Protein AF-0000000079411005 (afdb_homodimer)

InterPro domains:
  IPR002934 Polymerase, nucleotidyl transferase domain [PF01909] (57-112)
  IPR006116 2-5OAS/ClassI-CCAase, nucleotidyltransferase domain [cd05400] (27-203)
  IPR006117 2-5-oligoadenylate synthetase, C-terminal conserved site [PS00833] (281-291)
  IPR018952 2'-5'-oligoadenylate synthetase 1, domain 2/C-terminal [PF10421] (159-330)
  IPR043519 Nucleotidyltransferase superfamily [G3DSA:3.30.460.10] (6-158)
  IPR043519 Nucleotidyltransferase superfamily [SSF81301] (9-190)

Secondary structure (DSSP, 8-state):
--HHHHH--GGGHHHHIIIIISPPHHHHHHHHHHHHHHHHIIIIITTTTSSSSPP-EEEEEEEHHHHHT--BTTB--EEEEEEETT--SHHHHHHHHHHHHHHHHHHHHHHHHHSSEEEEEEPP--SS-S-EEEEEEETTEEEEEEEEEEEE--TT-SS--HHHHHHHHHH-SSTTTTGGGGHHHHHHHHHTS-HHHHHHHHHHHHH--S-SS-HHHHHHHHHHHHHHHT--SS--HHHHHHHHHHHHHTGGG-EE---SS--S-SHHHHHHHHHHHTSSSPEEB-SS-TT-BTTTT--HHHHHHHHHHHTTSGGGB-TTSPBPPPP----------/--HHHHH--GGGHHHHIIIIISPPHHHHHHHHHHHHHHHHHHHHTTTTTSSSSPP-EEEEEEEHHHHHT--BTTB--EEEEEEETT--SHHHHHHHHHHHHHHHHHHHHHHHHHTS-EEEEEPP--SS-S-EEEEEEETTEEEEEEEEEEEE--TT-SS--HHHHHHHHHH-SSTTTTGGGGHHHHHHHHHTS-HHHHHHHHHHHHH--S-SS-HHHHHHHHHHHHHHHT--SS--HHHHHHHHHHHHHTGGG-EE---SS--S-SHHHHHHHHHHHTSSSPEEB-SS-TT-BTTTT--HHHHHHHHHHHTTSGGGB-TTSPBPPPP----------

pLDDT: mean 88.26, std 9.68, range [32.66, 98.0]

Organism: Sphenodon punctatus (NCBI:txid8508)

Foldseek 3Di:
DPPVVVCDDDVCNVVSCVVFWAADPVVLVLQVVVLVVVLCCQQQPQFPPPDPVTKHWPDKAWDFCSRVVNHTHPDTETEIETEIPQDPDQVSCQVCVQVVLVSNVVRVVVCVVPPFKDKAWDDDPDPRDQWTWIWIGGPVRDDTDIYTYGYDHPPVDPADDLVVQLVVVVPDPAFCNPVVVQVVVLVVVQVSAAPVLVVLLVVQCVLDVDPFFPSSLLSLLLVQQCVQFPVDSDDDSLQSNLSSLVVLLVFQLADDEDPSHHDLPDPSSVVVLVVLSLDGTDFDARHRRRRHRGNVPTPSVVSNVSSVVVQQDPSQADPVNHGNHHGDGDRDGPPDD/DPPVVVCDDDVCNVVSCVVFWAADPVVLVLQVVVLVVVLCCQQQPQFPPPDPVTKHWPDKAWDFCSRVVNHTHPDTETEIETEIPQDADQVSCQVCVQVVLVSNVVRVVVCCPPPWKDKAWDDDPDPRDQWTWIWIGTPVRDDTDIYTYGYDHPPVDPADDLVVQLVVVVPDPAFCNPVVVQVVVLVVVQVSAAPVLVVLLVVQCVLDVDPFFPSSLLSLLLVQQCVQFPSDSDDDSLQSNLSSLVVLLVFQLADDEDPSHHDLPDPSSVVVLVVLSLDGTDFDARHRRRRHRGNVPTPSVVSNVSSVVVQQDPSQADPVNHGNHHGDGDRDGPPDD

Nearest PDB structures (foldseek):
  4rwo-assembly1_A  TM=5.311E-01  e=1.474E-35  Sus scrofa
  4ig8-assembly1_A  TM=5.315E-01  e=2.575E-33  Homo sapiens
  1px5-assembly2_B  TM=5.227E-01  e=6.120E-30  Sus scrofa
  1px5-assembly1_A  TM=5.264E-01  e=4.399E-29  Sus scrofa
  4xq7-assembly1_A  TM=5.128E-01  e=3.763E-28  Homo sapiens

Structure (mmCIF, N/CA/C/O backbone):
data_AF-0000000079411005-model_v1
#
loop_
_entity.id
_entity.type
_entity.pdbx_description
1 polymer '2-5 oligoadenylate synthase'
#
loop_
_atom_site.group_PDB
_atom_site.id
_atom_site.type_symbol
_atom_site.label_atom_id
_atom_site.label_alt_id
_atom_site.label_comp_id
_atom_site.label_asym_id
_atom_site.label_entity_id
_atom_site.label_seq_id
_atom_site.pdbx_PDB_ins_code
_atom_site.Cartn_x
_atom_site.Cartn_y
_atom_site.Cartn_z
_atom_site.occupancy
_atom_site.B_iso_or_equiv
_atom_site.auth_seq_id
_atom_site.auth_comp_id
_atom_site.auth_asym_id
_atom_site.auth_atom_id
_atom_site.pdbx_PDB_model_num
ATOM 1 N N . MET A 1 1 ? 12.484 -37.594 3.373 1 51.03 1 MET A N 1
ATOM 2 C CA . MET A 1 1 ? 11.055 -37.812 3.207 1 51.03 1 MET A CA 1
ATOM 3 C C . MET A 1 1 ? 10.445 -36.719 2.326 1 51.03 1 MET A C 1
ATOM 5 O O . MET A 1 1 ? 10.789 -35.562 2.449 1 51.03 1 MET A O 1
ATOM 9 N N . ARG A 1 2 ? 9.672 -37.219 1.229 1 74.88 2 ARG A N 1
ATOM 10 C CA . ARG A 1 2 ? 9.023 -36.281 0.313 1 74.88 2 ARG A CA 1
ATOM 11 C C . ARG A 1 2 ? 7.926 -35.5 1.02 1 74.88 2 ARG A C 1
ATOM 13 O O . ARG A 1 2 ? 7.27 -36 1.925 1 74.88 2 ARG A O 1
ATOM 20 N N . SER A 1 3 ? 7.891 -34.25 0.813 1 77.44 3 SER A N 1
ATOM 21 C CA . SER A 1 3 ? 7.027 -33.281 1.5 1 77.44 3 SER A CA 1
ATOM 22 C C . SER A 1 3 ? 5.59 -33.812 1.577 1 77.44 3 SER A C 1
ATOM 24 O O . SER A 1 3 ? 4.906 -33.594 2.582 1 77.44 3 SER A O 1
ATOM 26 N N . ALA A 1 4 ? 5.18 -34.625 0.658 1 82.19 4 ALA A N 1
ATOM 27 C CA . ALA A 1 4 ? 3.793 -35.094 0.598 1 82.19 4 ALA A CA 1
ATOM 28 C C . ALA A 1 4 ? 3.473 -36.031 1.766 1 82.19 4 ALA A C 1
ATOM 30 O O . ALA A 1 4 ? 2.344 -36.031 2.262 1 82.19 4 ALA A O 1
ATOM 31 N N . GLU A 1 5 ? 4.457 -36.719 2.232 1 81.75 5 GLU A N 1
ATOM 32 C CA . GLU A 1 5 ? 4.258 -37.719 3.289 1 81.75 5 GLU A CA 1
ATOM 33 C C . GLU A 1 5 ? 3.967 -37.031 4.625 1 81.75 5 GLU A C 1
ATOM 35 O O . GLU A 1 5 ? 3.289 -37.594 5.484 1 81.75 5 GLU A O 1
ATOM 40 N N . SER A 1 6 ? 4.371 -35.906 4.754 1 82.19 6 SER A N 1
ATOM 41 C CA . SER A 1 6 ? 4.207 -35.188 6.023 1 82.19 6 SER A CA 1
ATOM 42 C C . SER A 1 6 ? 2.92 -34.375 6.051 1 82.19 6 SER A C 1
ATOM 44 O O . SER A 1 6 ? 2.49 -33.938 7.109 1 82.19 6 SER A O 1
ATOM 46 N N . MET A 1 7 ? 2.244 -34.281 4.914 1 89.25 7 MET A N 1
ATOM 47 C CA . MET A 1 7 ? 1.098 -33.375 4.801 1 89.25 7 MET A CA 1
ATOM 48 C C . MET A 1 7 ? -0.174 -34.062 5.301 1 89.25 7 MET A C 1
ATOM 50 O O . MET A 1 7 ? -1.132 -33.375 5.684 1 89.25 7 MET A O 1
ATOM 54 N N . GLY A 1 8 ? -0.197 -35.438 5.355 1 83.88 8 GLY A N 1
ATOM 55 C CA . GLY A 1 8 ? -1.364 -36.156 5.832 1 83.88 8 GLY A CA 1
ATOM 56 C C . GLY A 1 8 ? -2.432 -36.312 4.766 1 83.88 8 GLY A C 1
ATOM 57 O O . GLY A 1 8 ? -2.221 -35.969 3.605 1 83.88 8 GLY A O 1
ATOM 58 N N . PRO A 1 9 ? -3.596 -36.812 5.234 1 88.38 9 PRO A N 1
ATOM 59 C CA . PRO A 1 9 ? -4.68 -37.094 4.285 1 88.38 9 PRO A CA 1
ATOM 60 C C . PRO A 1 9 ? -5.43 -35.812 3.879 1 88.38 9 PRO A C 1
ATOM 62 O O . PRO A 1 9 ? -5.309 -34.781 4.539 1 88.38 9 PRO A O 1
ATOM 65 N N . ALA A 1 10 ? -6.234 -35.906 2.885 1 86.5 10 ALA A N 1
ATOM 66 C CA . ALA A 1 10 ? -6.914 -34.812 2.211 1 86.5 10 ALA A CA 1
ATOM 67 C C . ALA A 1 10 ? -7.762 -34 3.193 1 86.5 10 ALA A C 1
ATOM 69 O O . ALA A 1 10 ? -7.723 -32.781 3.195 1 86.5 10 ALA A O 1
ATOM 70 N N . PRO A 1 11 ? -8.375 -34.594 4.156 1 84.12 11 PRO A N 1
ATOM 71 C CA . PRO A 1 11 ? -9.312 -33.844 4.992 1 84.12 11 PRO A CA 1
ATOM 72 C C . PRO A 1 11 ? -8.602 -32.969 6.012 1 84.12 11 PRO A C 1
ATOM 74 O O . PRO A 1 11 ? -9.211 -32.031 6.566 1 84.12 11 PRO A O 1
ATOM 77 N N . ILE A 1 12 ? -7.324 -33.219 6.184 1 88.38 12 ILE A N 1
ATOM 78 C CA . ILE A 1 12 ? -6.684 -32.469 7.27 1 88.38 12 ILE A CA 1
ATOM 79 C C . ILE A 1 12 ? -5.754 -31.406 6.695 1 88.38 12 ILE A C 1
ATOM 81 O O . ILE A 1 12 ? -5 -30.781 7.43 1 88.38 12 ILE A O 1
ATOM 85 N N . LEU A 1 13 ? -5.781 -31.203 5.438 1 91.06 13 LEU A N 1
ATOM 86 C CA . LEU A 1 13 ? -4.84 -30.281 4.793 1 91.06 13 LEU A CA 1
ATOM 87 C C . LEU A 1 13 ? -5.023 -28.859 5.316 1 91.06 13 LEU A C 1
ATOM 89 O O . LEU A 1 13 ? -4.039 -28.156 5.535 1 91.06 13 LEU A O 1
ATOM 93 N N . ASP A 1 14 ? -6.234 -28.453 5.516 1 89.56 14 ASP A N 1
ATOM 94 C CA . ASP A 1 14 ? -6.473 -27.125 6.07 1 89.56 14 ASP A CA 1
ATOM 95 C C . ASP A 1 14 ? -5.797 -26.969 7.434 1 89.56 14 ASP A C 1
ATOM 97 O O . ASP A 1 14 ? -5.137 -25.969 7.691 1 89.56 14 ASP A O 1
ATOM 101 N N . LYS A 1 15 ? -6.035 -27.938 8.195 1 88.69 15 LYS A N 1
ATOM 102 C CA . LYS A 1 15 ? -5.441 -27.922 9.531 1 88.69 15 LYS A CA 1
ATOM 103 C C . LYS A 1 15 ? -3.916 -27.969 9.453 1 88.69 15 LYS A C 1
ATOM 105 O O . LYS A 1 15 ? -3.229 -27.297 10.219 1 88.69 15 LYS A O 1
ATOM 110 N N . PHE A 1 16 ? -3.414 -28.844 8.586 1 92.38 16 PHE A N 1
ATOM 111 C CA . PHE A 1 16 ? -1.973 -28.953 8.398 1 92.38 16 PHE A CA 1
ATOM 112 C C . PHE A 1 16 ? -1.374 -27.594 8.055 1 92.38 16 PHE A C 1
ATOM 114 O O . PHE A 1 16 ? -0.344 -27.203 8.617 1 92.38 16 PHE A O 1
ATOM 121 N N . ILE A 1 17 ? -1.977 -26.891 7.148 1 92.5 17 ILE A N 1
ATOM 122 C CA . ILE A 1 17 ? -1.495 -25.578 6.711 1 92.5 17 ILE A CA 1
ATOM 123 C C . ILE A 1 17 ? -1.509 -24.609 7.887 1 92.5 17 ILE A C 1
ATOM 125 O O . ILE A 1 17 ? -0.515 -23.922 8.148 1 92.5 17 ILE A O 1
ATOM 129 N N . MET A 1 18 ? -2.609 -24.516 8.539 1 87.62 18 MET A N 1
ATOM 130 C CA . MET A 1 18 ? -2.779 -23.594 9.656 1 87.62 18 MET A CA 1
ATOM 131 C C . MET A 1 18 ? -1.736 -23.859 10.742 1 87.62 18 MET A C 1
ATOM 133 O O . MET A 1 18 ? -1.132 -22.922 11.266 1 87.62 18 MET A O 1
ATOM 137 N N . ASP A 1 19 ? -1.443 -25.125 10.977 1 88.25 19 ASP A N 1
ATOM 138 C CA . ASP A 1 19 ? -0.61 -25.5 12.117 1 88.25 19 ASP A CA 1
ATOM 139 C C . ASP A 1 19 ? 0.872 -25.469 11.75 1 88.25 19 ASP A C 1
ATOM 141 O O . ASP A 1 19 ? 1.714 -25.125 12.586 1 88.25 19 ASP A O 1
ATOM 145 N N . ASN A 1 20 ? 1.124 -25.75 10.477 1 89.25 20 ASN A N 1
ATOM 146 C CA . ASN A 1 20 ? 2.523 -26.031 10.18 1 89.25 20 ASN A CA 1
ATOM 147 C C . ASN A 1 20 ? 3.098 -25.031 9.18 1 89.25 20 ASN A C 1
ATOM 149 O O . ASN A 1 20 ? 4.312 -24.828 9.117 1 89.25 20 ASN A O 1
ATOM 153 N N . LEU A 1 21 ? 2.242 -24.469 8.391 1 90.06 21 LEU A N 1
ATOM 154 C CA . LEU A 1 21 ? 2.793 -23.703 7.281 1 90.06 21 LEU A CA 1
ATOM 155 C C . LEU A 1 21 ? 2.592 -22.203 7.5 1 90.06 21 LEU A C 1
ATOM 157 O O . LEU A 1 21 ? 3.449 -21.391 7.129 1 90.06 21 LEU A O 1
ATOM 161 N N . GLN A 1 22 ? 1.498 -21.766 8.039 1 89.06 22 GLN A N 1
ATOM 162 C CA . GLN A 1 22 ? 1.215 -20.359 8.266 1 89.06 22 GLN A CA 1
ATOM 163 C C . GLN A 1 22 ? 2.168 -19.766 9.297 1 89.06 22 GLN A C 1
ATOM 165 O O . GLN A 1 22 ? 2.463 -20.391 10.312 1 89.06 22 GLN A O 1
ATOM 170 N N . PRO A 1 23 ? 2.691 -18.609 8.984 1 86.88 23 PRO A N 1
ATOM 171 C CA . PRO A 1 23 ? 3.564 -17.969 9.977 1 86.88 23 PRO A CA 1
ATOM 172 C C . PRO A 1 23 ? 2.822 -17.578 11.25 1 86.88 23 PRO A C 1
ATOM 174 O O . PRO A 1 23 ? 1.613 -17.328 11.211 1 86.88 23 PRO A O 1
ATOM 177 N N . ASP A 1 24 ? 3.562 -17.547 12.281 1 84.56 24 ASP A N 1
ATOM 178 C CA . ASP A 1 24 ? 2.93 -17.141 13.523 1 84.56 24 ASP A CA 1
ATOM 179 C C . ASP A 1 24 ? 2.951 -15.617 13.672 1 84.56 24 ASP A C 1
ATOM 181 O O . ASP A 1 24 ? 3.699 -14.93 12.977 1 84.56 24 ASP A O 1
ATOM 185 N N . GLU A 1 25 ? 2.172 -15.227 14.539 1 79.94 25 GLU A N 1
ATOM 186 C CA . GLU A 1 25 ? 1.961 -13.797 14.727 1 79.94 25 GLU A CA 1
ATOM 187 C C . GLU A 1 25 ? 3.24 -13.102 15.195 1 79.94 25 GLU A C 1
ATOM 189 O O . GLU A 1 25 ? 3.512 -11.961 14.812 1 79.94 25 GLU A O 1
ATOM 194 N N . ASN A 1 26 ? 3.959 -13.727 16.047 1 81.25 26 ASN A N 1
ATOM 195 C CA . ASN A 1 26 ? 5.203 -13.148 16.547 1 81.25 26 ASN A CA 1
ATOM 196 C C . ASN A 1 26 ? 6.215 -12.938 15.414 1 81.25 26 ASN A C 1
ATOM 198 O O . ASN A 1 26 ? 6.859 -11.891 15.336 1 81.25 26 ASN A O 1
ATOM 202 N N . PHE A 1 27 ? 6.289 -13.906 14.594 1 83.06 27 PHE A N 1
ATOM 203 C CA . PHE A 1 27 ? 7.18 -13.812 13.438 1 83.06 27 PHE A CA 1
ATOM 204 C C . PHE A 1 27 ? 6.789 -12.641 12.547 1 83.06 27 PHE A C 1
ATOM 206 O O . PHE A 1 27 ? 7.648 -11.859 12.133 1 83.06 27 PHE A O 1
ATOM 213 N N . LEU A 1 28 ? 5.57 -12.531 12.312 1 83.5 28 LEU A N 1
ATOM 214 C CA . LEU A 1 28 ? 5.086 -11.469 11.438 1 83.5 28 LEU A CA 1
ATOM 215 C C . LEU A 1 28 ? 5.34 -10.102 12.062 1 83.5 28 LEU A C 1
ATOM 217 O O . LEU A 1 28 ? 5.695 -9.148 11.359 1 83.5 28 LEU A O 1
ATOM 221 N N . LYS A 1 29 ? 5.203 -10.047 13.281 1 81.31 29 LYS A N 1
ATOM 222 C CA . LYS A 1 29 ? 5.457 -8.805 14 1 81.31 29 LYS A CA 1
ATOM 223 C C . LYS A 1 29 ? 6.926 -8.398 13.906 1 81.31 29 LYS A C 1
ATOM 225 O O . LYS A 1 29 ? 7.242 -7.238 13.656 1 81.31 29 LYS A O 1
ATOM 230 N N . GLN A 1 30 ? 7.754 -9.312 14.086 1 83.5 30 GLN A N 1
ATOM 231 C CA . GLN A 1 30 ? 9.188 -9.055 14.008 1 83.5 30 GLN A CA 1
ATOM 232 C C . GLN A 1 30 ? 9.594 -8.641 12.594 1 83.5 30 GLN A C 1
ATOM 234 O O . GLN A 1 30 ? 10.398 -7.727 12.414 1 83.5 30 GLN A O 1
ATOM 239 N N . ALA A 1 31 ? 9.031 -9.375 11.703 1 85.25 31 ALA A N 1
ATOM 240 C CA . ALA A 1 31 ? 9.344 -9.07 10.305 1 85.25 31 ALA A CA 1
ATOM 241 C C . ALA A 1 31 ? 8.891 -7.652 9.953 1 85.25 31 ALA A C 1
ATOM 243 O O . ALA A 1 31 ? 9.617 -6.918 9.273 1 85.25 31 ALA A O 1
ATOM 244 N N . ARG A 1 32 ? 7.727 -7.289 10.375 1 83.06 32 ARG A N 1
ATOM 245 C CA . ARG A 1 32 ? 7.199 -5.949 10.117 1 83.06 32 ARG A CA 1
ATOM 246 C C . ARG A 1 32 ? 8.094 -4.883 10.734 1 83.06 32 ARG A C 1
ATOM 248 O O . ARG A 1 32 ? 8.375 -3.859 10.109 1 83.06 32 ARG A O 1
ATOM 255 N N . ARG A 1 33 ? 8.508 -5.078 11.914 1 83.94 33 ARG A N 1
ATOM 256 C CA . ARG A 1 33 ? 9.398 -4.141 12.586 1 83.94 33 ARG A CA 1
ATOM 257 C C . ARG A 1 33 ? 10.711 -3.994 11.836 1 83.94 33 ARG A C 1
ATOM 259 O O . ARG A 1 33 ? 11.242 -2.887 11.695 1 83.94 33 ARG A O 1
ATOM 266 N N . ALA A 1 34 ? 11.227 -5.141 11.484 1 87.44 34 ALA A N 1
ATOM 267 C CA . ALA A 1 34 ? 12.477 -5.121 10.734 1 87.44 34 ALA A CA 1
ATOM 268 C C . ALA A 1 34 ? 12.32 -4.355 9.43 1 87.44 34 ALA A C 1
ATOM 270 O O . ALA A 1 34 ? 13.188 -3.551 9.062 1 87.44 34 ALA A O 1
ATOM 271 N N . ILE A 1 35 ? 11.281 -4.574 8.734 1 88.12 35 ILE A N 1
ATOM 272 C CA . ILE A 1 35 ? 11 -3.908 7.473 1 88.12 35 ILE A CA 1
ATOM 273 C C . ILE A 1 35 ? 10.859 -2.406 7.699 1 88.12 35 ILE A C 1
ATOM 275 O O . ILE A 1 35 ? 11.414 -1.601 6.949 1 88.12 35 ILE A O 1
ATOM 279 N N . ASP A 1 36 ? 10.172 -2.061 8.719 1 83.31 36 ASP A N 1
ATOM 280 C CA . ASP A 1 36 ? 10.008 -0.653 9.062 1 83.31 36 ASP A CA 1
ATOM 281 C C . ASP A 1 36 ? 11.352 -0.006 9.383 1 83.31 36 ASP A C 1
ATOM 283 O O . ASP A 1 36 ? 11.609 1.134 8.984 1 83.31 36 ASP A O 1
ATOM 287 N N . THR A 1 37 ? 12.102 -0.684 10.07 1 85.38 37 THR A N 1
ATOM 288 C CA . THR A 1 37 ? 13.422 -0.189 10.445 1 85.38 37 THR A CA 1
ATOM 289 C C . THR A 1 37 ? 14.266 0.09 9.203 1 85.38 37 THR A C 1
ATOM 291 O O . THR A 1 37 ? 14.875 1.155 9.086 1 85.38 37 THR A O 1
ATOM 294 N N . ILE A 1 38 ? 14.297 -0.833 8.344 1 88.94 38 ILE A N 1
ATOM 295 C CA . ILE A 1 38 ? 15.094 -0.684 7.125 1 88.94 38 ILE A CA 1
ATOM 296 C C . ILE A 1 38 ? 14.492 0.416 6.254 1 88.94 38 ILE A C 1
ATOM 298 O O . ILE A 1 38 ? 15.219 1.182 5.621 1 88.94 38 ILE A O 1
ATOM 302 N N . GLY A 1 39 ? 13.211 0.415 6.168 1 88.69 39 GLY A N 1
ATOM 303 C CA . GLY A 1 39 ? 12.562 1.486 5.438 1 88.69 39 GLY A CA 1
ATOM 304 C C . GLY A 1 39 ? 12.93 2.869 5.941 1 88.69 39 GLY A C 1
ATOM 305 O O . GLY A 1 39 ? 13.25 3.76 5.152 1 88.69 39 GLY A O 1
ATOM 306 N N . ASP A 1 40 ? 12.906 3.049 7.227 1 83.75 40 ASP A N 1
ATOM 307 C CA . ASP A 1 40 ? 13.281 4.316 7.848 1 83.75 40 ASP A CA 1
ATOM 308 C C . ASP A 1 40 ? 14.742 4.656 7.57 1 83.75 40 ASP A C 1
ATOM 310 O O . ASP A 1 40 ? 15.078 5.809 7.293 1 83.75 40 ASP A O 1
ATOM 314 N N . PHE A 1 41 ? 15.523 3.695 7.699 1 88.62 41 PHE A N 1
ATOM 315 C CA . PHE A 1 41 ? 16.953 3.873 7.41 1 88.62 41 PHE A CA 1
ATOM 316 C C . PHE A 1 41 ? 17.141 4.383 5.988 1 88.62 41 PHE A C 1
ATOM 318 O O . PHE A 1 41 ? 17.891 5.34 5.766 1 88.62 41 PHE A O 1
ATOM 325 N N . LEU A 1 42 ? 16.469 3.754 5.051 1 90.25 42 LEU A N 1
ATOM 326 C CA . LEU A 1 42 ? 16.625 4.109 3.645 1 90.25 42 LEU A CA 1
ATOM 327 C C . LEU A 1 42 ? 16.094 5.512 3.377 1 90.25 42 LEU A C 1
ATOM 329 O O . LEU A 1 42 ? 16.734 6.301 2.674 1 90.25 42 LEU A O 1
ATOM 333 N N . ARG A 1 43 ? 15.016 5.855 3.996 1 85.12 43 ARG A N 1
ATOM 334 C CA . ARG A 1 43 ? 14.336 7.109 3.707 1 85.12 43 ARG A CA 1
ATOM 335 C C . ARG A 1 43 ? 15.055 8.289 4.359 1 85.12 43 ARG A C 1
ATOM 337 O O . ARG A 1 43 ? 15.109 9.375 3.787 1 85.12 43 ARG A O 1
ATOM 344 N N . HIS A 1 44 ? 15.672 8.062 5.52 1 81.62 44 HIS A N 1
ATOM 345 C CA . HIS A 1 44 ? 16.047 9.219 6.32 1 81.62 44 HIS A CA 1
ATOM 346 C C . HIS A 1 44 ? 17.531 9.219 6.633 1 81.62 44 HIS A C 1
ATOM 348 O O . HIS A 1 44 ? 18.094 10.25 7.035 1 81.62 44 HIS A O 1
ATOM 354 N N . ASN A 1 45 ? 18.188 8.156 6.41 1 78.75 45 ASN A N 1
ATOM 355 C CA . ASN A 1 45 ? 19.562 8.102 6.891 1 78.75 45 ASN A CA 1
ATOM 356 C C . ASN A 1 45 ? 20.531 7.738 5.77 1 78.75 45 ASN A C 1
ATOM 358 O O . ASN A 1 45 ? 21.625 8.297 5.684 1 78.75 45 ASN A O 1
ATOM 362 N N . CYS A 1 46 ? 20.141 6.941 4.926 1 85.62 46 CYS A N 1
ATOM 363 C CA . CYS A 1 46 ? 21.062 6.246 4.023 1 85.62 46 CYS A CA 1
ATOM 364 C C . CYS A 1 46 ? 21.734 7.223 3.076 1 85.62 46 CYS A C 1
ATOM 366 O O . CYS A 1 46 ? 22.953 7.148 2.867 1 85.62 46 CYS A O 1
ATOM 368 N N . PHE A 1 47 ? 21.047 8.133 2.549 1 85.56 47 PHE A N 1
ATOM 369 C CA . PHE A 1 47 ? 21.625 8.93 1.478 1 85.56 47 PHE A CA 1
ATOM 370 C C . PHE A 1 47 ? 21.812 10.375 1.925 1 85.56 47 PHE A C 1
ATOM 372 O O . PHE A 1 47 ? 22 11.266 1.096 1 85.56 47 PHE A O 1
ATOM 379 N N . ARG A 1 48 ? 21.781 10.68 3.096 1 77.81 48 ARG A N 1
ATOM 380 C CA . ARG A 1 48 ? 21.891 12.023 3.654 1 77.81 48 ARG A CA 1
ATOM 381 C C . ARG A 1 48 ? 23.234 12.648 3.344 1 77.81 48 ARG A C 1
ATOM 383 O O . ARG A 1 48 ? 23.328 13.828 2.996 1 77.81 48 ARG A O 1
ATOM 390 N N . ASP A 1 49 ? 24.312 11.906 3.371 1 75.06 49 ASP A N 1
ATOM 391 C CA . ASP A 1 49 ? 25.656 12.438 3.242 1 75.06 49 ASP A CA 1
ATOM 392 C C . ASP A 1 49 ? 26.266 12.07 1.888 1 75.06 49 ASP A C 1
ATOM 394 O O . ASP A 1 49 ? 27.484 12.094 1.722 1 75.06 49 ASP A O 1
ATOM 398 N N . SER A 1 50 ? 25.375 11.781 1.012 1 76.06 50 SER A N 1
ATOM 399 C CA . SER A 1 50 ? 25.875 11.383 -0.3 1 76.06 50 SER A CA 1
ATOM 400 C C . SER A 1 50 ? 26.281 12.602 -1.128 1 76.06 50 SER A C 1
ATOM 402 O O . SER A 1 50 ? 25.859 13.719 -0.838 1 76.06 50 SER A O 1
ATOM 404 N N . THR A 1 51 ? 27.172 12.375 -2.076 1 74.38 51 THR A N 1
ATOM 405 C CA . THR A 1 51 ? 27.609 13.43 -2.98 1 74.38 51 THR A CA 1
ATOM 406 C C . THR A 1 51 ? 26.438 13.977 -3.793 1 74.38 51 THR A C 1
ATOM 408 O O . THR A 1 51 ? 25.641 13.211 -4.32 1 74.38 51 THR A O 1
ATOM 411 N N . PRO A 1 52 ? 26.281 15.258 -3.719 1 72.06 52 PRO A N 1
ATOM 412 C CA . PRO A 1 52 ? 25.188 15.844 -4.5 1 72.06 52 PRO A CA 1
ATOM 413 C C . PRO A 1 52 ? 25.344 15.609 -6 1 72.06 52 PRO A C 1
ATOM 415 O O . PRO A 1 52 ? 26.453 15.625 -6.52 1 72.06 52 PRO A O 1
ATOM 418 N N . PRO A 1 53 ? 24.281 15.359 -6.758 1 77.31 53 PRO A N 1
ATOM 419 C CA . PRO A 1 53 ? 22.953 15.266 -6.168 1 77.31 53 PRO A CA 1
ATOM 420 C C . PRO A 1 53 ? 22.688 13.914 -5.504 1 77.31 53 PRO A C 1
ATOM 422 O O . PRO A 1 53 ? 22.812 12.875 -6.156 1 77.31 53 PRO A O 1
ATOM 425 N N . PRO A 1 54 ? 22.359 13.961 -4.312 1 81.06 54 PRO A N 1
ATOM 426 C CA . PRO A 1 54 ? 22.188 12.695 -3.604 1 81.06 54 PRO A CA 1
ATOM 427 C C . PRO A 1 54 ? 20.938 11.93 -4.043 1 81.06 54 PRO A C 1
ATOM 429 O O . PRO A 1 54 ? 19.922 12.547 -4.387 1 81.06 54 PRO A O 1
ATOM 432 N N . PRO A 1 55 ? 21.094 10.633 -4.148 1 85 55 PRO A N 1
ATOM 433 C CA . PRO A 1 55 ? 19.875 9.859 -4.402 1 85 55 PRO A CA 1
ATOM 434 C C . PRO A 1 55 ? 18.797 10.109 -3.359 1 85 55 PRO A C 1
ATOM 436 O O . PRO A 1 55 ? 19.094 10.289 -2.178 1 85 55 PRO A O 1
ATOM 439 N N . ARG A 1 56 ? 17.672 10.297 -3.879 1 85.25 56 ARG A N 1
ATOM 440 C CA . ARG A 1 56 ? 16.531 10.422 -2.984 1 85.25 56 ARG A CA 1
ATOM 441 C C . ARG A 1 56 ? 15.578 9.242 -3.141 1 85.25 56 ARG A C 1
ATOM 443 O O . ARG A 1 56 ? 15.312 8.789 -4.262 1 85.25 56 ARG A O 1
ATOM 450 N N . VAL A 1 57 ? 15.094 8.758 -1.983 1 88.94 57 VAL A N 1
ATOM 451 C CA . VAL A 1 57 ? 14.156 7.633 -1.984 1 88.94 57 VAL A CA 1
ATOM 452 C C . VAL A 1 57 ? 12.75 8.133 -2.322 1 88.94 57 VAL A C 1
ATOM 454 O O . VAL A 1 57 ? 12.219 9.016 -1.645 1 88.94 57 VAL A O 1
ATOM 457 N N . LEU A 1 58 ? 12.258 7.586 -3.416 1 84 58 LEU A N 1
ATOM 458 C CA . LEU A 1 58 ? 10.898 7.914 -3.822 1 84 58 LEU A CA 1
ATOM 459 C C . LEU A 1 58 ? 9.883 7.086 -3.043 1 84 58 LEU A C 1
ATOM 461 O O . LEU A 1 58 ? 8.875 7.617 -2.568 1 84 58 LEU A O 1
ATOM 465 N N . LYS A 1 59 ? 10.125 5.844 -2.945 1 85.19 59 LYS A N 1
ATOM 466 C CA . LYS A 1 59 ? 9.273 4.938 -2.176 1 85.19 59 LYS A CA 1
ATOM 467 C C . LYS A 1 59 ? 10 3.631 -1.872 1 85.19 59 LYS A C 1
ATOM 469 O O . LYS A 1 59 ? 10.984 3.293 -2.533 1 85.19 59 LYS A O 1
ATOM 474 N N . VAL A 1 60 ? 9.594 2.979 -0.835 1 89.69 60 VAL A N 1
ATOM 475 C CA . VAL A 1 60 ? 10.062 1.66 -0.421 1 89.69 60 VAL A CA 1
ATOM 476 C C . VAL A 1 60 ? 8.898 0.67 -0.445 1 89.69 60 VAL A C 1
ATOM 478 O O . VAL A 1 60 ? 7.848 0.922 0.151 1 89.69 60 VAL A O 1
ATOM 481 N N . VAL A 1 61 ? 9.078 -0.389 -1.166 1 89.62 61 VAL A N 1
ATOM 482 C CA . VAL A 1 61 ? 8 -1.356 -1.35 1 89.62 61 VAL A CA 1
ATOM 483 C C . VAL A 1 61 ? 8.414 -2.709 -0.778 1 89.62 61 VAL A C 1
ATOM 485 O O . VAL A 1 61 ? 9.523 -3.186 -1.038 1 89.62 61 VAL A O 1
ATOM 488 N N . LYS A 1 62 ? 7.508 -3.23 0.018 1 88.81 62 LYS A N 1
ATOM 489 C CA . LYS A 1 62 ? 7.719 -4.586 0.513 1 88.81 62 LYS A CA 1
ATOM 490 C C . LYS A 1 62 ? 7.289 -5.625 -0.523 1 88.81 62 LYS A C 1
ATOM 492 O O . LYS A 1 62 ? 6.16 -5.586 -1.017 1 88.81 62 LYS A O 1
ATOM 497 N N . GLY A 1 63 ? 8.211 -6.473 -0.906 1 91.44 63 GLY A N 1
ATOM 498 C CA . GLY A 1 63 ? 7.906 -7.562 -1.817 1 91.44 63 GLY A CA 1
ATOM 499 C C . GLY A 1 63 ? 8.133 -8.93 -1.204 1 91.44 63 GLY A C 1
ATOM 500 O O . GLY A 1 63 ? 7.969 -9.109 0.004 1 91.44 63 GLY A O 1
ATOM 501 N N . GLY A 1 64 ? 8.289 -9.977 -2.109 1 88.88 64 GLY A N 1
ATOM 502 C CA . GLY A 1 64 ? 8.516 -11.328 -1.608 1 88.88 64 GLY A CA 1
ATOM 503 C C . GLY A 1 64 ? 7.273 -11.945 -1 1 88.88 64 GLY A C 1
ATOM 504 O O . GLY A 1 64 ? 6.176 -11.398 -1.111 1 88.88 64 GLY A O 1
ATOM 505 N N . SER A 1 65 ? 7.5 -13.039 -0.368 1 90.75 65 SER A N 1
ATOM 506 C CA . SER A 1 65 ? 6.379 -13.781 0.205 1 90.75 65 SER A CA 1
ATOM 507 C C . SER A 1 65 ? 5.75 -13.016 1.364 1 90.75 65 SER A C 1
ATOM 509 O O . SER A 1 65 ? 4.539 -13.086 1.577 1 90.75 65 SER A O 1
ATOM 511 N N . LEU A 1 66 ? 6.574 -12.289 2.066 1 88 66 LEU A N 1
ATOM 512 C CA . LEU A 1 66 ? 6.047 -11.484 3.158 1 88 66 LEU A CA 1
ATOM 513 C C . LEU A 1 66 ? 5.145 -10.375 2.625 1 88 66 LEU A C 1
ATOM 515 O O . LEU A 1 66 ? 4.078 -10.109 3.186 1 88 66 LEU A O 1
ATOM 519 N N . GLY A 1 67 ? 5.582 -9.75 1.578 1 87.62 67 GLY A N 1
ATOM 520 C CA . GLY A 1 67 ? 4.773 -8.711 0.967 1 87.62 67 GLY A CA 1
ATOM 521 C C . GLY A 1 67 ? 3.484 -9.227 0.36 1 87.62 67 GLY A C 1
ATOM 522 O O . GLY A 1 67 ? 2.455 -8.555 0.403 1 87.62 67 GLY A O 1
ATOM 523 N N . LYS A 1 68 ? 3.541 -10.414 -0.213 1 88.38 68 LYS A N 1
ATOM 524 C CA . LYS A 1 68 ? 2.4 -11.008 -0.903 1 88.38 68 LYS A CA 1
ATOM 525 C C . LYS A 1 68 ? 1.438 -11.656 0.085 1 88.38 68 LYS A C 1
ATOM 527 O O . LYS A 1 68 ? 0.309 -12 -0.274 1 88.38 68 LYS A O 1
ATOM 532 N N . GLY A 1 69 ? 1.861 -11.891 1.352 1 86.56 69 GLY A N 1
ATOM 533 C CA . GLY A 1 69 ? 1.041 -12.562 2.348 1 86.56 69 GLY A CA 1
ATOM 534 C C . GLY A 1 69 ? 1.035 -14.07 2.199 1 86.56 69 GLY A C 1
ATOM 535 O O . GLY A 1 69 ? 0.023 -14.727 2.469 1 86.56 69 GLY A O 1
ATOM 536 N N . THR A 1 70 ? 2.129 -14.602 1.636 1 90.06 70 THR A N 1
ATOM 537 C CA . THR A 1 70 ? 2.195 -16.047 1.417 1 90.06 70 THR A CA 1
ATOM 538 C C . THR A 1 70 ? 3.434 -16.641 2.084 1 90.06 70 THR A C 1
ATOM 540 O O . THR A 1 70 ? 3.918 -17.688 1.681 1 90.06 70 THR A O 1
ATOM 543 N N . ALA A 1 71 ? 3.971 -15.938 3.086 1 87.94 71 ALA A N 1
ATOM 544 C CA . ALA A 1 71 ? 5.164 -16.406 3.787 1 87.94 71 ALA A CA 1
ATOM 545 C C . ALA A 1 71 ? 4.895 -17.719 4.508 1 87.94 71 ALA A C 1
ATOM 547 O O . ALA A 1 71 ? 3.793 -17.953 5.012 1 87.94 71 ALA A O 1
ATOM 548 N N . LEU A 1 72 ? 5.941 -18.594 4.508 1 87.75 72 LEU A N 1
ATOM 549 C CA . LEU A 1 72 ? 5.906 -19.828 5.281 1 87.75 72 LEU A CA 1
ATOM 550 C C . LEU A 1 72 ? 6.531 -19.625 6.66 1 87.75 72 LEU A C 1
ATOM 552 O O . LEU A 1 72 ? 7.297 -18.672 6.863 1 87.75 72 LEU A O 1
ATOM 556 N N . LYS A 1 73 ? 6.227 -20.438 7.664 1 80.25 73 LYS A N 1
ATOM 557 C CA . LYS A 1 73 ? 6.723 -20.391 9.031 1 80.25 73 LYS A CA 1
ATOM 558 C C . LYS A 1 73 ? 8.25 -20.422 9.07 1 80.25 73 LYS A C 1
ATOM 560 O O . LYS A 1 73 ? 8.867 -19.703 9.852 1 80.25 73 LYS A O 1
ATOM 565 N N . ALA A 1 74 ? 8.922 -21.234 8.445 1 66.69 74 ALA A N 1
ATOM 566 C CA . ALA A 1 74 ? 10.367 -21.406 8.594 1 66.69 74 ALA A CA 1
ATOM 567 C C . ALA A 1 74 ? 11.125 -20.672 7.496 1 66.69 74 ALA A C 1
ATOM 569 O O . ALA A 1 74 ? 12.352 -20.781 7.391 1 66.69 74 ALA A O 1
ATOM 570 N N . GLY A 1 75 ? 10.469 -19.797 6.898 1 65.81 75 GLY A N 1
ATOM 571 C CA . GLY A 1 75 ? 11.258 -19.281 5.793 1 65.81 75 GLY A CA 1
ATOM 572 C C . GLY A 1 75 ? 10.594 -18.125 5.066 1 65.81 75 GLY A C 1
ATOM 573 O O . GLY A 1 75 ? 9.445 -18.25 4.633 1 65.81 75 GLY A O 1
ATOM 574 N N . SER A 1 76 ? 10.938 -16.922 5.48 1 66.19 76 SER A N 1
ATOM 575 C CA . SER A 1 76 ? 10.367 -15.852 4.676 1 66.19 76 SER A CA 1
ATOM 576 C C . SER A 1 76 ? 11.445 -14.898 4.176 1 66.19 76 SER A C 1
ATOM 578 O O . SER A 1 76 ? 12.414 -14.617 4.887 1 66.19 76 SER A O 1
ATOM 580 N N . ASP A 1 77 ? 11.414 -14.828 2.848 1 75.25 77 ASP A N 1
ATOM 581 C CA . ASP A 1 77 ? 12.258 -13.82 2.215 1 75.25 77 ASP A CA 1
ATOM 582 C C . ASP A 1 77 ? 11.555 -12.461 2.168 1 75.25 77 ASP A C 1
ATOM 584 O O . ASP A 1 77 ? 10.375 -12.383 1.824 1 75.25 77 ASP A O 1
ATOM 588 N N . ALA A 1 78 ? 12.18 -11.547 2.865 1 86.31 78 ALA A N 1
ATOM 589 C CA . ALA A 1 78 ? 11.672 -10.188 2.711 1 86.31 78 ALA A CA 1
ATOM 590 C C . ALA A 1 78 ? 12.438 -9.43 1.626 1 86.31 78 ALA A C 1
ATOM 592 O O . ALA A 1 78 ? 13.648 -9.242 1.731 1 86.31 78 ALA A O 1
ATOM 593 N N . ASP A 1 79 ? 11.789 -9.156 0.523 1 91.75 79 ASP A N 1
ATOM 594 C CA . ASP A 1 79 ? 12.328 -8.281 -0.511 1 91.75 79 ASP A CA 1
ATOM 595 C C . ASP A 1 79 ? 11.938 -6.824 -0.26 1 91.75 79 ASP A C 1
ATOM 597 O O . ASP A 1 79 ? 10.766 -6.52 -0.036 1 91.75 79 ASP A O 1
ATOM 601 N N . ILE A 1 80 ? 12.906 -6.043 -0.158 1 94.56 80 ILE A N 1
ATOM 602 C CA . ILE A 1 80 ? 12.664 -4.605 -0.058 1 94.56 80 ILE A CA 1
ATOM 603 C C . ILE A 1 80 ? 13.117 -3.918 -1.345 1 94.56 80 ILE A C 1
ATOM 605 O O . ILE A 1 80 ? 14.297 -3.928 -1.682 1 94.56 80 ILE A O 1
ATOM 609 N N . VAL A 1 81 ? 12.195 -3.381 -2.033 1 94.56 81 VAL A N 1
ATOM 610 C CA . VAL A 1 81 ? 12.508 -2.658 -3.262 1 94.56 81 VAL A CA 1
ATOM 611 C C . VAL A 1 81 ? 12.523 -1.156 -2.992 1 94.56 81 VAL A C 1
ATOM 613 O O . VAL A 1 81 ? 11.539 -0.603 -2.492 1 94.56 81 VAL A O 1
ATOM 616 N N . VAL A 1 82 ? 13.602 -0.528 -3.297 1 94.31 82 VAL A N 1
ATOM 617 C CA . VAL A 1 82 ? 13.734 0.907 -3.066 1 94.31 82 VAL A CA 1
ATOM 618 C C . VAL A 1 82 ? 13.789 1.643 -4.402 1 94.31 82 VAL A C 1
ATOM 620 O O . VAL A 1 82 ? 14.656 1.37 -5.234 1 94.31 82 VAL A O 1
ATOM 623 N N . PHE A 1 83 ? 12.867 2.502 -4.625 1 92.38 83 PHE A N 1
ATOM 624 C CA . PHE A 1 83 ? 12.812 3.316 -5.832 1 92.38 83 PHE A CA 1
ATOM 625 C C . PHE A 1 83 ? 13.492 4.66 -5.613 1 92.38 83 PHE A C 1
ATOM 627 O O . PHE A 1 83 ? 13.227 5.344 -4.621 1 92.38 83 PHE A O 1
ATOM 634 N N . LEU A 1 84 ? 14.328 5 -6.504 1 90.62 84 LEU A N 1
ATOM 635 C CA . LEU A 1 84 ? 15.18 6.16 -6.301 1 90.62 84 LEU A CA 1
ATOM 636 C C . LEU A 1 84 ? 15.031 7.156 -7.445 1 90.62 84 LEU A C 1
ATOM 638 O O . LEU A 1 84 ? 14.797 6.762 -8.594 1 90.62 84 LEU A O 1
ATOM 642 N N . THR A 1 85 ? 15.273 8.414 -7.133 1 84.81 85 THR A N 1
ATOM 643 C CA . THR A 1 85 ? 15.195 9.492 -8.109 1 84.81 85 THR A CA 1
ATOM 644 C C . THR A 1 85 ? 16.344 9.398 -9.117 1 84.81 85 THR A C 1
ATOM 646 O O . THR A 1 85 ? 16.25 9.922 -10.227 1 84.81 85 THR A O 1
ATOM 649 N N . THR A 1 86 ? 17.391 8.734 -8.766 1 88 86 THR A N 1
ATOM 650 C CA . THR A 1 86 ? 18.578 8.664 -9.602 1 88 86 THR A CA 1
ATOM 651 C C . THR A 1 86 ? 18.312 7.816 -10.844 1 88 86 THR A C 1
ATOM 653 O O . THR A 1 86 ? 19 7.973 -11.867 1 88 86 THR A O 1
ATOM 656 N N . PHE A 1 87 ? 17.406 6.906 -10.758 1 90.38 87 PHE A N 1
ATOM 657 C CA . PHE A 1 87 ? 17.016 6.113 -11.922 1 90.38 87 PHE A CA 1
ATOM 658 C C . PHE A 1 87 ? 15.891 6.789 -12.695 1 90.38 87 PHE A C 1
ATOM 660 O O . PHE A 1 87 ? 14.727 6.707 -12.297 1 90.38 87 PHE A O 1
ATOM 667 N N . LYS A 1 88 ? 16.203 7.332 -13.789 1 86.25 88 LYS A N 1
ATOM 668 C CA . LYS A 1 88 ? 15.203 8.086 -14.547 1 86.25 88 LYS A CA 1
ATOM 669 C C . LYS A 1 88 ? 14.609 7.238 -15.672 1 86.25 88 LYS A C 1
ATOM 671 O O . LYS A 1 88 ? 13.539 7.555 -16.188 1 86.25 88 LYS A O 1
ATOM 676 N N . LYS A 1 89 ? 15.32 6.262 -16.062 1 88.19 89 LYS A N 1
ATOM 677 C CA . LYS A 1 89 ? 14.891 5.301 -17.078 1 88.19 89 LYS A CA 1
ATOM 678 C C . LYS A 1 89 ? 15.445 3.91 -16.781 1 88.19 89 LYS A C 1
ATOM 680 O O . LYS A 1 89 ? 16.297 3.748 -15.898 1 88.19 89 LYS A O 1
ATOM 685 N N . TYR A 1 90 ? 14.945 2.906 -17.516 1 91.88 90 TYR A N 1
ATOM 686 C CA . TYR A 1 90 ? 15.375 1.527 -17.312 1 91.88 90 TYR A CA 1
ATOM 687 C C . TYR A 1 90 ? 16.891 1.401 -17.422 1 91.88 90 TYR A C 1
ATOM 689 O O . TYR A 1 90 ? 17.531 0.781 -16.562 1 91.88 90 TYR A O 1
ATOM 697 N N . LYS A 1 91 ? 17.453 1.989 -18.328 1 89.62 91 LYS A N 1
ATOM 698 C CA . LYS A 1 91 ? 18.875 1.896 -18.578 1 89.62 91 LYS A CA 1
ATOM 699 C C . LYS A 1 91 ? 19.688 2.459 -17.406 1 89.62 91 LYS A C 1
ATOM 701 O O . LYS A 1 91 ? 20.766 1.956 -17.094 1 89.62 91 LYS A O 1
ATOM 706 N N . ASP A 1 92 ? 19.156 3.484 -16.797 1 91.25 92 ASP A N 1
ATOM 707 C CA . ASP A 1 92 ? 19.828 4.062 -15.633 1 91.25 92 ASP A CA 1
ATOM 708 C C . ASP A 1 92 ? 19.984 3.027 -14.523 1 91.25 92 ASP A C 1
ATOM 710 O O . ASP A 1 92 ? 21 2.988 -13.844 1 91.25 92 ASP A O 1
ATOM 714 N N . GLN A 1 93 ? 18.922 2.271 -14.344 1 91.88 93 GLN A N 1
ATOM 715 C CA . GLN A 1 93 ? 18.969 1.239 -13.312 1 91.88 93 GLN A CA 1
ATOM 716 C C . GLN A 1 93 ? 20.094 0.239 -13.594 1 91.88 93 GLN A C 1
ATOM 718 O O . GLN A 1 93 ? 20.859 -0.114 -12.695 1 91.88 93 GLN A O 1
ATOM 723 N N . GLU A 1 94 ? 20.141 -0.219 -14.766 1 88.56 94 GLU A N 1
ATOM 724 C CA . GLU A 1 94 ? 21.141 -1.213 -15.133 1 88.56 94 GLU A CA 1
ATOM 725 C C . GLU A 1 94 ? 22.547 -0.662 -14.961 1 88.56 94 GLU A C 1
ATOM 727 O O . GLU A 1 94 ? 23.438 -1.368 -14.484 1 88.56 94 GLU A O 1
ATOM 732 N N . GLU A 1 95 ? 22.766 0.572 -15.219 1 89.94 95 GLU A N 1
ATOM 733 C CA . GLU A 1 95 ? 24.109 1.158 -15.273 1 89.94 95 GLU A CA 1
ATOM 734 C C . GLU A 1 95 ? 24.562 1.62 -13.891 1 89.94 95 GLU A C 1
ATOM 736 O O . GLU A 1 95 ? 25.75 1.608 -13.586 1 89.94 95 GLU A O 1
ATOM 741 N N . ASN A 1 96 ? 23.594 2.008 -13.086 1 90.44 96 ASN A N 1
ATOM 742 C CA . ASN A 1 96 ? 23.984 2.695 -11.852 1 90.44 96 ASN A CA 1
ATOM 743 C C . ASN A 1 96 ? 23.656 1.86 -10.617 1 90.44 96 ASN A C 1
ATOM 745 O O . ASN A 1 96 ? 24 2.238 -9.5 1 90.44 96 ASN A O 1
ATOM 749 N N . ARG A 1 97 ? 23 0.738 -10.773 1 91.06 97 ARG A N 1
ATOM 750 C CA . ARG A 1 97 ? 22.531 -0.049 -9.633 1 91.06 97 ARG A CA 1
ATOM 751 C C . ARG A 1 97 ? 23.688 -0.476 -8.75 1 91.06 97 ARG A C 1
ATOM 753 O O . ARG A 1 97 ? 23.562 -0.507 -7.523 1 91.06 97 ARG A O 1
ATOM 760 N N . LYS A 1 98 ? 24.797 -0.801 -9.336 1 91.25 98 LYS A N 1
ATOM 761 C CA . LYS A 1 98 ? 25.953 -1.236 -8.562 1 91.25 98 LYS A CA 1
ATOM 762 C C . LYS A 1 98 ? 26.391 -0.162 -7.57 1 91.25 98 LYS A C 1
ATOM 764 O O . LYS A 1 98 ? 26.625 -0.456 -6.395 1 91.25 98 LYS A O 1
ATOM 769 N N . LEU A 1 99 ? 26.5 1.027 -8.047 1 90.62 99 LEU A N 1
ATOM 770 C CA . LEU A 1 99 ? 26.938 2.139 -7.203 1 90.62 99 LEU A CA 1
ATOM 771 C C . LEU A 1 99 ? 25.969 2.348 -6.047 1 90.62 99 LEU A C 1
ATOM 773 O O . LEU A 1 99 ? 26.375 2.637 -4.926 1 90.62 99 LEU A O 1
ATOM 777 N N . ILE A 1 100 ? 24.719 2.246 -6.344 1 92.31 100 ILE A N 1
ATOM 778 C CA . ILE A 1 100 ? 23.688 2.434 -5.328 1 92.31 100 ILE A CA 1
ATOM 779 C C . ILE A 1 100 ? 23.812 1.342 -4.27 1 92.31 100 ILE A C 1
ATOM 781 O O . ILE A 1 100 ? 23.75 1.624 -3.068 1 92.31 100 ILE A O 1
ATOM 785 N N . ILE A 1 101 ? 23.953 0.11 -4.672 1 93.69 101 ILE A N 1
ATOM 786 C CA . ILE A 1 101 ? 24.062 -1.025 -3.764 1 93.69 101 ILE A CA 1
ATOM 787 C C . ILE A 1 101 ? 25.281 -0.851 -2.869 1 93.69 101 ILE A C 1
ATOM 789 O O . ILE A 1 101 ? 25.219 -1.088 -1.66 1 93.69 101 ILE A O 1
ATOM 793 N N . GLU A 1 102 ? 26.359 -0.39 -3.436 1 91.94 102 GLU A N 1
ATOM 794 C CA . GLU A 1 102 ? 27.562 -0.161 -2.662 1 91.94 102 GLU A CA 1
ATOM 795 C C . GLU A 1 102 ? 27.359 0.942 -1.627 1 91.94 102 GLU A C 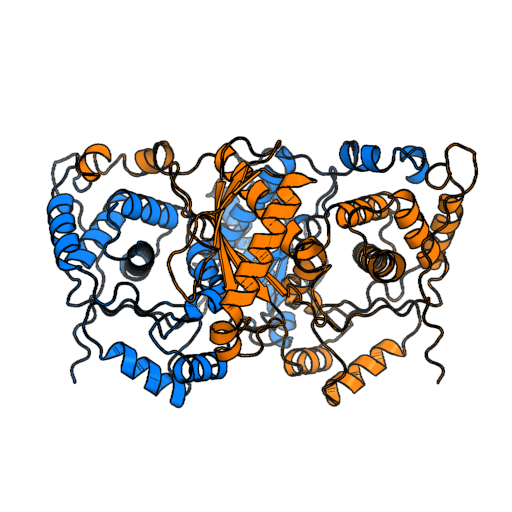1
ATOM 797 O O . GLU A 1 102 ? 27.875 0.855 -0.509 1 91.94 102 GLU A O 1
ATOM 802 N N . GLU A 1 103 ? 26.734 1.958 -2.039 1 92 103 GLU A N 1
ATOM 803 C CA . GLU A 1 103 ? 26.438 3.045 -1.104 1 92 103 GLU A CA 1
ATOM 804 C C . GLU A 1 103 ? 25.578 2.561 0.059 1 92 103 GLU A C 1
ATOM 806 O O . GLU A 1 103 ? 25.859 2.893 1.216 1 92 103 GLU A O 1
ATOM 811 N N . ILE A 1 104 ? 24.562 1.833 -0.243 1 92.19 104 ILE A N 1
ATOM 812 C CA . ILE A 1 104 ? 23.688 1.315 0.804 1 92.19 104 ILE A CA 1
ATOM 813 C C . ILE A 1 104 ? 24.469 0.392 1.728 1 92.19 104 ILE A C 1
ATOM 815 O O . ILE A 1 104 ? 24.328 0.456 2.951 1 92.19 104 ILE A O 1
ATOM 819 N N . ARG A 1 105 ? 25.281 -0.463 1.112 1 92.12 105 ARG A N 1
ATOM 820 C CA . ARG A 1 105 ? 26.125 -1.364 1.886 1 92.12 105 ARG A CA 1
ATOM 821 C C . ARG A 1 105 ? 27 -0.588 2.869 1 92.12 105 ARG A C 1
ATOM 823 O O . ARG A 1 105 ? 27.047 -0.921 4.055 1 92.12 105 ARG A O 1
ATOM 830 N N . LYS A 1 106 ? 27.656 0.391 2.371 1 90.06 106 LYS A N 1
ATOM 831 C CA . LYS A 1 106 ? 28.531 1.221 3.193 1 90.06 106 LYS A CA 1
ATOM 832 C C . LYS A 1 106 ? 27.766 1.845 4.355 1 90.06 106 LYS A C 1
ATOM 834 O O . LYS A 1 106 ? 28.25 1.843 5.492 1 90.06 106 LYS A O 1
ATOM 839 N N . ARG A 1 107 ? 26.609 2.361 4.062 1 89.5 107 ARG A N 1
ATOM 840 C CA . ARG A 1 107 ? 25.828 3.053 5.082 1 89.5 107 ARG A CA 1
ATOM 841 C C . ARG A 1 107 ? 25.297 2.07 6.117 1 89.5 107 ARG A C 1
ATOM 843 O O . ARG A 1 107 ? 25.172 2.406 7.297 1 89.5 107 ARG A O 1
ATOM 850 N N . LEU A 1 108 ? 24.891 0.897 5.695 1 89.69 108 LEU A N 1
ATOM 851 C CA . LEU A 1 108 ? 24.438 -0.137 6.617 1 89.69 108 LEU A CA 1
ATOM 852 C C . LEU A 1 108 ? 25.531 -0.502 7.609 1 89.69 108 LEU A C 1
ATOM 854 O O . LEU A 1 108 ? 25.266 -0.658 8.805 1 89.69 108 LEU A O 1
ATOM 858 N N . VAL A 1 109 ? 26.656 -0.617 7.121 1 87.56 109 VAL A N 1
ATOM 859 C CA . VAL A 1 109 ? 27.797 -0.966 7.961 1 87.56 109 VAL A CA 1
ATOM 860 C C . VAL A 1 109 ? 28.062 0.155 8.969 1 87.56 109 VAL A C 1
ATOM 862 O O . VAL A 1 109 ? 28.328 -0.105 10.141 1 87.56 109 VAL A O 1
ATOM 865 N N . GLU A 1 110 ? 27.953 1.33 8.539 1 84.81 110 GLU A N 1
ATOM 866 C CA . GLU A 1 110 ? 28.188 2.482 9.406 1 84.81 110 GLU A CA 1
ATOM 867 C C . GLU A 1 110 ? 27.125 2.562 10.5 1 84.81 110 GLU A C 1
ATOM 869 O O . GLU A 1 110 ? 27.422 2.963 11.633 1 84.81 110 GLU A O 1
ATOM 874 N N . CYS A 1 111 ? 25.922 2.328 10.078 1 77.5 111 CYS A N 1
ATOM 875 C CA . CYS A 1 111 ? 24.812 2.451 11.016 1 77.5 111 CYS A CA 1
ATOM 876 C C . CYS A 1 111 ? 24.875 1.373 12.086 1 77.5 111 CYS A C 1
ATOM 878 O O . CYS A 1 111 ? 24.375 1.566 13.195 1 77.5 111 CYS A O 1
ATOM 880 N N . GLN A 1 112 ? 25.344 0.171 11.773 1 73.81 112 GLN A N 1
ATOM 881 C CA . GLN A 1 112 ? 25.516 -0.854 12.797 1 73.81 112 GLN A CA 1
ATOM 882 C C . GLN A 1 112 ? 26.25 -0.301 14.016 1 73.81 112 GLN A C 1
ATOM 884 O O . GLN A 1 112 ? 25.906 -0.618 15.156 1 73.81 112 GLN A O 1
ATOM 889 N N . GLU A 1 113 ? 27.031 0.553 13.781 1 63.53 113 GLU A N 1
ATOM 890 C CA . GLU A 1 113 ? 27.906 1.103 14.82 1 63.53 113 GLU A CA 1
ATOM 891 C C . GLU A 1 113 ? 27.141 2.104 15.688 1 63.53 113 GLU A C 1
ATOM 893 O O . GLU A 1 113 ? 27.359 2.168 16.906 1 63.53 113 GLU A O 1
ATOM 898 N N . LYS A 1 114 ? 26.156 2.752 15.008 1 63.53 114 LYS A N 1
ATOM 899 C CA . LYS A 1 114 ? 25.531 3.877 15.695 1 63.53 114 LYS A CA 1
ATOM 900 C C . LYS A 1 114 ? 24.141 3.51 16.203 1 63.53 114 LYS A C 1
ATOM 902 O O . LYS A 1 114 ? 23.688 4.035 17.219 1 63.53 114 LYS A O 1
ATOM 907 N N . LYS A 1 115 ? 23.312 2.906 15.281 1 61.59 115 LYS A N 1
ATOM 908 C CA . LYS A 1 115 ? 21.859 2.998 15.391 1 61.59 115 LYS A CA 1
ATOM 909 C C . LYS A 1 115 ? 21.266 1.702 15.938 1 61.59 115 LYS A C 1
ATOM 911 O O . LYS A 1 115 ? 20.047 1.486 15.859 1 61.59 115 LYS A O 1
ATOM 916 N N . GLN A 1 116 ? 22.016 0.758 16.516 1 63.88 116 GLN A N 1
ATOM 917 C CA . GLN A 1 116 ? 21.516 -0.294 17.391 1 63.88 116 GLN A CA 1
ATOM 918 C C . GLN A 1 116 ? 20.953 -1.458 16.578 1 63.88 116 GLN A C 1
ATOM 920 O O . GLN A 1 116 ? 19.938 -2.049 16.953 1 63.88 116 GLN A O 1
ATOM 925 N N . PHE A 1 117 ? 21.141 -1.537 15.172 1 77.69 117 PHE A N 1
ATOM 926 C CA . PHE A 1 117 ? 20.828 -2.875 14.688 1 77.69 117 PHE A CA 1
ATOM 927 C C . PHE A 1 117 ? 22.094 -3.576 14.188 1 77.69 117 PHE A C 1
ATOM 929 O O . PHE A 1 117 ? 23.109 -2.934 13.945 1 77.69 117 PHE A O 1
ATOM 936 N N . GLU A 1 118 ? 22.094 -4.82 14.266 1 86.69 118 GLU A N 1
ATOM 937 C CA . GLU A 1 118 ? 23.156 -5.688 13.766 1 86.69 118 GLU A CA 1
ATOM 938 C C . GLU A 1 118 ? 22.844 -6.211 12.375 1 86.69 118 GLU A C 1
ATOM 940 O O . GLU A 1 118 ? 21.734 -6.688 12.125 1 86.69 118 GLU A O 1
ATOM 945 N N . VAL A 1 119 ? 23.828 -5.953 11.484 1 89.38 119 VAL A N 1
ATOM 946 C CA . VAL A 1 119 ? 23.609 -6.379 10.109 1 89.38 119 VAL A CA 1
ATOM 947 C C . VAL A 1 119 ? 24.734 -7.312 9.664 1 89.38 119 VAL A C 1
ATOM 949 O O . VAL A 1 119 ? 25.906 -7.051 9.945 1 89.38 119 VAL A O 1
ATOM 952 N N . HIS A 1 120 ? 24.406 -8.445 9.055 1 90.75 120 HIS A N 1
ATOM 953 C CA . HIS A 1 120 ? 25.344 -9.352 8.398 1 90.75 120 HIS A CA 1
ATOM 954 C C . HIS A 1 120 ? 25.109 -9.383 6.891 1 90.75 120 HIS A C 1
ATOM 956 O O . HIS A 1 120 ? 24.141 -9.961 6.418 1 90.75 120 HIS A O 1
ATOM 962 N N . ILE A 1 121 ? 26.016 -8.852 6.172 1 92.25 121 ILE A N 1
ATOM 963 C CA . ILE A 1 121 ? 25.859 -8.703 4.727 1 92.25 121 ILE A CA 1
ATOM 964 C C . ILE A 1 121 ? 26.484 -9.898 4.016 1 92.25 121 ILE A C 1
ATOM 966 O O . ILE A 1 121 ? 27.594 -10.312 4.355 1 92.25 121 ILE A O 1
ATOM 970 N N . THR A 1 122 ? 25.703 -10.438 3.123 1 89.5 122 THR A N 1
ATOM 971 C CA . THR A 1 122 ? 26.219 -11.516 2.283 1 89.5 122 THR A CA 1
ATOM 972 C C . THR A 1 122 ? 26.922 -10.945 1.054 1 89.5 122 THR A C 1
ATOM 974 O O . THR A 1 122 ? 26.359 -10.117 0.337 1 89.5 122 THR A O 1
ATOM 977 N N . GLN A 1 123 ? 28.109 -11.352 0.792 1 81.06 123 GLN A N 1
ATOM 978 C CA . GLN A 1 123 ? 28.875 -10.828 -0.331 1 81.06 123 GLN A CA 1
ATOM 979 C C . GLN A 1 123 ? 28.453 -11.484 -1.642 1 81.06 123 GLN A C 1
ATOM 981 O O . GLN A 1 123 ? 28.234 -12.703 -1.696 1 81.06 123 GLN A O 1
ATOM 986 N N . SER A 1 124 ? 28.156 -10.562 -2.512 1 80.81 124 SER A N 1
ATOM 987 C CA . SER A 1 124 ? 27.844 -11.07 -3.846 1 80.81 124 SER A CA 1
ATOM 988 C C . SER A 1 124 ? 29.094 -11.234 -4.684 1 80.81 124 SER A C 1
ATOM 990 O O . SER A 1 124 ? 30.016 -10.414 -4.617 1 80.81 124 SER A O 1
ATOM 992 N N . GLU A 1 125 ? 29.109 -12.328 -5.477 1 80.69 125 GLU A N 1
ATOM 993 C CA . GLU A 1 125 ? 30.234 -12.57 -6.363 1 80.69 125 GLU A CA 1
ATOM 994 C C . GLU A 1 125 ? 29.984 -11.984 -7.75 1 80.69 125 GLU A C 1
ATOM 996 O O . GLU A 1 125 ? 30.906 -11.922 -8.57 1 80.69 125 GLU A O 1
ATOM 1001 N N . GLN A 1 126 ? 28.875 -11.445 -7.922 1 82.25 126 GLN A N 1
ATOM 1002 C CA . GLN A 1 126 ? 28.547 -10.922 -9.242 1 82.25 126 GLN A CA 1
ATOM 1003 C C . GLN A 1 126 ? 29.156 -9.539 -9.453 1 82.25 126 GLN A C 1
ATOM 1005 O O . GLN A 1 126 ? 29.219 -8.734 -8.523 1 82.25 126 GLN A O 1
ATOM 1010 N N . GLU A 1 127 ? 29.562 -9.242 -10.664 1 79.44 127 GLU A N 1
ATOM 1011 C CA . GLU A 1 127 ? 30.156 -7.957 -11.016 1 79.44 127 GLU A CA 1
ATOM 1012 C C . GLU A 1 127 ? 29.141 -6.828 -10.906 1 79.44 127 GLU A C 1
ATOM 1014 O O . GLU A 1 127 ? 29.469 -5.723 -10.469 1 79.44 127 GLU A O 1
ATOM 1019 N N . ASN A 1 128 ? 28.031 -7.117 -11.375 1 81.94 128 ASN A N 1
ATOM 1020 C CA . ASN A 1 128 ? 26.938 -6.16 -11.297 1 81.94 128 ASN A CA 1
ATOM 1021 C C . ASN A 1 128 ? 25.734 -6.734 -10.547 1 81.94 128 ASN A C 1
ATOM 1023 O O . ASN A 1 128 ? 24.75 -7.129 -11.156 1 81.94 128 ASN A O 1
ATOM 1027 N N . PRO A 1 129 ? 25.891 -6.648 -9.266 1 88.25 129 PRO A N 1
ATOM 1028 C CA . PRO A 1 129 ? 24.828 -7.281 -8.469 1 88.25 129 PRO A CA 1
ATOM 1029 C C . PRO A 1 129 ? 23.5 -6.551 -8.586 1 88.25 129 PRO A C 1
ATOM 1031 O O . PRO A 1 129 ? 23.469 -5.32 -8.664 1 88.25 129 PRO A O 1
ATOM 1034 N N . ARG A 1 130 ? 22.469 -7.309 -8.586 1 88.06 130 ARG A N 1
ATOM 1035 C CA . ARG A 1 130 ? 21.125 -6.738 -8.664 1 88.06 130 ARG A CA 1
ATOM 1036 C C . ARG A 1 130 ? 20.5 -6.645 -7.277 1 88.06 130 ARG A C 1
ATOM 1038 O O . ARG A 1 130 ? 19.469 -5.973 -7.102 1 88.06 130 ARG A O 1
ATOM 1045 N N . VAL A 1 131 ? 21.172 -7.289 -6.32 1 92.62 131 VAL A N 1
ATOM 1046 C CA . VAL A 1 131 ? 20.562 -7.434 -5.004 1 92.62 131 VAL A CA 1
ATOM 1047 C C . VAL A 1 131 ? 21.625 -7.289 -3.92 1 92.62 131 VAL A C 1
ATOM 1049 O O . VAL A 1 131 ? 22.797 -7.629 -4.137 1 92.62 131 VAL A O 1
ATOM 1052 N N . LEU A 1 132 ? 21.328 -6.609 -2.838 1 94.69 132 LEU A N 1
ATOM 1053 C CA . LEU A 1 132 ? 22.094 -6.645 -1.6 1 94.69 132 LEU A CA 1
ATOM 1054 C C . LEU A 1 132 ? 21.406 -7.523 -0.558 1 94.69 132 LEU A C 1
ATOM 1056 O O . LEU A 1 132 ? 20.328 -7.188 -0.071 1 94.69 132 LEU A O 1
ATOM 1060 N N . SER A 1 133 ? 22.031 -8.656 -0.245 1 94 133 SER A N 1
ATOM 1061 C CA . SER A 1 133 ? 21.453 -9.594 0.714 1 94 133 SER A CA 1
ATOM 1062 C C . SER A 1 133 ? 22.094 -9.438 2.09 1 94 133 SER A C 1
ATOM 1064 O O . SER A 1 133 ? 23.312 -9.312 2.201 1 94 133 SER A O 1
ATOM 1066 N N . PHE A 1 134 ? 21.266 -9.383 3.125 1 92.94 134 PHE A N 1
ATOM 1067 C CA . PHE A 1 134 ? 21.797 -9.258 4.477 1 92.94 134 PHE A CA 1
ATOM 1068 C C . PHE A 1 134 ? 20.797 -9.758 5.504 1 92.94 134 PHE A C 1
ATOM 1070 O O . PHE A 1 134 ? 19.641 -10.008 5.172 1 92.94 134 PHE A O 1
ATOM 1077 N N . LYS A 1 135 ? 21.25 -9.984 6.633 1 91.56 135 LYS A N 1
ATOM 1078 C CA . LYS A 1 135 ? 20.438 -10.312 7.797 1 91.56 135 LYS A CA 1
ATOM 1079 C C . LYS A 1 135 ? 20.469 -9.188 8.828 1 91.56 135 LYS A C 1
ATOM 1081 O O . LYS A 1 135 ? 21.516 -8.555 9.023 1 91.56 135 LYS A O 1
ATOM 1086 N N . LEU A 1 136 ? 19.312 -8.914 9.406 1 89.06 136 LEU A N 1
ATOM 1087 C CA . LEU A 1 136 ? 19.203 -7.812 10.359 1 89.06 136 LEU A CA 1
ATOM 1088 C C . LEU A 1 136 ? 18.641 -8.297 11.688 1 89.06 136 LEU A C 1
ATOM 1090 O O . LEU A 1 136 ? 17.703 -9.102 11.711 1 89.06 136 LEU A O 1
ATOM 1094 N N . ARG A 1 137 ? 19.188 -7.883 12.734 1 87.44 137 ARG A N 1
ATOM 1095 C CA . ARG A 1 137 ? 18.719 -8.078 14.102 1 87.44 137 ARG A CA 1
ATOM 1096 C C . ARG A 1 137 ? 18.844 -6.797 14.914 1 87.44 137 ARG A C 1
ATOM 1098 O O . ARG A 1 137 ? 19.703 -5.961 14.633 1 87.44 137 ARG A O 1
ATOM 1105 N N . SER A 1 138 ? 17.906 -6.598 15.688 1 81.19 138 SER A N 1
ATOM 1106 C CA . SER A 1 138 ? 17.984 -5.453 16.594 1 81.19 138 SER A CA 1
ATOM 1107 C C . SER A 1 138 ? 17.516 -5.824 17.984 1 81.19 138 SER A C 1
ATOM 1109 O O . SER A 1 138 ? 17.141 -6.973 18.25 1 81.19 138 SER A O 1
ATOM 1111 N N . LYS A 1 139 ? 17.625 -4.902 18.922 1 77.44 139 LYS A N 1
ATOM 1112 C CA . LYS A 1 139 ? 17.172 -5.141 20.297 1 77.44 139 LYS A CA 1
ATOM 1113 C C . LYS A 1 139 ? 15.695 -5.52 20.328 1 77.44 139 LYS A C 1
ATOM 1115 O O . LYS A 1 139 ? 15.273 -6.328 21.156 1 77.44 139 LYS A O 1
ATOM 1120 N N . THR A 1 140 ? 15 -4.984 19.422 1 75.5 140 THR A N 1
ATOM 1121 C CA . THR A 1 140 ? 13.562 -5.211 19.406 1 75.5 140 THR A CA 1
ATOM 1122 C C . THR A 1 140 ? 13.195 -6.344 18.453 1 75.5 140 THR A C 1
ATOM 1124 O O . THR A 1 140 ? 12.031 -6.742 18.375 1 75.5 140 THR A O 1
ATOM 1127 N N . ILE A 1 141 ? 14.195 -6.801 17.75 1 76.94 141 ILE A N 1
ATOM 1128 C CA . ILE A 1 141 ? 14.031 -7.902 16.812 1 76.94 141 ILE A CA 1
ATOM 1129 C C . ILE A 1 141 ? 14.891 -9.094 17.25 1 76.94 141 ILE A C 1
ATOM 1131 O O . ILE A 1 141 ? 16.109 -9.094 17.047 1 76.94 141 ILE A O 1
ATOM 1135 N N . GLU A 1 142 ? 14.281 -10.062 17.75 1 79 142 GLU A N 1
ATOM 1136 C CA . GLU A 1 142 ? 14.977 -11.156 18.438 1 79 142 GLU A CA 1
ATOM 1137 C C . GLU A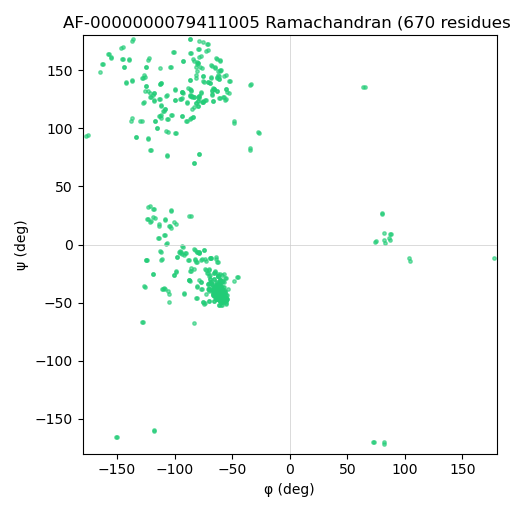 1 142 ? 15.766 -12 17.438 1 79 142 GLU A C 1
ATOM 1139 O O . GLU A 1 142 ? 16.953 -12.289 17.656 1 79 142 GLU A O 1
ATOM 1144 N N . ASP A 1 143 ? 15.141 -12.383 16.359 1 81.12 143 ASP A N 1
ATOM 1145 C CA . ASP A 1 143 ? 15.773 -13.258 15.383 1 81.12 143 ASP A CA 1
ATOM 1146 C C . ASP A 1 143 ? 16.219 -12.469 14.148 1 81.12 143 ASP A C 1
ATOM 1148 O O . ASP A 1 143 ? 15.695 -11.383 13.883 1 81.12 143 ASP A O 1
ATOM 1152 N N . TYR A 1 144 ? 17.234 -13.008 13.539 1 85.12 144 TYR A N 1
ATOM 1153 C CA . TYR A 1 144 ? 17.656 -12.383 12.289 1 85.12 144 TYR A CA 1
ATOM 1154 C C . TYR A 1 144 ? 16.562 -12.477 11.234 1 85.12 144 TYR A C 1
ATOM 1156 O O . TYR A 1 144 ? 15.938 -13.523 11.078 1 85.12 144 TYR A O 1
ATOM 1164 N N . VAL A 1 145 ? 16.359 -11.422 10.695 1 87.12 145 VAL A N 1
ATOM 1165 C CA . VAL A 1 145 ? 15.469 -11.375 9.531 1 87.12 145 VAL A CA 1
ATOM 1166 C C . VAL A 1 145 ? 16.297 -11.172 8.266 1 87.12 145 VAL A C 1
ATOM 1168 O O . VAL A 1 145 ? 17.156 -10.297 8.211 1 87.12 145 VAL A O 1
ATOM 1171 N N . GLU A 1 146 ? 16.094 -12.008 7.277 1 89.25 146 GLU A N 1
ATOM 1172 C CA . GLU A 1 146 ? 16.844 -11.953 6.027 1 89.25 146 GLU A CA 1
ATOM 1173 C C . GLU A 1 146 ? 16.188 -11.016 5.023 1 89.25 146 GLU A C 1
ATOM 1175 O O . GLU A 1 146 ? 14.961 -11.055 4.848 1 89.25 146 GLU A O 1
ATOM 1180 N N . PHE A 1 147 ? 17.016 -10.219 4.43 1 91.62 147 PHE A N 1
ATOM 1181 C CA . PHE A 1 147 ? 16.5 -9.242 3.477 1 91.62 147 PHE A CA 1
ATOM 1182 C C . PHE A 1 147 ? 17.25 -9.336 2.152 1 91.62 147 PHE A C 1
ATOM 1184 O O . PHE A 1 147 ? 18.453 -9.578 2.129 1 91.62 147 PHE A O 1
ATOM 1191 N N . ASP A 1 148 ? 16.516 -9.141 1.104 1 92.81 148 ASP A N 1
ATOM 1192 C CA . ASP A 1 148 ? 17.062 -8.766 -0.194 1 92.81 148 ASP A CA 1
ATOM 1193 C C . ASP A 1 148 ? 16.656 -7.348 -0.578 1 92.81 148 ASP A C 1
ATOM 1195 O O . ASP A 1 148 ? 15.461 -7.07 -0.744 1 92.81 148 ASP A O 1
ATOM 1199 N N . LEU A 1 149 ? 17.562 -6.508 -0.587 1 94.25 149 LEU A N 1
ATOM 1200 C CA . LEU A 1 149 ? 17.312 -5.121 -0.962 1 94.25 149 LEU A CA 1
ATOM 1201 C C . LEU A 1 149 ? 17.594 -4.895 -2.443 1 94.25 149 LEU A C 1
ATOM 1203 O O . LEU A 1 149 ? 18.688 -5.195 -2.922 1 94.25 149 LEU A O 1
ATOM 1207 N N . LEU A 1 150 ? 16.625 -4.371 -3.137 1 94.94 150 LEU A N 1
ATOM 1208 C CA . LEU A 1 150 ? 16.688 -4.27 -4.59 1 94.94 150 LEU A CA 1
ATOM 1209 C C . LEU A 1 150 ? 16.359 -2.852 -5.051 1 94.94 150 LEU A C 1
ATOM 1211 O O . LEU A 1 150 ? 15.195 -2.453 -5.07 1 94.94 150 LEU A O 1
ATOM 1215 N N . PRO A 1 151 ? 17.391 -2.068 -5.508 1 93.94 151 PRO A N 1
ATOM 1216 C CA . PRO A 1 151 ? 17.109 -0.762 -6.105 1 93.94 151 PRO A CA 1
ATOM 1217 C C . PRO A 1 151 ? 16.406 -0.872 -7.457 1 93.94 151 PRO A C 1
ATOM 1219 O O . PRO A 1 151 ? 16.719 -1.765 -8.25 1 93.94 151 PRO A O 1
ATOM 1222 N N . ALA A 1 152 ? 15.445 -0.004 -7.66 1 94.38 152 ALA A N 1
ATOM 1223 C CA . ALA A 1 152 ? 14.672 -0.125 -8.898 1 94.38 152 ALA A CA 1
ATOM 1224 C C . ALA A 1 152 ? 14.281 1.249 -9.438 1 94.38 152 ALA A C 1
ATOM 1226 O O . ALA A 1 152 ? 14.203 2.219 -8.68 1 94.38 152 ALA A O 1
ATOM 1227 N N . PHE A 1 153 ? 14.102 1.277 -10.75 1 92.62 153 PHE A N 1
ATOM 1228 C CA . PHE A 1 153 ? 13.531 2.418 -11.453 1 92.62 153 PHE A CA 1
ATOM 1229 C C . PHE A 1 153 ? 12.016 2.473 -11.273 1 92.62 153 PHE A C 1
ATOM 1231 O O . PHE A 1 153 ? 11.328 1.462 -11.43 1 92.62 153 PHE A O 1
ATOM 1238 N N . ASP A 1 154 ? 11.531 3.615 -10.914 1 89.06 154 ASP A N 1
ATOM 1239 C CA . ASP A 1 154 ? 10.094 3.785 -10.734 1 89.06 154 ASP A CA 1
ATOM 1240 C C . ASP A 1 154 ? 9.391 3.955 -12.078 1 89.06 154 ASP A C 1
ATOM 1242 O O . ASP A 1 154 ? 8.898 5.039 -12.391 1 89.06 154 ASP A O 1
ATOM 1246 N N . ALA A 1 155 ? 9.188 2.93 -12.781 1 86.5 155 ALA A N 1
ATOM 1247 C CA . ALA A 1 155 ? 8.633 2.938 -14.133 1 86.5 155 ALA A CA 1
ATOM 1248 C C . ALA A 1 155 ? 7.152 3.307 -14.117 1 86.5 155 ALA A C 1
ATOM 1250 O O . ALA A 1 155 ? 6.637 3.861 -15.086 1 86.5 155 ALA A O 1
ATOM 1251 N N . LEU A 1 156 ? 6.496 2.916 -13.133 1 80.06 156 LEU A N 1
ATOM 1252 C CA . LEU A 1 156 ? 5.051 3.109 -13.047 1 80.06 156 LEU A CA 1
ATOM 1253 C C . LEU A 1 156 ? 4.719 4.539 -12.641 1 80.06 156 LEU A C 1
ATOM 1255 O O . LEU A 1 156 ? 3.617 5.027 -12.906 1 80.06 156 LEU A O 1
ATOM 1259 N N . GLY A 1 157 ? 5.656 5.172 -12.344 1 68.56 157 GLY A N 1
ATOM 1260 C CA . GLY A 1 157 ? 5.5 6.57 -11.977 1 68.56 157 GLY A CA 1
ATOM 1261 C C . GLY A 1 157 ? 4.672 6.77 -10.727 1 68.56 157 GLY A C 1
ATOM 1262 O O . GLY A 1 157 ? 3.701 6.047 -10.492 1 68.56 157 GLY A O 1
ATOM 1263 N N . TYR A 1 158 ? 5.137 7.566 -9.969 1 62.16 158 TYR A N 1
ATOM 1264 C CA . TYR A 1 158 ? 4.523 7.898 -8.688 1 62.16 158 TYR A CA 1
ATOM 1265 C C . TYR A 1 158 ? 3.557 9.07 -8.828 1 62.16 158 TYR A C 1
ATOM 1267 O O . TYR A 1 158 ? 2.643 9.227 -8.023 1 62.16 158 TYR A O 1
ATOM 1275 N N . ARG A 1 159 ? 3.602 9.648 -10.086 1 75.19 159 ARG A N 1
ATOM 1276 C CA . ARG A 1 159 ? 2.855 10.906 -10.156 1 75.19 159 ARG A CA 1
ATOM 1277 C C . ARG A 1 159 ? 1.72 10.812 -11.164 1 75.19 159 ARG A C 1
ATOM 1279 O O . ARG A 1 159 ? 1.935 10.414 -12.312 1 75.19 159 ARG A O 1
ATOM 1286 N N . PRO A 1 160 ? 0.584 11.156 -10.742 1 84.5 160 PRO A N 1
ATOM 1287 C CA . PRO A 1 160 ? -0.552 11.18 -11.664 1 84.5 160 PRO A CA 1
ATOM 1288 C C . PRO A 1 160 ? -0.348 12.141 -12.828 1 84.5 160 PRO A C 1
ATOM 1290 O O . PRO A 1 160 ? 0.345 13.156 -12.688 1 84.5 160 PRO A O 1
ATOM 1293 N N . SER A 1 161 ? -0.924 11.844 -14.008 1 85.31 161 SER A N 1
ATOM 1294 C CA . SER A 1 161 ? -0.913 12.766 -15.141 1 85.31 161 SER A CA 1
ATOM 1295 C C . SER A 1 161 ? -1.644 14.062 -14.805 1 85.31 161 SER A C 1
ATOM 1297 O O . SER A 1 161 ? -2.67 14.039 -14.125 1 85.31 161 SER A O 1
ATOM 1299 N N . PRO A 1 162 ? -1.145 15.156 -15.359 1 91.38 162 PRO A N 1
ATOM 1300 C CA . PRO A 1 162 ? -1.861 16.422 -15.156 1 91.38 162 PRO A CA 1
ATOM 1301 C C . PRO A 1 162 ? -3.318 16.344 -15.609 1 91.38 162 PRO A C 1
ATOM 1303 O O . PRO A 1 162 ? -4.18 17.031 -15.039 1 91.38 162 PRO A O 1
ATOM 1306 N N . GLN A 1 163 ? -3.588 15.5 -16.594 1 90.56 163 GLN A N 1
ATOM 1307 C CA . GLN A 1 163 ? -4.938 15.398 -17.141 1 90.56 163 GLN A CA 1
ATOM 1308 C C . GLN A 1 163 ? -5.918 14.898 -16.078 1 90.56 163 GLN A C 1
ATOM 1310 O O . GLN A 1 163 ? -7.086 15.297 -16.078 1 90.56 163 GLN A O 1
ATOM 1315 N N . VAL A 1 164 ? -5.461 14.07 -15.188 1 91.25 164 VAL A N 1
A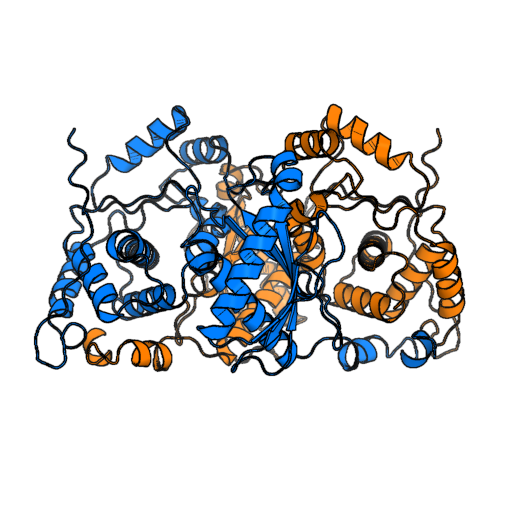TOM 1316 C CA . VAL A 1 164 ? -6.293 13.57 -14.094 1 91.25 164 VAL A CA 1
ATOM 1317 C C . VAL A 1 164 ? -6.828 14.742 -13.273 1 91.25 164 VAL A C 1
ATOM 1319 O O . VAL A 1 164 ? -8.016 14.789 -12.945 1 91.25 164 VAL A O 1
ATOM 1322 N N . TYR A 1 165 ? -6.008 15.711 -13 1 95.12 165 TYR A N 1
ATOM 1323 C CA . TYR A 1 165 ? -6.363 16.844 -12.156 1 95.12 165 TYR A CA 1
ATOM 1324 C C . TYR A 1 165 ? -7.16 17.875 -12.938 1 95.12 165 TYR A C 1
ATOM 1326 O O . TYR A 1 165 ? -8.055 18.531 -12.391 1 95.12 165 TYR A O 1
ATOM 1334 N N . ILE A 1 166 ? -6.812 18.047 -14.203 1 95.62 166 ILE A N 1
ATOM 1335 C CA . ILE A 1 166 ? -7.598 18.938 -15.047 1 95.62 166 ILE A CA 1
ATOM 1336 C C . ILE A 1 166 ? -9.047 18.453 -15.102 1 95.62 166 ILE A C 1
ATOM 1338 O O . ILE A 1 166 ? -9.977 19.25 -14.906 1 95.62 166 ILE A O 1
ATOM 1342 N N . ASP A 1 167 ? -9.227 17.141 -15.32 1 93.56 167 ASP A N 1
ATOM 1343 C CA . ASP A 1 167 ? -10.57 16.562 -15.328 1 93.56 167 ASP A CA 1
ATOM 1344 C C . ASP A 1 167 ? -11.25 16.75 -13.969 1 93.56 167 ASP A C 1
ATOM 1346 O O . ASP A 1 167 ? -12.461 16.969 -13.906 1 93.56 167 ASP A O 1
ATOM 1350 N N . LEU A 1 168 ? -10.492 16.625 -12.945 1 95.69 168 LEU A N 1
ATOM 1351 C CA . LEU A 1 168 ? -11.016 16.812 -11.594 1 95.69 168 LEU A CA 1
ATOM 1352 C C . LEU A 1 168 ? -11.578 18.219 -11.43 1 95.69 168 LEU A C 1
ATOM 1354 O O . LEU A 1 168 ? -12.727 18.375 -10.992 1 95.69 168 LEU A O 1
ATOM 1358 N N . PHE A 1 169 ? -10.836 19.219 -11.758 1 96 169 PHE A N 1
ATOM 1359 C CA . PHE A 1 169 ? -11.273 20.609 -11.648 1 96 169 PHE A CA 1
ATOM 1360 C C . PHE A 1 169 ? -12.516 20.844 -12.5 1 96 169 PHE A C 1
ATOM 1362 O O . PHE A 1 169 ? -13.414 21.578 -12.094 1 96 169 PHE A O 1
ATOM 1369 N N . ASN A 1 170 ? -12.547 20.219 -13.633 1 94.19 170 ASN A N 1
ATOM 1370 C CA . ASN A 1 170 ? -13.641 20.438 -14.57 1 94.19 170 ASN A CA 1
ATOM 1371 C C . ASN A 1 170 ? -14.93 19.781 -14.094 1 94.19 170 ASN A C 1
ATOM 1373 O O . ASN A 1 170 ? -16.016 20.141 -14.539 1 94.19 170 ASN A O 1
ATOM 1377 N N . ASN A 1 171 ? -14.82 18.812 -13.242 1 91.56 171 ASN A N 1
ATOM 1378 C CA . ASN A 1 171 ? -16 18.047 -12.844 1 91.56 171 ASN A CA 1
ATOM 1379 C C . ASN A 1 171 ? -16.375 18.312 -11.383 1 91.56 171 ASN A C 1
ATOM 1381 O O . ASN A 1 171 ? -17.438 17.906 -10.93 1 91.56 171 ASN A O 1
ATOM 1385 N N . CYS A 1 172 ? -15.5 18.938 -10.641 1 87.69 172 CYS A N 1
ATOM 1386 C CA . CYS A 1 172 ? -15.711 19.141 -9.211 1 87.69 172 CYS A CA 1
ATOM 1387 C C . CYS A 1 172 ? -16.734 20.234 -8.953 1 87.69 172 CYS A C 1
ATOM 1389 O O . CYS A 1 172 ? -16.578 21.359 -9.445 1 87.69 172 CYS A O 1
ATOM 1391 N N . SER A 1 173 ? -17.734 19.906 -8.242 1 83.19 173 SER A N 1
ATOM 1392 C CA . SER A 1 173 ? -18.734 20.891 -7.871 1 83.19 173 SER A CA 1
ATOM 1393 C C . SER A 1 173 ? -18.234 21.781 -6.742 1 83.19 173 SER A C 1
ATOM 1395 O O . SER A 1 173 ? -18.578 22.969 -6.691 1 83.19 173 SER A O 1
ATOM 1397 N N . HIS A 1 174 ? -17.562 21.266 -5.848 1 88.38 174 HIS A N 1
ATOM 1398 C CA . HIS A 1 174 ? -16.906 22 -4.762 1 88.38 174 HIS A CA 1
ATOM 1399 C C . HIS A 1 174 ? -15.586 21.344 -4.379 1 88.38 174 HIS A C 1
ATOM 1401 O O . HIS A 1 174 ? -15.352 20.172 -4.703 1 88.38 174 HIS A O 1
ATOM 1407 N N . GLY A 1 175 ? -14.797 22.141 -3.764 1 90.19 175 GLY A N 1
ATOM 1408 C CA . GLY A 1 175 ? -13.484 21.656 -3.385 1 90.19 175 GLY A CA 1
ATOM 1409 C C . GLY A 1 175 ? -13.539 20.391 -2.535 1 90.19 175 GLY A C 1
ATOM 1410 O O . GLY A 1 175 ? -14.258 20.344 -1.537 1 90.19 175 GLY A O 1
ATOM 1411 N N . GLY A 1 176 ? -12.836 19.375 -3.016 1 92.69 176 GLY A N 1
ATOM 1412 C CA . GLY A 1 176 ? -12.742 18.156 -2.238 1 92.69 176 GLY A CA 1
ATOM 1413 C C . GLY A 1 176 ? -13.883 17.188 -2.5 1 92.69 176 GLY A C 1
ATOM 1414 O O . GLY A 1 176 ? -14.023 16.188 -1.805 1 92.69 176 GLY A O 1
ATOM 1415 N N . ALA A 1 177 ? -14.727 17.438 -3.502 1 90.56 177 ALA A N 1
ATOM 1416 C CA . ALA A 1 177 ? -15.883 16.594 -3.791 1 90.56 177 ALA A CA 1
ATOM 1417 C C . ALA A 1 177 ? -15.453 15.172 -4.117 1 90.56 177 ALA A C 1
ATOM 1419 O O . ALA A 1 177 ? -16.188 14.219 -3.832 1 90.56 177 ALA A O 1
ATOM 1420 N N . PHE A 1 178 ? -14.281 15.055 -4.68 1 93.12 178 PHE A N 1
ATOM 1421 C CA . PHE A 1 178 ? -13.797 13.742 -5.086 1 93.12 178 PHE A CA 1
ATOM 1422 C C . PHE A 1 178 ? -12.516 13.375 -4.336 1 93.12 178 PHE A C 1
ATOM 1424 O O . PHE A 1 178 ? -11.672 12.641 -4.852 1 93.12 178 PHE A O 1
ATOM 1431 N N . SER A 1 179 ? -12.406 13.875 -3.143 1 93.12 179 SER A N 1
ATOM 1432 C CA . SER A 1 179 ? -11.18 13.711 -2.375 1 93.12 179 SER A CA 1
ATOM 1433 C C . SER A 1 179 ? -10.867 12.242 -2.131 1 93.12 179 SER A C 1
ATOM 1435 O O . SER A 1 179 ? -9.695 11.844 -2.09 1 93.12 179 SER A O 1
ATOM 1437 N N . THR A 1 180 ? -11.883 11.391 -2.025 1 92.69 180 THR A N 1
ATOM 1438 C CA . THR A 1 180 ? -11.695 9.984 -1.723 1 92.69 180 THR A CA 1
ATOM 1439 C C . THR A 1 180 ? -10.961 9.281 -2.861 1 92.69 180 THR A C 1
ATOM 1441 O O . THR A 1 180 ? -10.289 8.266 -2.646 1 92.69 180 THR A O 1
ATOM 1444 N N . CYS A 1 181 ? -11.047 9.812 -4.051 1 92.75 181 CYS A N 1
ATOM 1445 C CA . CYS A 1 181 ? -10.344 9.242 -5.199 1 92.75 181 CYS A CA 1
ATOM 1446 C C . CYS A 1 181 ? -8.836 9.297 -4.992 1 92.75 181 CYS A C 1
ATOM 1448 O O . CYS A 1 181 ? -8.086 8.555 -5.637 1 92.75 181 CYS A O 1
ATOM 1450 N N . PHE A 1 182 ? -8.438 10.086 -4.027 1 93.56 182 PHE A N 1
ATOM 1451 C CA . PHE A 1 182 ? -7.008 10.328 -3.871 1 93.56 182 PHE A CA 1
ATOM 1452 C C . PHE A 1 182 ? -6.531 9.891 -2.492 1 93.56 182 PHE A C 1
ATOM 1454 O O . PHE A 1 182 ? -5.48 10.328 -2.021 1 93.56 182 PHE A O 1
ATOM 1461 N N . THR A 1 183 ? -7.281 9.055 -1.854 1 92.81 183 THR A N 1
ATOM 1462 C CA . THR A 1 183 ? -7.004 8.609 -0.494 1 92.81 183 THR A CA 1
ATOM 1463 C C . THR A 1 183 ? -5.637 7.934 -0.414 1 92.81 183 THR A C 1
ATOM 1465 O O . THR A 1 183 ? -4.906 8.109 0.561 1 92.81 183 THR A O 1
ATOM 1468 N N . GLU A 1 184 ? -5.305 7.172 -1.415 1 89 184 GLU A N 1
ATOM 1469 C CA . GLU A 1 184 ? -4.02 6.477 -1.418 1 89 184 GLU A CA 1
ATOM 1470 C C . GLU A 1 184 ? -2.859 7.465 -1.363 1 89 184 GLU A C 1
ATOM 1472 O O . GLU A 1 184 ? -1.894 7.258 -0.627 1 89 184 GLU A O 1
ATOM 1477 N N . LEU A 1 185 ? -2.961 8.477 -2.17 1 91.25 185 LEU A N 1
ATOM 1478 C CA . LEU A 1 185 ? -1.91 9.492 -2.195 1 91.25 185 LEU A CA 1
ATOM 1479 C C . LEU A 1 185 ? -1.862 10.258 -0.876 1 91.25 185 LEU A C 1
ATOM 1481 O O . LEU A 1 185 ? -0.781 10.609 -0.396 1 91.25 185 LEU A O 1
ATOM 1485 N N . GLN A 1 186 ? -3.055 10.547 -0.317 1 93.94 186 GLN A N 1
ATOM 1486 C CA . GLN A 1 186 ? -3.111 11.219 0.975 1 93.94 186 GLN A CA 1
ATOM 1487 C C . GLN A 1 186 ? -2.443 10.383 2.062 1 93.94 186 GLN A C 1
ATOM 1489 O O . GLN A 1 186 ? -1.649 10.898 2.852 1 93.94 186 GLN A O 1
ATOM 1494 N N . ARG A 1 187 ? -2.777 9.18 2.092 1 90.94 187 ARG A N 1
ATOM 1495 C CA . ARG A 1 187 ? -2.191 8.25 3.053 1 90.94 187 ARG A CA 1
ATOM 1496 C C . ARG A 1 187 ? -0.677 8.18 2.895 1 90.94 187 ARG A C 1
ATOM 1498 O O . ARG A 1 187 ? 0.061 8.312 3.873 1 90.94 187 ARG A O 1
ATOM 1505 N N . ASN A 1 188 ? -0.218 8.008 1.677 1 86.31 188 ASN A N 1
ATOM 1506 C CA . ASN A 1 188 ? 1.206 7.859 1.4 1 86.31 188 ASN A CA 1
ATOM 1507 C C . ASN A 1 188 ? 1.989 9.102 1.805 1 86.31 188 ASN A C 1
ATOM 1509 O O . ASN A 1 188 ? 3.137 9.008 2.244 1 86.31 188 ASN A O 1
ATOM 1513 N N . PHE A 1 189 ? 1.348 10.234 1.646 1 92.75 189 PHE A N 1
ATOM 1514 C CA . PHE A 1 189 ? 1.979 11.5 2.004 1 92.75 189 PHE A CA 1
ATOM 1515 C C . PHE A 1 189 ? 2.34 11.523 3.484 1 92.75 189 PHE A C 1
ATOM 1517 O O . PHE A 1 189 ? 3.365 12.086 3.869 1 92.75 189 PHE A O 1
ATOM 1524 N N . ILE A 1 190 ? 1.554 10.922 4.301 1 92.62 190 ILE A N 1
ATOM 1525 C CA . ILE A 1 190 ? 1.751 10.953 5.746 1 92.62 190 ILE A CA 1
ATOM 1526 C C . ILE A 1 190 ? 2.596 9.758 6.18 1 92.62 190 ILE A C 1
ATOM 1528 O O . ILE A 1 190 ? 3.531 9.898 6.965 1 92.62 190 ILE A O 1
ATOM 1532 N N . ILE A 1 191 ? 2.342 8.562 5.637 1 83.88 191 ILE A N 1
ATOM 1533 C CA . ILE A 1 191 ? 2.961 7.324 6.082 1 83.88 191 ILE A CA 1
ATOM 1534 C C . ILE A 1 191 ? 4.473 7.398 5.879 1 83.88 191 ILE A C 1
ATOM 1536 O O . ILE A 1 191 ? 5.238 6.797 6.637 1 83.88 191 ILE A O 1
ATOM 1540 N N . GLU A 1 192 ? 4.895 8.148 4.957 1 79.75 192 GLU A N 1
ATOM 1541 C CA . GLU A 1 192 ? 6.312 8.211 4.609 1 79.75 192 GLU A CA 1
ATOM 1542 C C . GLU A 1 192 ? 7.078 9.109 5.578 1 79.75 192 GLU A C 1
ATOM 1544 O O . GLU A 1 192 ? 8.312 9.141 5.562 1 79.75 192 GLU A O 1
ATOM 1549 N N . ARG A 1 193 ? 6.402 9.781 6.473 1 88.56 193 ARG A N 1
ATOM 1550 C CA . ARG A 1 193 ? 7.047 10.688 7.418 1 88.56 193 ARG A CA 1
ATOM 1551 C C . ARG A 1 193 ? 7.664 9.922 8.578 1 88.56 193 ARG A C 1
ATOM 1553 O O . ARG A 1 193 ? 7.238 8.812 8.898 1 88.56 193 ARG A O 1
ATOM 1560 N N . PRO A 1 194 ? 8.672 10.5 9.234 1 85.69 194 PRO A N 1
ATOM 1561 C CA . PRO A 1 194 ? 9.312 9.844 10.375 1 85.69 194 PRO A CA 1
ATOM 1562 C C . PRO A 1 194 ? 8.336 9.57 11.516 1 85.69 194 PRO A C 1
ATOM 1564 O O . PRO A 1 194 ? 7.398 10.344 11.734 1 85.69 194 PRO A O 1
ATOM 1567 N N . PRO A 1 195 ? 8.562 8.562 12.258 1 84.19 195 PRO A N 1
ATOM 1568 C CA . PRO A 1 195 ? 7.668 8.188 13.359 1 84.19 195 PRO A CA 1
ATOM 1569 C C . PRO A 1 195 ? 7.469 9.32 14.367 1 84.19 195 PRO A C 1
ATOM 1571 O O . PRO A 1 195 ? 6.359 9.516 14.875 1 84.19 195 PRO A O 1
ATOM 1574 N N . LYS A 1 196 ? 8.523 10 14.664 1 89.75 196 LYS A N 1
ATOM 1575 C CA . LYS A 1 196 ? 8.391 11.055 15.664 1 89.75 196 LYS A CA 1
ATOM 1576 C C . LYS A 1 196 ? 7.484 12.172 15.156 1 89.75 196 LYS A C 1
ATOM 1578 O O . LYS A 1 196 ? 6.762 12.797 15.93 1 89.75 196 LYS A O 1
ATOM 1583 N N . LEU A 1 197 ? 7.574 12.477 13.875 1 95.19 197 LEU A N 1
ATOM 1584 C CA . LEU A 1 197 ? 6.66 13.461 13.312 1 95.19 197 LEU A CA 1
ATOM 1585 C C . LEU A 1 197 ? 5.215 12.992 13.422 1 95.19 197 LEU A C 1
ATOM 1587 O O . LEU A 1 197 ? 4.316 13.789 13.688 1 95.19 197 LEU A O 1
ATOM 1591 N N . LYS A 1 198 ? 4.957 11.75 13.203 1 92.94 198 LYS A N 1
ATOM 1592 C CA . LYS A 1 198 ? 3.617 11.203 13.391 1 92.94 198 LYS A CA 1
ATOM 1593 C C . LYS A 1 198 ? 3.17 11.328 14.844 1 92.94 198 LYS A C 1
ATOM 1595 O O . LYS A 1 198 ? 1.988 11.539 15.125 1 92.94 198 LYS A O 1
ATOM 1600 N N . SER A 1 199 ? 4.09 11.172 15.742 1 92.94 199 SER A N 1
ATOM 1601 C CA . SER A 1 199 ? 3.797 11.414 17.156 1 92.94 199 SER A CA 1
ATOM 1602 C C . SER A 1 199 ? 3.395 12.867 17.391 1 92.94 199 SER A C 1
ATOM 1604 O O . SER A 1 199 ? 2.484 13.148 18.172 1 92.94 199 SER A O 1
ATOM 1606 N N . LEU A 1 200 ? 4.121 13.758 16.766 1 96.62 200 LEU A N 1
ATOM 1607 C CA . LEU A 1 200 ? 3.766 15.164 16.875 1 96.62 200 LEU A CA 1
ATOM 1608 C C . LEU A 1 200 ? 2.357 15.414 16.344 1 96.62 200 LEU A C 1
ATOM 1610 O O . LEU A 1 200 ? 1.594 16.188 16.938 1 96.62 200 LEU A O 1
ATOM 1614 N N . ILE A 1 201 ? 2.02 14.789 15.234 1 96 201 ILE A N 1
ATOM 1615 C CA . ILE A 1 201 ? 0.679 14.891 14.672 1 96 201 ILE A CA 1
ATOM 1616 C C . ILE A 1 201 ? -0.349 14.406 15.695 1 96 201 ILE A C 1
ATOM 1618 O O . ILE A 1 201 ? -1.386 15.047 15.891 1 96 201 ILE A O 1
ATOM 1622 N N . ARG A 1 202 ? -0.076 13.32 16.422 1 92.62 202 ARG A N 1
ATOM 1623 C CA . ARG A 1 202 ? -0.968 12.805 17.453 1 92.62 202 ARG A CA 1
ATOM 1624 C C . ARG A 1 202 ? -1.151 13.82 18.578 1 92.62 202 ARG A C 1
ATOM 1626 O O . ARG A 1 202 ? -2.264 14.016 19.062 1 92.62 202 ARG A O 1
ATOM 1633 N N . LEU A 1 203 ? -0.084 14.391 18.984 1 94.31 203 LEU A N 1
ATOM 1634 C CA . LEU A 1 203 ? -0.135 15.383 20.062 1 94.31 203 LEU A CA 1
ATOM 1635 C C . LEU A 1 203 ? -1.018 16.562 19.656 1 94.31 203 LEU A C 1
ATOM 1637 O O . LEU A 1 203 ? -1.845 17.016 20.453 1 94.31 203 LEU A O 1
ATOM 1641 N N . VAL A 1 204 ? -0.845 17.062 18.453 1 94.88 204 VAL A N 1
ATOM 1642 C CA . VAL A 1 204 ? -1.615 18.188 17.953 1 94.88 204 VAL A CA 1
ATOM 1643 C C . VAL A 1 204 ? -3.096 17.828 17.891 1 94.88 204 VAL A C 1
ATOM 1645 O O . VAL A 1 204 ? -3.957 18.609 18.297 1 94.88 204 VAL A O 1
ATOM 1648 N N . LYS A 1 205 ? -3.367 16.672 17.391 1 90.25 205 LYS A N 1
ATOM 1649 C CA . LYS A 1 205 ? -4.75 16.219 17.312 1 90.25 205 LYS A CA 1
ATOM 1650 C C . LYS A 1 205 ? -5.379 16.109 18.703 1 90.25 205 LYS A C 1
ATOM 1652 O O . LYS A 1 205 ? -6.566 16.375 18.875 1 90.25 205 LYS A O 1
ATOM 1657 N N . HIS A 1 206 ? -4.629 15.594 19.578 1 89.75 206 HIS A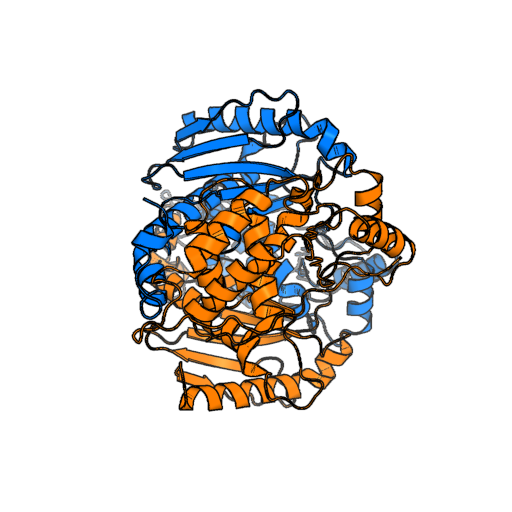 N 1
ATOM 1658 C CA . HIS A 1 206 ? -5.113 15.469 20.953 1 89.75 206 HIS A CA 1
ATOM 1659 C C . HIS A 1 206 ? -5.395 16.844 21.562 1 89.75 206 HIS A C 1
ATOM 1661 O O . HIS A 1 206 ? -6.383 17.016 22.266 1 89.75 206 HIS A O 1
ATOM 1667 N N . TRP A 1 207 ? -4.492 17.688 21.328 1 92 207 TRP A N 1
ATOM 1668 C CA . TRP A 1 207 ? -4.602 19.047 21.875 1 92 207 TRP A CA 1
ATOM 1669 C C . TRP A 1 207 ? -5.879 19.719 21.391 1 92 207 TRP A C 1
ATOM 1671 O O . TRP A 1 207 ? -6.609 20.312 22.188 1 92 207 TRP A O 1
ATOM 1681 N N . TYR A 1 208 ? -6.074 19.609 20.125 1 83.38 208 TYR A N 1
ATOM 1682 C CA . TYR A 1 208 ? -7.258 20.297 19.609 1 83.38 208 TYR A CA 1
ATOM 1683 C C . TYR A 1 208 ? -8.359 19.297 19.266 1 83.38 208 TYR A C 1
ATOM 1685 O O . TYR A 1 208 ? -8.352 18.719 18.188 1 83.38 208 TYR A O 1
ATOM 1693 N N . LYS A 1 209 ? -9.18 19.141 20.109 1 71.31 209 LYS A N 1
ATOM 1694 C CA . LYS A 1 209 ? -10.211 18.109 20.031 1 71.31 209 LYS A CA 1
ATOM 1695 C C . LYS A 1 209 ? -11.43 18.625 19.266 1 71.31 209 LYS A C 1
ATOM 1697 O O . LYS A 1 209 ? -12.211 17.828 18.734 1 71.31 209 LYS A O 1
ATOM 1702 N N . GLN A 1 210 ? -11.422 19.859 19.094 1 68 210 GLN A N 1
ATOM 1703 C CA . GLN A 1 210 ? -12.617 20.359 18.438 1 68 210 GLN A CA 1
ATOM 1704 C C . GLN A 1 210 ? -12.539 20.172 16.922 1 68 210 GLN A C 1
ATOM 1706 O O . GLN A 1 210 ? -11.469 19.875 16.391 1 68 210 GLN A O 1
ATOM 1711 N N . SER A 1 211 ? -13.617 20.047 16.281 1 63.75 211 SER A N 1
ATOM 1712 C CA . SER A 1 211 ? -13.695 19.688 14.867 1 63.75 211 SER A CA 1
ATOM 1713 C C . SER A 1 211 ? -13.609 20.938 13.984 1 63.75 211 SER A C 1
ATOM 1715 O O . SER A 1 211 ? -14.07 20.922 12.844 1 63.75 211 SER A O 1
ATOM 1717 N N . LEU A 1 212 ? -13.016 22.016 14.461 1 76.25 212 LEU A N 1
ATOM 1718 C CA . LEU A 1 212 ? -12.883 23.219 13.625 1 76.25 212 LEU A CA 1
ATOM 1719 C C . LEU A 1 212 ? -11.5 23.828 13.773 1 76.25 212 LEU A C 1
ATOM 1721 O O . LEU A 1 212 ? -11.219 24.5 14.773 1 76.25 212 LEU A O 1
ATOM 1725 N N . PRO A 1 213 ? -10.734 23.672 12.688 1 90.62 213 PRO A N 1
ATOM 1726 C CA . PRO A 1 213 ? -10.805 23.047 11.367 1 90.62 213 PRO A CA 1
ATOM 1727 C C . PRO A 1 213 ? -10.672 21.531 11.422 1 90.62 213 PRO A C 1
ATOM 1729 O O . PRO A 1 213 ? -10.43 20.969 12.5 1 90.62 213 PRO A O 1
ATOM 1732 N N . PRO A 1 214 ? -10.859 20.891 10.195 1 89.75 214 PRO A N 1
ATOM 1733 C CA . PRO A 1 214 ? -10.656 19.453 10.172 1 89.75 214 PRO A CA 1
ATOM 1734 C C . PRO A 1 214 ? -9.266 19.031 10.656 1 89.75 214 PRO A C 1
ATOM 1736 O O . PRO A 1 214 ? -8.281 19.719 10.375 1 89.75 214 PRO A O 1
ATOM 1739 N N . LYS A 1 215 ? -9.195 17.922 11.312 1 90.19 215 LYS A N 1
ATOM 1740 C CA . LYS A 1 215 ? -7.938 17.422 11.852 1 90.19 215 LYS A CA 1
ATOM 1741 C C . LYS A 1 215 ? -6.895 17.25 10.75 1 90.19 215 LYS A C 1
ATOM 1743 O O . LYS A 1 215 ? -5.699 17.438 10.992 1 90.19 215 LYS A O 1
ATOM 1748 N N . TYR A 1 216 ? -7.391 16.953 9.633 1 93 216 TYR A N 1
ATOM 1749 C CA . TYR A 1 216 ? -6.488 16.75 8.5 1 93 216 TYR A CA 1
ATOM 1750 C C . TYR A 1 216 ? -5.73 18.031 8.18 1 93 216 TYR A C 1
ATOM 1752 O O . TYR A 1 216 ? -4.566 17.984 7.777 1 93 216 TYR A O 1
ATOM 1760 N N . ALA A 1 217 ? -6.328 19.172 8.32 1 95.12 217 ALA A N 1
ATOM 1761 C CA . ALA A 1 217 ? -5.645 20.438 8.117 1 95.12 217 ALA A CA 1
ATOM 1762 C C . ALA A 1 217 ? -4.484 20.609 9.094 1 95.12 217 ALA A C 1
ATOM 1764 O O . ALA A 1 217 ? -3.398 21.047 8.711 1 95.12 217 ALA A O 1
ATOM 1765 N N . LEU A 1 218 ? -4.742 20.203 10.305 1 95 218 LEU A N 1
ATOM 1766 C CA . LEU A 1 218 ? -3.707 20.312 11.328 1 95 218 LEU A CA 1
ATOM 1767 C C . LEU A 1 218 ? -2.576 19.328 11.062 1 95 218 LEU A C 1
ATOM 1769 O O . LEU A 1 218 ? -1.409 19.625 11.328 1 95 218 LEU A O 1
ATOM 1773 N N . GLU A 1 219 ? -2.91 18.203 10.523 1 96.06 219 GLU A N 1
ATOM 1774 C CA . GLU A 1 219 ? -1.896 17.234 10.125 1 96.06 219 GLU A CA 1
ATOM 1775 C C . GLU A 1 219 ? -0.957 17.812 9.07 1 96.06 219 GLU A C 1
ATOM 1777 O O . GLU A 1 219 ? 0.265 17.719 9.195 1 96.06 219 GLU A O 1
ATOM 1782 N N . LEU A 1 220 ? -1.58 18.391 8.094 1 97.44 220 LEU A N 1
ATOM 1783 C CA . LEU A 1 220 ? -0.796 18.953 7 1 97.44 220 LEU A CA 1
ATOM 1784 C C . LEU A 1 220 ? 0.057 20.125 7.484 1 97.44 220 LEU A C 1
ATOM 1786 O O . LEU A 1 220 ? 1.217 20.25 7.086 1 97.44 220 LEU A O 1
ATOM 1790 N N . LEU A 1 221 ? -0.512 20.906 8.328 1 96.69 221 LEU A N 1
ATOM 1791 C CA . LEU A 1 221 ? 0.235 22.031 8.875 1 96.69 221 LEU A CA 1
ATOM 1792 C C . LEU A 1 221 ? 1.431 21.547 9.688 1 96.69 221 LEU A C 1
ATOM 1794 O O . LEU A 1 221 ? 2.5 22.172 9.656 1 96.69 221 LEU A O 1
ATOM 1798 N N . THR A 1 222 ? 1.244 20.484 10.422 1 97.88 222 THR A N 1
ATOM 1799 C CA . THR A 1 222 ? 2.318 19.891 11.211 1 97.88 222 THR A CA 1
ATOM 1800 C C . THR A 1 222 ? 3.447 19.406 10.312 1 97.88 222 THR A C 1
ATOM 1802 O O . THR A 1 222 ? 4.625 19.625 10.609 1 97.88 222 THR A O 1
ATOM 1805 N N . VAL A 1 223 ? 3.082 18.781 9.242 1 97.38 223 VAL A N 1
ATOM 1806 C CA . VAL A 1 223 ? 4.082 18.328 8.281 1 97.38 223 VAL A CA 1
ATOM 1807 C C . VAL A 1 223 ? 4.836 19.531 7.711 1 97.38 223 VAL A C 1
ATOM 1809 O O . VAL A 1 223 ? 6.066 19.516 7.617 1 97.38 223 VAL A O 1
ATOM 1812 N N . TYR A 1 224 ? 4.141 20.547 7.367 1 96.88 224 TYR A N 1
ATOM 1813 C CA . TYR A 1 224 ? 4.746 21.766 6.832 1 96.88 224 TYR A CA 1
ATOM 1814 C C . TYR A 1 224 ? 5.727 22.375 7.832 1 96.88 224 TYR A C 1
ATOM 1816 O O . TYR A 1 224 ? 6.828 22.766 7.457 1 96.88 224 TYR A O 1
ATOM 1824 N N . ALA A 1 225 ? 5.328 22.453 9.078 1 97.31 225 ALA A N 1
ATOM 1825 C CA . ALA A 1 225 ? 6.184 23 10.125 1 97.31 225 ALA A CA 1
ATOM 1826 C C . ALA A 1 225 ? 7.512 22.25 10.195 1 97.31 225 ALA A C 1
ATOM 1828 O O . ALA A 1 225 ? 8.578 22.859 10.25 1 97.31 225 ALA A O 1
ATOM 1829 N N . TRP A 1 226 ? 7.406 21 10.203 1 96.94 226 TRP A N 1
ATOM 1830 C CA . TRP A 1 226 ? 8.594 20.156 10.297 1 96.94 226 TRP A CA 1
ATOM 1831 C C . TRP A 1 226 ? 9.469 20.297 9.062 1 96.94 226 TRP A C 1
ATOM 1833 O O . TRP A 1 226 ? 10.695 20.422 9.164 1 96.94 226 TRP A O 1
ATOM 1843 N N . GLU A 1 227 ? 8.883 20.312 7.883 1 94.56 227 GLU A N 1
ATOM 1844 C CA . GLU A 1 227 ? 9.625 20.406 6.633 1 94.56 227 GLU A CA 1
ATOM 1845 C C . GLU A 1 227 ? 10.375 21.719 6.527 1 94.56 227 GLU A C 1
ATOM 1847 O O . GLU A 1 227 ? 11.516 21.766 6.059 1 94.56 227 GLU A O 1
ATOM 1852 N N . GLN A 1 228 ? 9.734 22.781 6.953 1 94 228 GLN A N 1
ATOM 1853 C CA . GLN A 1 228 ? 10.32 24.125 6.816 1 94 228 GLN A CA 1
ATOM 1854 C C . GLN A 1 228 ? 11.227 24.453 8 1 94 228 GLN A C 1
ATOM 1856 O O . GLN A 1 228 ? 12.156 25.234 7.871 1 94 228 GLN A O 1
ATOM 1861 N N . GLY A 1 229 ? 11.008 23.812 9.07 1 92.94 229 GLY A N 1
ATOM 1862 C CA . GLY A 1 229 ? 11.648 24.234 10.305 1 92.94 229 GLY A CA 1
ATOM 1863 C C . GLY A 1 229 ? 12.789 23.344 10.727 1 92.94 229 GLY A C 1
ATOM 1864 O O . GLY A 1 229 ? 13.797 23.812 11.258 1 92.94 229 GLY A O 1
ATOM 1865 N N . SER A 1 230 ? 12.695 22.062 10.641 1 87.56 230 SER A N 1
ATOM 1866 C CA . SER A 1 230 ? 13.688 21.156 11.211 1 87.56 230 SER A CA 1
ATOM 1867 C C . SER A 1 230 ? 14.18 20.156 10.164 1 87.56 230 SER A C 1
ATOM 1869 O O . SER A 1 230 ? 15.328 20.234 9.719 1 87.56 230 SER A O 1
ATOM 1871 N N . GLN A 1 231 ? 13.273 19.281 9.727 1 85.56 231 GLN A N 1
ATOM 1872 C CA . GLN A 1 231 ? 13.516 18.188 8.797 1 85.56 231 GLN A CA 1
ATOM 1873 C C . GLN A 1 231 ? 14.273 17.047 9.477 1 85.56 231 GLN A C 1
ATOM 1875 O O . GLN A 1 231 ? 14.578 16.031 8.844 1 85.56 231 GLN A O 1
ATOM 1880 N N . GLU A 1 232 ? 14.508 17.281 10.805 1 86.06 232 GLU A N 1
ATOM 1881 C CA . GLU A 1 232 ? 15.219 16.25 11.555 1 86.06 232 GLU A CA 1
ATOM 1882 C C . GLU A 1 232 ? 14.25 15.18 12.07 1 86.06 232 GLU A C 1
ATOM 1884 O O . GLU A 1 232 ? 13.211 15.508 12.648 1 86.06 232 GLU A O 1
ATOM 1889 N N . PRO A 1 233 ? 14.57 13.992 11.891 1 83 233 PRO A N 1
ATOM 1890 C CA . PRO A 1 233 ? 13.703 12.93 12.398 1 83 233 PRO A CA 1
ATOM 1891 C C . PRO A 1 233 ? 13.664 12.883 13.922 1 83 233 PRO A C 1
ATOM 1893 O O . PRO A 1 233 ? 12.656 12.477 14.508 1 83 233 PRO A O 1
ATOM 1896 N N . ASP A 1 234 ? 14.805 13.203 14.5 1 84.94 234 ASP A N 1
ATOM 1897 C CA . ASP A 1 234 ? 14.859 13.211 15.961 1 84.94 234 ASP A CA 1
ATOM 1898 C C . ASP A 1 234 ? 14.891 14.641 16.5 1 84.94 234 ASP A C 1
ATOM 1900 O O . ASP A 1 234 ? 15.93 15.109 16.984 1 84.94 234 ASP A O 1
ATOM 1904 N N . PHE A 1 235 ? 13.844 15.32 16.531 1 93.06 235 PHE A N 1
ATOM 1905 C CA . PHE A 1 235 ? 13.727 16.703 16.969 1 93.06 235 PHE A CA 1
ATOM 1906 C C . PHE A 1 235 ? 13.164 16.781 18.391 1 93.06 235 PHE A C 1
ATOM 1908 O O . PHE A 1 235 ? 12.742 15.773 18.953 1 93.06 235 PHE A O 1
ATOM 1915 N N . VAL A 1 236 ? 13.297 17.906 18.953 1 92.69 236 VAL A N 1
ATOM 1916 C CA . VAL A 1 236 ? 12.703 18.141 20.266 1 92.69 236 VAL A CA 1
ATOM 1917 C C . VAL A 1 236 ? 11.195 18.328 20.125 1 92.69 236 VAL A C 1
ATOM 1919 O O . VAL A 1 236 ? 10.734 19.281 19.484 1 92.69 236 VAL A O 1
ATOM 1922 N N . MET A 1 237 ? 10.398 17.578 20.75 1 95.62 237 MET A N 1
ATOM 1923 C CA . MET A 1 237 ? 8.953 17.5 20.578 1 95.62 237 MET A CA 1
ATOM 1924 C C . MET A 1 237 ? 8.289 18.828 20.906 1 95.62 237 MET A C 1
ATOM 1926 O O . MET A 1 237 ? 7.441 19.297 20.141 1 95.62 237 MET A O 1
ATOM 1930 N N . ALA A 1 238 ? 8.742 19.406 21.969 1 96.12 238 ALA A N 1
ATOM 1931 C CA . ALA A 1 238 ? 8.148 20.672 22.391 1 96.12 238 ALA A CA 1
ATOM 1932 C C . ALA A 1 238 ? 8.383 21.766 21.359 1 96.12 238 ALA A C 1
ATOM 1934 O O . ALA A 1 238 ? 7.516 22.609 21.141 1 96.12 238 ALA A O 1
ATOM 1935 N N . LYS A 1 239 ? 9.523 21.766 20.75 1 96.38 239 LYS A N 1
ATOM 1936 C CA . LYS A 1 239 ? 9.812 22.766 19.734 1 96.38 239 LYS A CA 1
ATOM 1937 C C . LYS A 1 239 ? 8.891 22.609 18.531 1 96.38 239 LYS A C 1
ATOM 1939 O O . LYS A 1 239 ? 8.398 23.594 17.984 1 96.38 239 LYS A O 1
ATOM 1944 N N . GLY A 1 240 ? 8.719 21.375 18.156 1 97.75 240 GLY A N 1
ATOM 1945 C CA . GLY A 1 240 ? 7.777 21.109 17.078 1 97.75 240 GLY A CA 1
ATOM 1946 C C . GLY A 1 240 ? 6.363 21.547 17.406 1 97.75 240 GLY A C 1
ATOM 1947 O O . GLY A 1 240 ? 5.715 22.219 16.609 1 97.75 240 GLY A O 1
ATOM 1948 N N . PHE A 1 241 ? 5.934 21.219 18.594 1 97.69 241 PHE A N 1
ATOM 1949 C CA . PHE A 1 241 ? 4.582 21.547 19.031 1 97.69 241 PHE A CA 1
ATOM 1950 C C . PHE A 1 241 ? 4.379 23.047 19.062 1 97.69 241 PHE A C 1
ATOM 1952 O O . PHE A 1 241 ? 3.383 23.562 18.547 1 97.69 241 PHE A O 1
ATOM 1959 N N . CYS A 1 242 ? 5.293 23.75 19.594 1 97.56 242 CYS A N 1
ATOM 1960 C CA . CYS A 1 242 ? 5.223 25.203 19.688 1 97.56 242 CYS A CA 1
ATOM 1961 C C . CYS A 1 242 ? 5.199 25.844 18.312 1 97.56 242 CYS A C 1
ATOM 1963 O O . CYS A 1 242 ? 4.555 26.875 18.109 1 97.56 242 CYS A O 1
ATOM 1965 N N . THR A 1 243 ? 5.914 25.234 17.438 1 97.94 243 THR A N 1
ATOM 1966 C CA . THR A 1 243 ? 5.949 25.781 16.078 1 97.94 243 THR A CA 1
ATOM 1967 C C . THR A 1 243 ? 4.582 25.656 15.406 1 97.94 243 THR A C 1
ATOM 1969 O O . THR A 1 243 ? 4.137 26.578 14.719 1 97.94 243 THR A O 1
ATOM 1972 N N . VAL A 1 244 ? 3.92 24.562 15.594 1 97.75 244 VAL A N 1
ATOM 1973 C CA . VAL A 1 244 ? 2.586 24.375 15.031 1 97.75 244 VAL A CA 1
ATOM 1974 C C . VAL A 1 244 ? 1.622 25.391 15.633 1 97.75 244 VAL A C 1
ATOM 1976 O O . VAL A 1 244 ? 0.841 26.016 14.914 1 97.75 244 VAL A O 1
ATOM 1979 N N . LEU A 1 245 ? 1.689 25.547 16.969 1 97.12 245 LEU A N 1
ATOM 1980 C CA . LEU A 1 245 ? 0.851 26.547 17.641 1 97.12 245 LEU A CA 1
ATOM 1981 C C . LEU A 1 245 ? 1.11 27.938 17.078 1 97.12 245 LEU A C 1
ATOM 1983 O O . LEU A 1 245 ? 0.173 28.703 16.875 1 97.12 245 LEU A O 1
ATOM 1987 N N . TRP A 1 246 ? 2.33 28.219 16.875 1 97.25 246 TRP A N 1
ATOM 1988 C CA . TRP A 1 246 ? 2.705 29.516 16.344 1 97.25 246 TRP A CA 1
ATOM 1989 C C . TRP A 1 246 ? 2.123 29.719 14.945 1 97.25 246 TRP A C 1
ATOM 1991 O O . TRP A 1 246 ? 1.57 30.781 14.641 1 97.25 246 TRP A O 1
ATOM 2001 N N . LEU A 1 247 ? 2.242 28.75 14.094 1 96.75 247 LEU A N 1
ATOM 2002 C CA . LEU A 1 247 ? 1.71 28.828 12.742 1 96.75 247 LEU A CA 1
ATOM 2003 C C . LEU A 1 247 ? 0.2 29.047 12.758 1 96.75 247 LEU A C 1
ATOM 2005 O O . LEU A 1 247 ? -0.337 29.797 11.945 1 96.75 247 LEU A O 1
ATOM 2009 N N . ILE A 1 248 ? -0.444 28.359 13.656 1 96.31 248 ILE A N 1
ATOM 2010 C CA . ILE A 1 248 ? -1.889 28.5 13.797 1 96.31 248 ILE A CA 1
ATOM 2011 C C . ILE A 1 248 ? -2.229 29.953 14.141 1 96.31 248 ILE A C 1
ATOM 2013 O O . ILE A 1 248 ? -3.195 30.516 13.625 1 96.31 248 ILE A O 1
ATOM 2017 N N . GLN A 1 249 ? -1.451 30.562 14.977 1 96.19 249 GLN A N 1
ATOM 2018 C CA . GLN A 1 249 ? -1.662 31.953 15.359 1 96.19 249 GLN A CA 1
ATOM 2019 C C . GLN A 1 249 ? -1.471 32.875 14.164 1 96.19 249 GLN A C 1
ATOM 2021 O O . GLN A 1 249 ? -2.049 33.969 14.125 1 96.19 249 GLN A O 1
ATOM 2026 N N . LYS A 1 250 ? -0.751 32.469 13.18 1 95.81 250 LYS A N 1
ATOM 2027 C CA . LYS A 1 250 ? -0.485 33.25 11.984 1 95.81 250 LYS A CA 1
ATOM 2028 C C . LYS A 1 250 ? -1.334 32.75 10.812 1 95.81 250 LYS A C 1
ATOM 2030 O O . LYS A 1 250 ? -0.924 32.875 9.648 1 95.81 250 LYS A O 1
ATOM 2035 N N . HIS A 1 251 ? -2.502 32.219 11.109 1 94.94 251 HIS A N 1
ATOM 2036 C CA . HIS A 1 251 ? -3.33 31.547 10.109 1 94.94 251 HIS A CA 1
ATOM 2037 C C . HIS A 1 251 ? -3.682 32.5 8.969 1 94.94 251 HIS A C 1
ATOM 2039 O O . HIS A 1 251 ? -3.842 32.062 7.824 1 94.94 251 HIS A O 1
ATOM 2045 N N . GLU A 1 252 ? -3.717 33.75 9.172 1 94.31 252 GLU A N 1
ATOM 2046 C CA . GLU A 1 252 ? -4.125 34.75 8.164 1 94.31 252 GLU A CA 1
ATOM 2047 C C . GLU A 1 252 ? -3.053 34.906 7.094 1 94.31 252 GLU A C 1
ATOM 2049 O O . GLU A 1 252 ? -3.318 35.469 6.023 1 94.31 252 GLU A O 1
ATOM 2054 N N . ASN A 1 253 ? -1.894 34.406 7.344 1 93.62 253 ASN A N 1
ATOM 2055 C CA . ASN A 1 253 ? -0.778 34.562 6.418 1 93.62 253 ASN A CA 1
ATOM 2056 C C . ASN A 1 253 ? -0.352 33.219 5.812 1 93.62 253 ASN A C 1
ATOM 2058 O O . ASN A 1 253 ? 0.621 33.188 5.059 1 93.62 253 ASN A O 1
ATOM 2062 N N . LEU A 1 254 ? -1.056 32.188 6.078 1 94.94 254 LEU A N 1
ATOM 2063 C CA . LEU A 1 254 ? -0.612 30.859 5.684 1 94.94 254 LEU A CA 1
ATOM 2064 C C . LEU A 1 254 ? -0.968 30.562 4.227 1 94.94 254 LEU A C 1
ATOM 2066 O O . LEU A 1 254 ? -2.105 30.797 3.807 1 94.94 254 LEU A O 1
ATOM 2070 N N . CYS A 1 255 ? -0.052 30.188 3.469 1 95.94 255 CYS A N 1
ATOM 2071 C CA . CYS A 1 255 ? -0.187 29.625 2.129 1 95.94 255 CYS A CA 1
ATOM 2072 C C . CYS A 1 255 ? 0.681 28.391 1.969 1 95.94 255 CYS A C 1
ATOM 2074 O O . CYS A 1 255 ? 1.839 28.484 1.561 1 95.94 255 CYS A O 1
ATOM 2076 N N . VAL A 1 256 ? 0.077 27.25 2.238 1 96.19 256 VAL A N 1
ATOM 2077 C CA . VAL A 1 256 ? 0.807 26 2.305 1 96.19 256 VAL A CA 1
ATOM 2078 C C . VAL A 1 256 ? 0.371 25.078 1.159 1 96.19 256 VAL A C 1
ATOM 2080 O O . VAL A 1 256 ? -0.824 24.844 0.964 1 96.19 256 VAL A O 1
ATOM 2083 N N . TYR A 1 257 ? 1.248 24.594 0.366 1 96.5 257 TYR A N 1
ATOM 2084 C CA . TYR A 1 257 ? 0.983 23.609 -0.677 1 96.5 257 TYR A CA 1
ATOM 2085 C C . TYR A 1 257 ? 2.242 22.828 -1.014 1 96.5 257 TYR A C 1
ATOM 2087 O O . TYR A 1 257 ? 3.35 23.219 -0.64 1 96.5 257 TYR A O 1
ATOM 2095 N N . TRP A 1 258 ? 2.135 21.688 -1.643 1 95.44 258 TRP A N 1
ATOM 2096 C CA . TRP A 1 258 ? 3.221 20.812 -2.078 1 95.44 258 TRP A CA 1
ATOM 2097 C C . TRP A 1 258 ? 3.141 20.562 -3.578 1 95.44 258 TRP A C 1
ATOM 2099 O O . TRP A 1 258 ? 2.086 20.734 -4.191 1 95.44 258 TRP A O 1
ATOM 2109 N N . THR A 1 259 ? 4.203 20.172 -4.184 1 93.19 259 THR A N 1
ATOM 2110 C CA . THR A 1 259 ? 4.23 19.844 -5.605 1 93.19 259 THR A CA 1
ATOM 2111 C C . THR A 1 259 ? 4.695 18.406 -5.832 1 93.19 259 THR A C 1
ATOM 2113 O O . THR A 1 259 ? 5.406 18.125 -6.797 1 93.19 259 THR A O 1
ATOM 2116 N N . LYS A 1 260 ? 4.344 17.625 -4.926 1 86.69 260 LYS A N 1
ATOM 2117 C CA . LYS A 1 260 ? 4.758 16.219 -4.988 1 86.69 260 LYS A CA 1
ATOM 2118 C C . LYS A 1 260 ? 3.959 15.461 -6.043 1 86.69 260 LYS A C 1
ATOM 2120 O O . LYS A 1 260 ? 4.531 14.742 -6.859 1 86.69 260 LYS A O 1
ATOM 2125 N N . ASN A 1 261 ? 2.623 15.539 -6.035 1 91 261 ASN A N 1
ATOM 2126 C CA . ASN A 1 261 ? 1.762 14.742 -6.902 1 91 261 ASN A CA 1
ATOM 2127 C C . ASN A 1 261 ? 1.279 15.555 -8.109 1 91 261 ASN A C 1
ATOM 2129 O O . ASN A 1 261 ? 0.947 14.984 -9.148 1 91 261 ASN A O 1
ATOM 2133 N N . TYR A 1 262 ? 1.216 16.812 -7.98 1 93.56 262 TYR A N 1
ATOM 2134 C CA . TYR A 1 262 ? 0.923 17.766 -9.039 1 93.56 262 TYR A CA 1
ATOM 2135 C C . TYR A 1 262 ? 1.801 19 -8.914 1 93.56 262 TYR A C 1
ATOM 2137 O O . TYR A 1 262 ? 2.373 19.266 -7.852 1 93.56 262 TYR A O 1
ATOM 2145 N N . ASP A 1 263 ? 1.902 19.703 -10.07 1 94.5 263 ASP A N 1
ATOM 2146 C CA . ASP A 1 263 ? 2.752 20.891 -10.055 1 94.5 263 ASP A CA 1
ATOM 2147 C C . ASP A 1 263 ? 2.264 21.938 -11.062 1 94.5 263 ASP A C 1
ATOM 2149 O O . ASP A 1 263 ? 1.14 21.844 -11.562 1 94.5 263 ASP A O 1
ATOM 2153 N N . PHE A 1 264 ? 3.141 22.875 -11.312 1 95.69 264 PHE A N 1
ATOM 2154 C CA . PHE A 1 264 ? 2.717 24.031 -12.094 1 95.69 264 PHE A CA 1
ATOM 2155 C C . PHE A 1 264 ? 3.254 23.953 -13.523 1 95.69 264 PHE A C 1
ATOM 2157 O O . PHE A 1 264 ? 3.303 24.953 -14.234 1 95.69 264 PHE A O 1
ATOM 2164 N N . GLU A 1 265 ? 3.691 22.859 -13.938 1 93.75 265 GLU A N 1
ATOM 2165 C CA . GLU A 1 265 ? 4.359 22.734 -15.234 1 93.75 265 GLU A CA 1
ATOM 2166 C C . GLU A 1 265 ? 3.352 22.781 -16.375 1 93.75 265 GLU A C 1
ATOM 2168 O O . GLU A 1 265 ? 3.584 23.453 -17.391 1 93.75 265 GLU A O 1
ATOM 2173 N N . ASN A 1 266 ? 2.324 21.984 -16.25 1 94.25 266 ASN A N 1
ATOM 2174 C CA . ASN A 1 266 ? 1.271 22.016 -17.266 1 94.25 266 ASN A CA 1
ATOM 2175 C C . ASN A 1 266 ? 0.502 23.328 -17.234 1 94.25 266 ASN A C 1
ATOM 2177 O O . ASN A 1 266 ? 0.027 23.75 -16.172 1 94.25 266 ASN A O 1
ATOM 2181 N N . GLU A 1 267 ? 0.306 23.891 -18.312 1 96.81 267 GLU A N 1
ATOM 2182 C CA . GLU A 1 267 ? -0.246 25.234 -18.391 1 96.81 267 GLU A CA 1
ATOM 2183 C C . GLU A 1 267 ? -1.683 25.281 -17.875 1 96.81 267 GLU A C 1
ATOM 2185 O O . GLU A 1 267 ? -2.053 26.188 -17.109 1 96.81 267 GLU A O 1
ATOM 2190 N N . THR A 1 268 ? -2.498 24.422 -18.297 1 96.81 268 THR A N 1
ATOM 2191 C CA . THR A 1 268 ? -3.896 24.406 -17.875 1 96.81 268 THR A CA 1
ATOM 2192 C C . THR A 1 268 ? -4.012 24.156 -16.375 1 96.81 268 THR A C 1
ATOM 2194 O O . THR A 1 268 ? -4.758 24.844 -15.688 1 96.81 268 THR A O 1
ATOM 2197 N N . LEU A 1 269 ? -3.293 23.188 -15.891 1 96.62 269 LEU A N 1
ATOM 2198 C CA . LEU A 1 269 ? -3.314 22.891 -14.469 1 96.62 269 LEU A CA 1
ATOM 2199 C C . LEU A 1 269 ? -2.756 24.062 -13.656 1 96.62 269 LEU A C 1
ATOM 2201 O O . LEU A 1 269 ? -3.273 24.375 -12.586 1 96.62 269 LEU A O 1
ATOM 2205 N N . ARG A 1 270 ? -1.746 24.672 -14.188 1 97.44 270 ARG A N 1
ATOM 2206 C CA . ARG A 1 270 ? -1.154 25.828 -13.531 1 97.44 270 ARG A CA 1
ATOM 2207 C C . ARG A 1 270 ? -2.201 26.906 -13.289 1 97.44 270 ARG A C 1
ATOM 2209 O O . ARG A 1 270 ? -2.268 27.484 -12.203 1 97.44 270 ARG A O 1
ATOM 2216 N N . SER A 1 271 ? -2.932 27.125 -14.297 1 97.19 271 SER A N 1
ATOM 2217 C CA . SER A 1 271 ? -3.971 28.141 -14.188 1 97.19 271 SER A CA 1
ATOM 2218 C C . SER A 1 271 ? -4.957 27.812 -13.078 1 97.19 271 SER A C 1
ATOM 2220 O O . SER A 1 271 ? -5.34 28.672 -12.289 1 97.19 271 SER A O 1
ATOM 2222 N N . HIS A 1 272 ? -5.383 26.562 -12.992 1 97.31 272 HIS A N 1
ATOM 2223 C CA . HIS A 1 272 ? -6.285 26.125 -11.938 1 97.31 272 HIS A CA 1
ATOM 2224 C C . HIS A 1 272 ? -5.645 26.281 -10.562 1 97.31 272 HIS A C 1
ATOM 2226 O O . HIS A 1 272 ? -6.289 26.75 -9.617 1 97.31 272 HIS A O 1
ATOM 2232 N N . LEU A 1 273 ? -4.434 25.875 -10.445 1 97.38 273 LEU A N 1
ATOM 2233 C CA . LEU A 1 273 ? -3.723 25.922 -9.172 1 97.38 273 LEU A CA 1
ATOM 2234 C C . LEU A 1 273 ? -3.527 27.359 -8.703 1 97.38 273 LEU A C 1
ATOM 2236 O O . LEU A 1 273 ? -3.715 27.672 -7.523 1 97.38 273 LEU A O 1
ATOM 2240 N N . GLU A 1 274 ? -3.17 28.203 -9.617 1 97.19 274 GLU A N 1
ATOM 2241 C CA . GLU A 1 274 ? -3.021 29.609 -9.281 1 97.19 274 GLU A CA 1
ATOM 2242 C C . GLU A 1 274 ? -4.34 30.219 -8.805 1 97.19 274 GLU A C 1
ATOM 2244 O O . GLU A 1 274 ? -4.355 31.078 -7.926 1 97.19 274 GLU A O 1
ATOM 2249 N N . GLY A 1 275 ? -5.387 29.812 -9.422 1 96.38 275 GLY A N 1
ATOM 2250 C CA . GLY A 1 275 ? -6.699 30.219 -8.938 1 96.38 275 GLY A CA 1
ATOM 2251 C C . GLY A 1 275 ? -6.949 29.812 -7.496 1 96.38 275 GLY A C 1
ATOM 2252 O O . GLY A 1 275 ? -7.52 30.594 -6.727 1 96.38 275 GLY A O 1
ATOM 2253 N N . GLN A 1 276 ? -6.59 28.594 -7.102 1 96.44 276 GLN A N 1
ATOM 2254 C CA . GLN A 1 276 ? -6.711 28.125 -5.723 1 96.44 276 GLN A CA 1
ATOM 2255 C C . GLN A 1 276 ? -5.891 29 -4.773 1 96.44 276 GLN A C 1
ATOM 2257 O O . GLN A 1 276 ? -6.363 29.359 -3.695 1 96.44 276 GLN A O 1
ATOM 2262 N N . LEU A 1 277 ? -4.711 29.375 -5.207 1 96.06 277 LEU A N 1
ATOM 2263 C CA . LEU A 1 277 ? -3.754 30.047 -4.344 1 96.06 277 LEU A CA 1
ATOM 2264 C C . LEU A 1 277 ? -4.109 31.531 -4.195 1 96.06 277 LEU A C 1
ATOM 2266 O O . LEU A 1 277 ? -3.537 32.219 -3.355 1 96.06 277 LEU A O 1
ATOM 2270 N N . ARG A 1 278 ? -5.098 32.031 -4.93 1 95.44 278 ARG A N 1
ATOM 2271 C CA . ARG A 1 278 ? -5.543 33.438 -4.836 1 95.44 278 ARG A CA 1
ATOM 2272 C C . ARG A 1 278 ? -6.727 33.562 -3.883 1 95.44 278 ARG A C 1
ATOM 2274 O O . ARG A 1 278 ? -7.141 34.656 -3.545 1 95.44 278 ARG A O 1
ATOM 2281 N N . LYS A 1 279 ? -7.234 32.5 -3.398 1 95.19 279 LYS A N 1
ATOM 2282 C CA . LYS A 1 279 ? -8.359 32.531 -2.469 1 95.19 279 LYS A CA 1
ATOM 2283 C C . LYS A 1 279 ? -7.934 33.062 -1.105 1 95.19 279 LYS A C 1
ATOM 2285 O O . LYS A 1 279 ? -6.742 33.219 -0.843 1 95.19 279 LYS A O 1
ATOM 2290 N N . PRO A 1 280 ? -8.914 33.281 -0.236 1 93.69 280 PRO A N 1
ATOM 2291 C CA . PRO A 1 280 ? -8.578 33.875 1.065 1 93.69 280 PRO A CA 1
ATOM 2292 C C . PRO A 1 280 ? -7.762 32.906 1.944 1 93.69 280 PRO A C 1
ATOM 2294 O O . PRO A 1 280 ? -7.992 31.703 1.931 1 93.69 280 PRO A O 1
ATOM 2297 N N . ARG A 1 281 ? -7.098 33.438 2.719 1 94 281 ARG A N 1
ATOM 2298 C CA . ARG A 1 281 ? -6.254 32.688 3.646 1 94 281 ARG A CA 1
ATOM 2299 C C . ARG A 1 281 ? -7.047 32.25 4.871 1 94 281 ARG A C 1
ATOM 2301 O O . ARG A 1 281 ? -8.062 32.875 5.215 1 94 281 ARG A O 1
ATOM 2308 N N . PRO A 1 282 ? -6.613 31.266 5.594 1 95.19 282 PRO A N 1
ATOM 2309 C CA . PRO A 1 282 ? -5.438 30.438 5.332 1 95.19 282 PRO A CA 1
ATOM 2310 C C . PRO A 1 282 ? -5.672 29.422 4.211 1 95.19 282 PRO A C 1
ATOM 2312 O O . PRO A 1 282 ? -6.793 28.938 4.031 1 95.19 282 PRO A O 1
ATOM 2315 N N . ILE A 1 283 ? -4.59 29.203 3.455 1 96.75 283 ILE A N 1
ATOM 2316 C CA . ILE A 1 283 ? -4.613 28.172 2.418 1 96.75 283 ILE A CA 1
ATOM 2317 C C . ILE A 1 283 ? -3.752 26.984 2.848 1 96.75 283 ILE A C 1
ATOM 2319 O O . ILE A 1 283 ? -2.555 27.141 3.094 1 96.75 283 ILE A O 1
ATOM 2323 N N . ILE A 1 284 ? -4.336 25.875 3.012 1 97.12 284 ILE A N 1
ATOM 2324 C CA . ILE A 1 284 ? -3.678 24.578 3.139 1 97.12 284 ILE A CA 1
ATOM 2325 C C . ILE A 1 284 ? -4.195 23.625 2.059 1 97.12 284 ILE A C 1
ATOM 2327 O O . ILE A 1 284 ? -5.223 22.969 2.24 1 97.12 284 ILE A O 1
ATOM 2331 N N . LEU A 1 285 ? -3.492 23.656 0.979 1 97.81 285 LEU A N 1
ATOM 2332 C CA . LEU A 1 285 ? -3.928 22.891 -0.183 1 97.81 285 LEU A CA 1
ATOM 2333 C C . LEU A 1 285 ? -3.578 21.422 -0.022 1 97.81 285 LEU A C 1
ATOM 2335 O O . LEU A 1 285 ? -2.443 21.078 0.316 1 97.81 285 LEU A O 1
ATOM 2339 N N . ASP A 1 286 ? -4.559 20.547 -0.193 1 98 286 ASP A N 1
ATOM 2340 C CA . ASP A 1 286 ? -4.324 19.109 -0.104 1 98 286 ASP A CA 1
ATOM 2341 C C . ASP A 1 286 ? -3.258 18.656 -1.103 1 98 286 ASP A C 1
ATOM 2343 O O . ASP A 1 286 ? -3.352 18.953 -2.295 1 98 286 ASP A O 1
ATOM 2347 N N . PRO A 1 287 ? -2.266 17.984 -0.638 1 96.88 287 PRO A N 1
ATOM 2348 C CA . PRO A 1 287 ? -1.174 17.578 -1.525 1 96.88 287 PRO A CA 1
ATOM 2349 C C . PRO A 1 287 ? -1.607 16.531 -2.553 1 96.88 287 PRO A C 1
ATOM 2351 O O . PRO A 1 287 ? -0.862 16.234 -3.49 1 96.88 287 PRO A O 1
ATOM 2354 N N . ALA A 1 288 ? -2.793 15.945 -2.381 1 96.06 288 ALA A N 1
ATOM 2355 C CA . ALA A 1 288 ? -3.271 14.891 -3.268 1 96.06 288 ALA A CA 1
ATOM 2356 C C . ALA A 1 288 ? -4.438 15.375 -4.125 1 96.06 288 ALA A C 1
ATOM 2358 O O . ALA A 1 288 ? -4.531 15.031 -5.305 1 96.06 288 ALA A O 1
ATOM 2359 N N . ASP A 1 289 ? -5.293 16.141 -3.598 1 97 289 ASP A N 1
ATOM 2360 C CA . ASP A 1 289 ? -6.445 16.734 -4.273 1 97 289 ASP A CA 1
ATOM 2361 C C . ASP A 1 289 ? -6.32 18.266 -4.332 1 97 289 ASP A C 1
ATOM 2363 O O . ASP A 1 289 ? -6.711 18.953 -3.393 1 97 289 ASP A O 1
ATOM 2367 N N . PRO A 1 290 ? -5.91 18.75 -5.445 1 96.94 290 PRO A N 1
ATOM 2368 C CA . PRO A 1 290 ? -5.637 20.188 -5.523 1 96.94 290 PRO A CA 1
ATOM 2369 C C . PRO A 1 290 ? -6.914 21.031 -5.559 1 96.94 290 PRO A C 1
ATOM 2371 O O . PRO A 1 290 ? -6.844 22.266 -5.535 1 96.94 290 PRO A O 1
ATOM 2374 N N . THR A 1 291 ? -8.055 20.438 -5.613 1 97.38 291 THR A N 1
ATOM 2375 C CA . THR A 1 291 ? -9.289 21.219 -5.539 1 97.38 291 THR A CA 1
ATOM 2376 C C . THR A 1 291 ? -9.648 21.531 -4.086 1 97.38 291 THR A C 1
ATOM 2378 O O . THR A 1 291 ? -10.5 22.375 -3.82 1 97.38 291 THR A O 1
ATOM 2381 N N . MET A 1 292 ? -9.023 20.891 -3.146 1 97.19 292 MET A N 1
ATOM 2382 C CA . MET A 1 292 ? -9.43 20.953 -1.747 1 97.19 292 MET A CA 1
ATOM 2383 C C . MET A 1 292 ? -8.477 21.828 -0.939 1 97.19 292 MET A C 1
ATOM 2385 O O . MET A 1 292 ? -7.316 21.453 -0.736 1 97.19 292 MET A O 1
ATOM 2389 N N . ILE A 1 293 ? -8.914 22.938 -0.574 1 96.81 293 ILE A N 1
ATOM 2390 C CA . ILE A 1 293 ? -8.266 23.703 0.486 1 96.81 293 ILE A CA 1
ATOM 2391 C C . ILE A 1 293 ? -8.805 23.25 1.846 1 96.81 293 ILE A C 1
ATOM 2393 O O . ILE A 1 293 ? -9.922 23.594 2.221 1 96.81 293 ILE A O 1
ATOM 2397 N N . VAL A 1 294 ? -7.988 22.578 2.572 1 96.19 294 VAL A N 1
ATOM 2398 C CA . VAL A 1 294 ? -8.445 21.922 3.793 1 96.19 294 VAL A CA 1
ATOM 2399 C C . VAL A 1 294 ? -8.695 22.969 4.879 1 96.19 294 VAL A C 1
ATOM 2401 O O . VAL A 1 294 ? -7.812 23.781 5.184 1 96.19 294 VAL A O 1
ATOM 2404 N N . GLY A 1 295 ? -9.93 23 5.445 1 92.94 295 GLY A N 1
ATOM 2405 C CA . GLY A 1 295 ? -10.273 23.922 6.516 1 92.94 295 GLY A CA 1
ATOM 2406 C C . GLY A 1 295 ? -10.75 25.266 6.012 1 92.94 295 GLY A C 1
ATOM 2407 O O . GLY A 1 295 ? -10.93 26.203 6.797 1 92.94 295 GLY A O 1
ATOM 2408 N N . LEU A 1 296 ? -10.859 25.359 4.68 1 91.25 296 LEU A N 1
ATOM 2409 C CA . LEU A 1 296 ? -11.367 26.609 4.137 1 91.25 296 LEU A CA 1
ATOM 2410 C C . LEU A 1 296 ? -12.695 26.984 4.785 1 91.25 296 LEU A C 1
ATOM 2412 O O . LEU A 1 296 ? -13.594 26.156 4.902 1 91.25 296 LEU A O 1
ATOM 2416 N N . GLY A 1 297 ? -12.781 28.188 5.219 1 87.38 297 GLY A N 1
ATOM 2417 C CA . GLY A 1 297 ? -14.023 28.688 5.801 1 87.38 297 GLY A CA 1
ATOM 2418 C C . GLY A 1 297 ? -14.188 28.312 7.258 1 87.38 297 GLY A C 1
ATOM 2419 O O . GLY A 1 297 ? -15.195 28.641 7.883 1 87.38 297 GLY A O 1
ATOM 2420 N N . SER A 1 298 ? -13.219 27.625 7.844 1 91.75 298 SER A N 1
ATOM 2421 C CA . SER A 1 298 ? -13.281 27.234 9.25 1 91.75 298 SER A CA 1
ATOM 2422 C C . SER A 1 298 ? -12.969 28.406 10.164 1 91.75 298 SER A C 1
ATOM 2424 O O . SER A 1 298 ? -12.438 29.422 9.719 1 91.75 298 SER A O 1
ATOM 2426 N N . ARG A 1 299 ? -13.336 28.297 11.414 1 91.56 299 ARG A N 1
ATOM 2427 C CA . ARG A 1 299 ? -13.086 29.344 12.398 1 91.56 299 ARG A CA 1
ATOM 2428 C C . ARG A 1 299 ? -11.68 29.234 12.969 1 91.56 299 ARG A C 1
ATOM 2430 O O . ARG A 1 299 ? -11.508 28.922 14.156 1 91.56 299 ARG A O 1
ATOM 2437 N N . TRP A 1 300 ? -10.773 29.531 12.133 1 94.44 300 TRP A N 1
ATOM 2438 C CA . TRP A 1 300 ? -9.359 29.469 12.508 1 94.44 300 TRP A CA 1
ATOM 2439 C C . TRP A 1 300 ? -9.047 30.453 13.633 1 94.44 300 TRP A C 1
ATOM 2441 O O . TRP A 1 300 ? -8.109 30.25 14.406 1 94.44 300 TRP A O 1
ATOM 2451 N N . ASP A 1 301 ? -9.805 31.516 13.719 1 94 301 ASP A N 1
ATOM 2452 C CA . ASP A 1 301 ? -9.602 32.5 14.766 1 94 301 ASP A CA 1
ATOM 2453 C C . ASP A 1 301 ? -9.758 31.891 16.156 1 94 301 ASP A C 1
ATOM 2455 O O . ASP A 1 301 ? -8.992 32.188 17.062 1 94 301 ASP A O 1
ATOM 2459 N N . LEU A 1 302 ? -10.695 30.984 16.281 1 93 302 LEU A N 1
ATOM 2460 C CA . LEU A 1 302 ? -10.93 30.328 17.562 1 93 302 LEU A CA 1
ATOM 2461 C C . LEU A 1 302 ? -9.781 29.391 17.906 1 93 302 LEU A C 1
ATOM 2463 O O . LEU A 1 302 ? -9.359 29.312 19.078 1 93 302 LEU A O 1
ATOM 2467 N N . VAL A 1 303 ? -9.273 28.75 16.953 1 94.06 303 VAL A N 1
ATOM 2468 C CA . VAL A 1 303 ? -8.156 27.828 17.172 1 94.06 303 VAL A CA 1
ATOM 2469 C C . VAL A 1 303 ? -6.895 28.625 17.5 1 94.06 303 VAL A C 1
ATOM 2471 O O . VAL A 1 303 ? -6.086 28.219 18.328 1 94.06 303 VAL A O 1
ATOM 2474 N N . ALA A 1 304 ? -6.754 29.688 16.859 1 95.44 304 ALA A N 1
ATOM 2475 C CA . ALA A 1 304 ? -5.602 30.547 17.094 1 95.44 304 ALA A CA 1
ATOM 2476 C C . ALA A 1 304 ? -5.59 31.078 18.516 1 95.44 304 ALA A C 1
ATOM 2478 O O . ALA A 1 304 ? -4.531 31.203 19.141 1 95.44 304 ALA A O 1
ATOM 2479 N N . GLU A 1 305 ? -6.719 31.438 18.984 1 94.56 305 GLU A N 1
ATOM 2480 C CA . GLU A 1 305 ? -6.828 31.891 20.375 1 94.56 305 GLU A CA 1
ATOM 2481 C C . GLU A 1 305 ? -6.406 30.797 21.344 1 94.56 305 GLU A C 1
ATOM 2483 O O . GLU A 1 305 ? -5.688 31.062 22.312 1 94.56 305 GLU A O 1
ATOM 2488 N N . GLU A 1 306 ? -6.91 29.625 21.047 1 93.56 306 GLU A N 1
ATOM 2489 C CA . GLU A 1 306 ? -6.523 28.484 21.891 1 93.56 306 GLU A CA 1
ATOM 2490 C C . GLU A 1 306 ? -5.023 28.219 21.797 1 93.56 306 GLU A C 1
ATOM 2492 O O . GLU A 1 306 ? -4.395 27.844 22.781 1 93.56 306 GLU A O 1
ATOM 2497 N N . ALA A 1 307 ? -4.5 28.344 20.625 1 95.81 307 ALA A N 1
ATOM 2498 C CA . ALA A 1 307 ? -3.07 28.141 20.406 1 95.81 307 ALA A CA 1
ATOM 2499 C C . ALA A 1 307 ? -2.248 29.172 21.188 1 95.81 307 ALA A C 1
ATOM 2501 O O . ALA A 1 307 ? -1.215 28.828 21.766 1 95.81 307 ALA A O 1
ATOM 2502 N N . ALA A 1 308 ? -2.666 30.359 21.188 1 95.81 308 ALA A N 1
ATOM 2503 C CA . ALA A 1 308 ? -1.981 31.406 21.938 1 95.81 308 ALA A CA 1
ATOM 2504 C C . ALA A 1 308 ? -1.974 31.094 23.438 1 95.81 308 ALA A C 1
ATOM 2506 O O . ALA A 1 308 ? -0.958 31.281 24.109 1 95.81 308 ALA A O 1
ATOM 2507 N N . TRP A 1 309 ? -3.066 30.703 23.922 1 95.25 309 TRP A N 1
ATOM 2508 C CA . TRP A 1 309 ? -3.156 30.328 25.328 1 95.25 309 TRP A CA 1
ATOM 2509 C C . TRP A 1 309 ? -2.232 29.172 25.641 1 95.25 309 TRP A C 1
ATOM 2511 O O . TRP A 1 309 ? -1.507 29.188 26.641 1 95.25 309 TRP A O 1
ATOM 2521 N N . CYS A 1 310 ? -2.258 28.141 24.812 1 94.69 310 CYS A N 1
ATOM 2522 C CA . CYS A 1 310 ? -1.469 26.938 25.031 1 94.69 310 CYS A CA 1
ATOM 2523 C C . CYS A 1 310 ? 0.023 27.25 25 1 94.69 310 CYS A C 1
ATOM 2525 O O . CYS A 1 310 ? 0.803 26.641 25.734 1 94.69 310 CYS A O 1
ATOM 2527 N N . SER A 1 311 ? 0.413 28.172 24.203 1 95.38 311 SER A N 1
ATOM 2528 C CA . SER A 1 311 ? 1.82 28.516 24.031 1 95.38 311 SER A CA 1
ATOM 2529 C C . SER A 1 311 ? 2.422 29.062 25.312 1 95.38 311 SER A C 1
ATOM 2531 O O . SER A 1 311 ? 3.645 29.109 25.469 1 95.38 311 SER A O 1
ATOM 2533 N N . ALA A 1 312 ? 1.606 29.344 26.266 1 93.88 312 ALA A N 1
ATOM 2534 C CA . ALA A 1 312 ? 2.082 29.906 27.531 1 93.88 312 ALA A CA 1
ATOM 2535 C C . ALA A 1 312 ? 1.996 28.859 28.641 1 93.88 312 ALA A C 1
ATOM 2537 O O . ALA A 1 312 ? 2.336 29.141 29.797 1 93.88 312 ALA A O 1
ATOM 2538 N N . GLN A 1 313 ? 1.548 27.719 28.312 1 94 313 GLN A N 1
ATOM 2539 C CA . GLN A 1 313 ? 1.353 26.672 29.312 1 94 313 GLN A CA 1
ATOM 2540 C C . GLN A 1 313 ? 2.633 25.875 29.531 1 94 313 GLN A C 1
ATOM 2542 O O . GLN A 1 313 ? 3.627 26.078 28.844 1 94 313 GLN A O 1
ATOM 2547 N N . GLU A 1 314 ? 2.641 24.938 30.438 1 92.38 314 GLU A N 1
ATOM 2548 C CA . GLU A 1 314 ? 3.814 24.188 30.859 1 92.38 314 GLU A CA 1
ATOM 2549 C C . GLU A 1 314 ? 4.363 23.312 29.734 1 92.38 314 GLU A C 1
ATOM 2551 O O . GLU A 1 314 ? 5.574 23.109 29.641 1 92.38 314 GLU A O 1
ATOM 2556 N N . CYS A 1 315 ? 3.521 22.891 28.891 1 93.88 315 CYS A N 1
ATOM 2557 C CA . CYS A 1 315 ? 3.943 22.031 27.797 1 93.88 315 CYS A CA 1
ATOM 2558 C C . CYS A 1 315 ? 4.828 22.781 26.797 1 93.88 315 CYS A C 1
ATOM 2560 O O . CYS A 1 315 ? 5.512 22.156 25.984 1 93.88 315 CYS A O 1
ATOM 2562 N N . CYS A 1 316 ? 4.832 24.078 26.969 1 95.88 316 CYS A N 1
ATOM 2563 C CA . CYS A 1 316 ? 5.633 24.906 26.078 1 95.88 316 CYS A CA 1
ATOM 2564 C C . CYS A 1 316 ? 6.699 25.656 26.875 1 95.88 316 CYS A C 1
ATOM 2566 O O . CYS A 1 316 ? 7.18 26.703 26.422 1 95.88 316 CYS A O 1
ATOM 2568 N N . LYS A 1 317 ? 7.055 25.141 28 1 93.81 317 LYS A N 1
ATOM 2569 C CA . LYS A 1 317 ? 8.078 25.781 28.828 1 93.81 317 LYS A CA 1
ATOM 2570 C C . LYS A 1 317 ? 9.188 24.797 29.172 1 93.81 317 LYS A C 1
ATOM 2572 O O . LYS A 1 317 ? 8.93 23.609 29.406 1 93.81 317 LYS A O 1
ATOM 2577 N N . HIS A 1 318 ? 10.328 25.344 29.25 1 90.62 318 HIS A N 1
ATOM 2578 C CA . HIS A 1 318 ? 11.445 24.594 29.797 1 90.62 318 HIS A CA 1
ATOM 2579 C C . HIS A 1 318 ? 11.305 24.438 31.312 1 90.62 318 HIS A C 1
ATOM 2581 O O . HIS A 1 318 ? 10.516 25.141 31.953 1 90.62 318 HIS A O 1
ATOM 2587 N N . PRO A 1 319 ? 12.164 23.516 31.766 1 87.38 319 PRO A N 1
ATOM 2588 C CA . PRO A 1 319 ? 12.117 23.359 33.219 1 87.38 319 PRO A CA 1
ATOM 2589 C C . PRO A 1 319 ? 12.477 24.641 33.969 1 87.38 319 PRO A C 1
ATOM 2591 O O . PRO A 1 319 ? 11.992 24.859 35.094 1 87.38 319 PRO A O 1
ATOM 2594 N N . ASP A 1 320 ? 13.234 25.5 33.375 1 91.19 320 ASP A N 1
ATOM 2595 C CA . ASP A 1 320 ? 13.656 26.734 34.031 1 91.19 320 ASP A CA 1
ATOM 2596 C C . ASP A 1 320 ? 12.57 27.812 33.906 1 91.19 320 ASP A C 1
ATOM 2598 O O . ASP A 1 320 ? 12.727 28.906 34.438 1 91.19 320 ASP A O 1
ATOM 2602 N N . GLY A 1 321 ? 11.508 27.578 33.219 1 88.75 321 GLY A N 1
ATOM 2603 C CA . GLY A 1 321 ? 10.375 28.484 33.188 1 88.75 321 GLY A CA 1
ATOM 2604 C C . GLY A 1 321 ? 10.312 29.297 31.891 1 88.75 321 GLY A C 1
ATOM 2605 O O . GLY A 1 321 ? 9.281 29.891 31.578 1 88.75 321 GLY A O 1
ATOM 2606 N N . PHE A 1 322 ? 11.383 29.234 31.156 1 92.5 322 PHE A N 1
ATOM 2607 C CA . PHE A 1 322 ? 11.398 29.984 29.906 1 92.5 322 PHE A CA 1
ATOM 2608 C C . PHE A 1 322 ? 10.609 29.25 28.828 1 92.5 322 PHE A C 1
ATOM 2610 O O . PHE A 1 322 ? 10.57 28.031 28.812 1 92.5 322 PHE A O 1
ATOM 2617 N N . LEU A 1 323 ? 10.117 30 27.953 1 93.81 323 LEU A N 1
ATOM 2618 C CA . LEU A 1 323 ? 9.297 29.438 26.891 1 93.81 323 LEU A CA 1
ATOM 2619 C C . LEU A 1 323 ? 10.164 28.719 25.859 1 93.81 323 LEU A C 1
ATOM 2621 O O . LEU A 1 323 ? 11.258 29.188 25.531 1 93.81 323 LEU A O 1
ATOM 2625 N N . VAL A 1 324 ? 9.711 27.609 25.375 1 94.31 324 VAL A N 1
ATOM 2626 C CA . VAL A 1 324 ? 10.352 26.922 24.266 1 94.31 324 VAL A CA 1
ATOM 2627 C C . VAL A 1 324 ? 10.219 27.734 22.984 1 94.31 324 VAL A C 1
ATOM 2629 O O . VAL A 1 324 ? 9.125 28.203 22.656 1 94.31 324 VAL A O 1
ATOM 2632 N N . GLN A 1 325 ? 11.273 28 22.266 1 94.06 325 GLN A N 1
ATOM 2633 C CA . GLN A 1 325 ? 11.242 28.781 21.047 1 94.06 325 GLN A CA 1
ATOM 2634 C C . GLN A 1 325 ? 10.883 27.906 19.844 1 94.06 325 GLN A C 1
ATOM 2636 O O . GLN A 1 325 ? 11.492 26.859 19.625 1 94.06 325 GLN A O 1
ATOM 2641 N N . PRO A 1 326 ? 9.891 28.344 19.094 1 95.06 326 PRO A N 1
ATOM 2642 C CA . PRO A 1 326 ? 9.555 27.594 17.891 1 95.06 326 PRO A CA 1
ATOM 2643 C C . PRO A 1 326 ? 10.688 27.594 16.859 1 95.06 326 PRO A C 1
ATOM 2645 O O . PRO A 1 326 ? 11.617 28.391 16.953 1 95.06 326 PRO A O 1
ATOM 2648 N N . TRP A 1 327 ? 10.594 26.578 15.93 1 95.94 327 TRP A N 1
ATOM 2649 C CA . TRP A 1 327 ? 11.484 26.594 14.773 1 95.94 327 TRP A CA 1
ATOM 2650 C C . TRP A 1 327 ? 11.258 27.859 13.938 1 95.94 327 TRP A C 1
ATOM 2652 O O . TRP A 1 327 ? 10.203 28.484 14.031 1 95.94 327 TRP A O 1
ATOM 2662 N N . VAL A 1 328 ? 12.266 28.203 13.148 1 91.88 328 VAL A N 1
ATOM 2663 C CA . VAL A 1 328 ? 12.094 29.312 12.211 1 91.88 328 VAL A CA 1
ATOM 2664 C C . VAL A 1 328 ? 11.43 28.797 10.93 1 91.88 328 VAL A C 1
ATOM 2666 O O . VAL A 1 328 ? 12.008 27.984 10.203 1 91.88 328 VAL A O 1
ATOM 2669 N N . VAL A 1 329 ? 10.188 29.188 10.727 1 92.88 329 VAL A N 1
ATOM 2670 C CA . VAL A 1 329 ? 9.422 28.734 9.562 1 92.88 329 VAL A CA 1
ATOM 2671 C C . VAL A 1 329 ? 8.984 29.953 8.742 1 92.88 329 VAL A C 1
ATOM 2673 O O . VAL A 1 329 ? 8.43 30.906 9.281 1 92.88 329 VAL A O 1
ATOM 2676 N N . PRO A 1 330 ? 9.297 29.953 7.434 1 83.31 330 PRO A N 1
ATOM 2677 C CA . PRO A 1 330 ? 8.844 31.062 6.609 1 83.31 330 PRO A CA 1
ATOM 2678 C C . PRO A 1 330 ? 7.328 31.109 6.457 1 83.31 330 PRO A C 1
ATOM 2680 O O . PRO A 1 330 ? 6.688 30.062 6.336 1 83.31 330 PRO A O 1
ATOM 2683 N N . VAL A 1 331 ? 6.73 32.188 6.801 1 75.62 331 VAL A N 1
ATOM 2684 C CA . VAL A 1 331 ? 5.316 32.375 6.508 1 75.62 331 VAL A CA 1
ATOM 2685 C C . VAL A 1 331 ? 5.164 33.25 5.266 1 75.62 331 VAL A C 1
ATOM 2687 O O . VAL A 1 331 ? 5.852 34.281 5.125 1 75.62 331 VAL A O 1
ATOM 2690 N N . ARG A 1 332 ? 4.992 32.562 4.055 1 62.09 332 ARG A N 1
ATOM 2691 C CA . ARG A 1 332 ? 4.961 33.25 2.775 1 62.09 332 ARG A CA 1
ATOM 2692 C C . ARG A 1 332 ? 4.012 34.469 2.828 1 62.09 332 ARG A C 1
ATOM 2694 O O . ARG A 1 332 ? 2.865 34.344 3.258 1 62.09 332 ARG A O 1
ATOM 2701 N N . GLU A 1 333 ? 4.625 35.531 2.863 1 53.03 333 GLU A N 1
ATOM 2702 C CA . GLU A 1 333 ? 3.873 36.781 2.701 1 53.03 333 GLU A CA 1
ATOM 2703 C C . GLU A 1 333 ? 3.008 36.75 1.443 1 53.03 333 GLU A C 1
ATOM 2705 O O . GLU A 1 333 ? 3.277 35.969 0.524 1 53.03 333 GLU A O 1
ATOM 2710 N N . ARG A 1 334 ? 1.827 37.281 1.51 1 47.28 334 ARG A N 1
ATOM 2711 C CA . ARG A 1 334 ? 0.831 37.438 0.455 1 47.28 334 ARG A CA 1
ATOM 2712 C C . ARG A 1 334 ? 1.495 37.531 -0.916 1 47.28 334 ARG A C 1
ATOM 2714 O O . ARG A 1 334 ? 2.482 38.25 -1.086 1 47.28 334 ARG A O 1
ATOM 2721 N N . CYS A 1 335 ? 1.542 36.344 -1.63 1 39.56 335 CYS A N 1
ATOM 2722 C CA . CYS A 1 335 ? 1.863 36.625 -3.02 1 39.56 335 CYS A CA 1
ATOM 2723 C C . CYS A 1 335 ? 1.232 37.969 -3.449 1 39.56 335 CYS A C 1
ATOM 2725 O O . CYS A 1 335 ? 0.01 38.094 -3.412 1 39.56 335 CYS A O 1
ATOM 2727 N N . THR A 1 336 ? 1.819 39.094 -3.154 1 34.44 336 THR A N 1
ATOM 2728 C CA . THR A 1 336 ? 1.317 40.344 -3.717 1 34.44 336 THR A CA 1
ATOM 2729 C C . THR A 1 336 ? 0.773 40.125 -5.125 1 34.44 336 THR A C 1
ATOM 2731 O O . THR A 1 336 ? 1.333 39.344 -5.898 1 34.44 336 THR A O 1
ATOM 2734 N N . LYS A 1 337 ? -0.442 40.781 -5.426 1 32.81 337 LYS A N 1
ATOM 2735 C CA . LYS A 1 337 ? -1.062 41 -6.73 1 32.81 337 LYS A CA 1
ATOM 2736 C C . LYS A 1 337 ? -0.034 41.469 -7.762 1 32.81 337 LYS A C 1
ATOM 2738 O O . LYS A 1 337 ? 0.822 42.281 -7.461 1 32.81 337 LYS A O 1
ATOM 2743 N N . MET B 1 1 ? -11.336 20.578 31.438 1 51.44 1 MET B N 1
ATOM 2744 C CA . MET B 1 1 ? -9.906 20.859 31.438 1 51.44 1 MET B CA 1
ATOM 2745 C C . MET B 1 1 ? -9.352 20.859 30.016 1 51.44 1 MET B C 1
ATOM 2747 O O . MET B 1 1 ? -9.719 20.016 29.203 1 51.44 1 MET B O 1
ATOM 2751 N N . ARG B 1 2 ? -8.625 22.031 29.641 1 75 2 ARG B N 1
ATOM 2752 C CA . ARG B 1 2 ? -8.031 22.156 28.312 1 75 2 ARG B CA 1
ATOM 2753 C C . ARG B 1 2 ? -6.918 21.141 28.109 1 75 2 ARG B C 1
ATOM 2755 O O . ARG B 1 2 ? -6.207 20.781 29.062 1 75 2 ARG B O 1
ATOM 2762 N N . SER B 1 3 ? -6.914 20.5 27.047 1 77.75 3 SER B N 1
ATOM 2763 C CA . SER B 1 3 ? -6.039 19.391 26.703 1 77.75 3 SER B CA 1
ATOM 2764 C C . SER B 1 3 ? -4.59 19.688 27.094 1 77.75 3 SER B C 1
ATOM 2766 O O . SER B 1 3 ? -3.871 18.797 27.547 1 77.75 3 SER B O 1
ATOM 2768 N N . ALA B 1 4 ? -4.195 20.938 27.125 1 82.56 4 ALA B N 1
ATOM 2769 C CA . ALA B 1 4 ? -2.807 21.297 27.391 1 82.56 4 ALA B CA 1
ATOM 2770 C C . ALA B 1 4 ? -2.422 21 28.828 1 82.56 4 ALA B C 1
ATOM 2772 O O . ALA B 1 4 ? -1.271 20.656 29.109 1 82.56 4 ALA B O 1
ATOM 2773 N N . GLU B 1 5 ? -3.369 21.062 29.703 1 82.06 5 GLU B N 1
ATOM 2774 C CA . GLU B 1 5 ? -3.109 20.875 31.141 1 82.06 5 GLU B CA 1
ATOM 2775 C C . GLU B 1 5 ? -2.771 19.422 31.453 1 82.06 5 GLU B C 1
ATOM 2777 O O . GLU B 1 5 ? -2.047 19.156 32.406 1 82.06 5 GLU B O 1
ATOM 2782 N N . SER B 1 6 ? -3.186 18.594 30.672 1 82.31 6 SER B N 1
ATOM 2783 C CA . SER B 1 6 ? -2.98 17.172 30.953 1 82.31 6 SER B CA 1
ATOM 2784 C C . SER B 1 6 ? -1.708 16.672 30.281 1 82.31 6 SER B C 1
ATOM 2786 O O . SER B 1 6 ? -1.236 15.57 30.594 1 82.31 6 SER B O 1
ATOM 2788 N N . MET B 1 7 ? -1.088 17.484 29.438 1 89.31 7 MET B N 1
ATOM 2789 C CA . MET B 1 7 ? 0.035 17.031 28.625 1 89.31 7 MET B CA 1
ATOM 2790 C C . MET B 1 7 ? 1.341 17.094 29.406 1 89.31 7 MET B C 1
ATOM 2792 O O . MET B 1 7 ? 2.303 16.406 29.094 1 89.31 7 MET B O 1
ATOM 2796 N N . GLY B 1 8 ? 1.384 17.938 30.5 1 84.12 8 GLY B N 1
ATOM 2797 C CA . GLY B 1 8 ? 2.586 18.062 31.312 1 84.12 8 GLY B CA 1
ATOM 2798 C C . GLY B 1 8 ? 3.607 19.016 30.719 1 84.12 8 GLY B C 1
ATOM 2799 O O . GLY B 1 8 ? 3.336 19.672 29.719 1 84.12 8 GLY B O 1
ATOM 2800 N N . PRO B 1 9 ? 4.801 18.984 31.344 1 88.56 9 PRO B N 1
ATOM 2801 C CA . PRO B 1 9 ? 5.844 19.906 30.906 1 88.56 9 PRO B CA 1
ATOM 2802 C C . PRO B 1 9 ? 6.551 19.422 29.641 1 88.56 9 PRO B C 1
ATOM 2804 O O . PRO B 1 9 ? 6.43 18.266 29.266 1 88.56 9 PRO B O 1
ATOM 2807 N N . ALA B 1 10 ? 7.316 20.266 29.047 1 86.62 10 ALA B N 1
ATOM 2808 C CA . ALA B 1 10 ? 7.945 20.094 27.734 1 86.62 10 ALA B CA 1
ATOM 2809 C C . ALA B 1 10 ? 8.82 18.844 27.703 1 86.62 10 ALA B C 1
ATOM 2811 O O . ALA B 1 10 ? 8.766 18.062 26.75 1 86.62 10 ALA B O 1
ATOM 2812 N N . PRO B 1 11 ? 9.5 18.5 28.75 1 84.38 11 PRO B N 1
ATOM 2813 C CA . PRO B 1 11 ? 10.453 17.391 28.656 1 84.38 11 PRO B CA 1
ATOM 2814 C C . PRO B 1 11 ? 9.773 16.016 28.656 1 84.38 11 PRO B C 1
ATOM 2816 O O . PRO B 1 11 ? 10.391 15.023 28.266 1 84.38 11 PRO B O 1
ATOM 2819 N N . ILE B 1 12 ? 8.508 16.031 29 1 88.69 12 ILE B N 1
ATOM 2820 C CA . ILE B 1 12 ? 7.902 14.703 29.141 1 88.69 12 ILE B CA 1
ATOM 2821 C C . ILE B 1 12 ? 6.926 14.453 28 1 88.69 12 ILE B C 1
ATOM 2823 O O . ILE B 1 12 ? 6.191 13.461 28 1 88.69 12 ILE B O 1
ATOM 2827 N N . LEU B 1 13 ? 6.891 15.289 27.047 1 91.12 13 LEU B N 1
ATOM 2828 C CA . LEU B 1 13 ? 5.906 15.188 25.969 1 91.12 13 LEU B CA 1
ATOM 2829 C C . LEU B 1 13 ? 6.078 13.883 25.203 1 91.12 13 LEU B C 1
ATOM 2831 O O . LEU B 1 13 ? 5.094 13.242 24.828 1 91.12 13 LEU B O 1
ATOM 2835 N N . ASP B 1 14 ? 7.285 13.492 24.969 1 89.44 14 ASP B N 1
ATOM 2836 C CA . ASP B 1 14 ? 7.516 12.227 24.281 1 89.44 14 ASP B CA 1
ATOM 2837 C C . ASP B 1 14 ? 6.902 11.062 25.062 1 89.44 14 ASP B C 1
ATOM 2839 O O . ASP B 1 14 ? 6.234 10.203 24.469 1 89.44 14 ASP B O 1
ATOM 2843 N N . LYS B 1 15 ? 7.199 11.086 26.266 1 88.75 15 LYS B N 1
ATOM 2844 C CA . LYS B 1 15 ? 6.66 10.039 27.125 1 88.75 15 LYS B CA 1
ATOM 2845 C C . LYS B 1 15 ? 5.137 10.094 27.188 1 88.75 15 LYS B C 1
ATOM 2847 O O . LYS B 1 15 ? 4.469 9.062 27.172 1 88.75 15 LYS B O 1
ATOM 2852 N N . PHE B 1 16 ? 4.613 11.312 27.328 1 92.31 16 PHE B N 1
ATOM 2853 C CA . PHE B 1 16 ? 3.168 11.492 27.344 1 92.31 16 PHE B CA 1
ATOM 2854 C C . PHE B 1 16 ? 2.529 10.883 26.109 1 92.31 16 PHE B C 1
ATOM 2856 O O . PHE B 1 16 ? 1.517 10.188 26.203 1 92.31 16 PHE B O 1
ATOM 2863 N N . ILE B 1 17 ? 3.064 11.141 24.969 1 92.5 17 ILE B N 1
ATOM 2864 C CA . ILE B 1 17 ? 2.543 10.641 23.703 1 92.5 17 ILE B CA 1
ATOM 2865 C C . ILE B 1 17 ? 2.588 9.109 23.703 1 92.5 17 ILE B C 1
ATOM 2867 O O . ILE B 1 17 ? 1.593 8.453 23.375 1 92.5 17 ILE B O 1
ATOM 2871 N N . MET B 1 18 ? 3.725 8.586 24 1 87.69 18 MET B N 1
ATOM 2872 C CA . MET B 1 18 ? 3.922 7.137 24 1 87.69 18 MET B CA 1
ATOM 2873 C C . MET B 1 18 ? 2.932 6.453 24.922 1 87.69 18 MET B C 1
ATOM 2875 O O . MET B 1 18 ? 2.33 5.438 24.562 1 87.69 18 MET B O 1
ATOM 2879 N N . ASP B 1 19 ? 2.682 7.059 26.062 1 88.25 19 ASP B N 1
ATOM 2880 C CA . ASP B 1 19 ? 1.905 6.406 27.109 1 88.25 19 ASP B CA 1
ATOM 2881 C C . ASP B 1 19 ? 0.408 6.633 26.906 1 88.25 19 ASP B C 1
ATOM 2883 O O . ASP B 1 19 ? -0.403 5.754 27.219 1 88.25 19 ASP B O 1
ATOM 2887 N N . ASN B 1 20 ? 0.092 7.785 26.328 1 89.38 20 ASN B N 1
ATOM 2888 C CA . ASN B 1 20 ? -1.313 8.164 26.422 1 89.38 20 ASN B CA 1
ATOM 2889 C C . ASN B 1 20 ? -1.947 8.289 25.031 1 89.38 20 ASN B C 1
ATOM 2891 O O . ASN B 1 20 ? -3.168 8.18 24.906 1 89.38 20 ASN B O 1
ATOM 2895 N N . LEU B 1 21 ? -1.141 8.547 24.062 1 90.19 21 LEU B N 1
ATOM 2896 C CA . LEU B 1 21 ? -1.754 8.906 22.797 1 90.19 21 LEU B CA 1
ATOM 2897 C C . LEU B 1 21 ? -1.57 7.789 21.781 1 90.19 21 LEU B C 1
ATOM 2899 O O . LEU B 1 21 ? -2.455 7.543 20.953 1 90.19 21 LEU B O 1
ATOM 2903 N N . GLN B 1 22 ? -0.469 7.113 21.734 1 89.06 22 GLN B N 1
ATOM 2904 C CA . GLN B 1 22 ? -0.203 6.047 20.781 1 89.06 22 GLN B CA 1
ATOM 2905 C C . GLN B 1 22 ? -1.121 4.852 21.016 1 89.06 22 GLN B C 1
ATOM 2907 O O . GLN B 1 22 ? -1.358 4.465 22.172 1 89.06 22 GLN B O 1
ATOM 2912 N N . PRO B 1 23 ? -1.678 4.363 19.953 1 87.06 23 PRO B N 1
ATOM 2913 C CA . PRO B 1 23 ? -2.516 3.174 20.125 1 87.06 23 PRO B CA 1
ATOM 2914 C C . PRO B 1 23 ? -1.725 1.956 20.594 1 87.06 23 PRO B C 1
ATOM 2916 O O . PRO B 1 23 ? -0.524 1.854 20.328 1 87.06 23 PRO B O 1
ATOM 2919 N N . ASP B 1 24 ? -2.416 1.124 21.266 1 84.5 24 ASP B N 1
ATOM 2920 C CA . ASP B 1 24 ? -1.733 -0.088 21.703 1 84.5 24 ASP B CA 1
ATOM 2921 C C . ASP B 1 24 ? -1.78 -1.168 20.625 1 84.5 24 ASP B C 1
ATOM 2923 O O . ASP B 1 24 ? -2.574 -1.081 19.688 1 84.5 24 ASP B O 1
ATOM 2927 N N . GLU B 1 25 ? -0.973 -2.07 20.828 1 79.88 25 GLU B N 1
ATOM 2928 C CA . GLU B 1 25 ? -0.783 -3.119 19.828 1 79.88 25 GLU B CA 1
ATOM 2929 C C . GLU B 1 25 ? -2.055 -3.943 19.656 1 79.88 25 GLU B C 1
ATOM 2931 O O . GLU B 1 25 ? -2.363 -4.383 18.547 1 79.88 25 GLU B O 1
ATOM 2936 N N . ASN B 1 26 ? -2.725 -4.219 20.703 1 81.19 26 ASN B N 1
ATOM 2937 C CA . ASN B 1 26 ? -3.957 -4.996 20.625 1 81.19 26 ASN B CA 1
ATOM 2938 C C . ASN B 1 26 ? -5.02 -4.277 19.781 1 81.19 26 ASN B C 1
ATOM 2940 O O . ASN B 1 26 ? -5.688 -4.898 18.953 1 81.19 26 ASN B O 1
ATOM 2944 N N . PHE B 1 27 ? -5.113 -3.029 20.031 1 83 27 PHE B N 1
ATOM 2945 C CA . PHE B 1 27 ? -6.051 -2.217 19.266 1 83 27 PHE B CA 1
ATOM 2946 C C . PHE B 1 27 ? -5.723 -2.268 17.781 1 83 27 PHE B C 1
ATOM 2948 O O . PHE B 1 27 ? -6.609 -2.459 16.938 1 83 27 PHE B O 1
ATOM 2955 N N . LEU B 1 28 ? -4.523 -2.115 17.5 1 83.44 28 LEU B N 1
ATOM 2956 C CA . LEU B 1 28 ? -4.102 -2.107 16.094 1 83.44 28 LEU B CA 1
ATOM 2957 C C . LEU B 1 28 ? -4.352 -3.461 15.445 1 83.44 28 LEU B C 1
ATOM 2959 O O . LEU B 1 28 ? -4.75 -3.529 14.281 1 83.44 28 LEU B O 1
ATOM 2963 N N . LYS B 1 29 ? -4.16 -4.449 16.172 1 81.25 29 LYS B N 1
ATOM 2964 C CA . LYS B 1 29 ? -4.402 -5.797 15.68 1 81.25 29 LYS B CA 1
ATOM 2965 C C . LYS B 1 29 ? -5.883 -6.012 15.367 1 81.25 29 LYS B C 1
ATOM 2967 O O . LYS B 1 29 ? -6.227 -6.559 14.32 1 81.25 29 LYS B O 1
ATOM 2972 N N . GLN B 1 30 ? -6.684 -5.59 16.219 1 83.5 30 GLN B N 1
ATOM 2973 C CA . GLN B 1 30 ? -8.125 -5.73 16.031 1 83.5 30 GLN B CA 1
ATOM 2974 C C . GLN B 1 30 ? -8.602 -4.906 14.836 1 83.5 30 GLN B C 1
ATOM 2976 O O . GLN B 1 30 ? -9.422 -5.371 14.047 1 83.5 30 GLN B O 1
ATOM 2981 N N . ALA B 1 31 ? -8.078 -3.736 14.812 1 85.25 31 ALA B N 1
ATOM 2982 C CA . ALA B 1 31 ? -8.445 -2.863 13.703 1 85.25 31 ALA B CA 1
ATOM 2983 C C . ALA B 1 31 ? -8.039 -3.475 12.367 1 85.25 31 ALA B C 1
ATOM 2985 O O . ALA B 1 31 ? -8.797 -3.434 11.398 1 85.25 31 ALA B O 1
ATOM 2986 N N . ARG B 1 32 ? -6.863 -4.008 12.297 1 83 32 ARG B N 1
ATOM 2987 C CA . ARG B 1 32 ? -6.371 -4.648 11.086 1 83 32 ARG B CA 1
ATOM 2988 C C . ARG B 1 32 ? -7.258 -5.824 10.688 1 83 32 ARG B C 1
ATOM 2990 O O . ARG B 1 32 ? -7.578 -5.996 9.508 1 83 32 ARG B O 1
ATOM 2997 N N . ARG B 1 33 ? -7.602 -6.621 11.602 1 83.94 33 ARG B N 1
ATOM 2998 C CA . ARG B 1 33 ? -8.477 -7.758 11.344 1 83.94 33 ARG B CA 1
ATOM 2999 C C . ARG B 1 33 ? -9.828 -7.297 10.805 1 83.94 33 ARG B C 1
ATOM 3001 O O . ARG B 1 33 ? -10.375 -7.91 9.883 1 83.94 33 ARG B O 1
ATOM 3008 N N . ALA B 1 34 ? -10.336 -6.312 11.484 1 87.56 34 ALA B N 1
ATOM 3009 C CA . ALA B 1 34 ? -11.625 -5.773 11.047 1 87.56 34 ALA B CA 1
ATOM 3010 C C . ALA B 1 34 ? -11.531 -5.25 9.617 1 87.56 34 ALA B C 1
ATOM 3012 O O . ALA B 1 34 ? -12.422 -5.492 8.797 1 87.56 34 ALA B O 1
ATOM 3013 N N . ILE B 1 35 ? -10.531 -4.531 9.312 1 88.06 35 ILE B N 1
ATOM 3014 C CA . ILE B 1 35 ? -10.312 -3.973 7.984 1 88.06 35 ILE B CA 1
ATOM 3015 C C . ILE B 1 35 ? -10.188 -5.102 6.965 1 88.06 35 ILE B C 1
ATOM 3017 O O . ILE B 1 35 ? -10.789 -5.043 5.891 1 88.06 35 ILE B O 1
ATOM 3021 N N . ASP B 1 36 ? -9.461 -6.098 7.312 1 83.44 36 ASP B N 1
ATOM 3022 C CA . ASP B 1 36 ? -9.305 -7.258 6.434 1 83.44 36 ASP B CA 1
ATOM 3023 C C . ASP B 1 36 ? -10.648 -7.945 6.195 1 83.44 36 ASP B C 1
ATOM 3025 O O . ASP B 1 36 ? -10.938 -8.367 5.074 1 83.44 36 ASP B O 1
ATOM 3029 N N . THR B 1 37 ? -11.344 -8.062 7.191 1 85.75 37 THR B N 1
ATOM 3030 C CA . THR B 1 37 ? -12.656 -8.695 7.102 1 85.75 37 THR B CA 1
ATOM 3031 C C . THR B 1 37 ? -13.562 -7.934 6.133 1 85.75 37 THR B C 1
ATOM 3033 O O . THR B 1 37 ? -14.195 -8.539 5.262 1 85.75 37 THR B O 1
ATOM 3036 N N . ILE B 1 38 ? -13.617 -6.684 6.316 1 89.06 38 ILE B N 1
ATOM 3037 C CA . ILE B 1 38 ? -14.461 -5.855 5.461 1 89.06 38 ILE B CA 1
ATOM 3038 C C . ILE B 1 38 ? -13.922 -5.871 4.031 1 89.06 38 ILE B C 1
ATOM 3040 O O . ILE B 1 38 ? -14.688 -5.887 3.07 1 89.06 38 ILE B O 1
ATOM 3044 N N . GLY B 1 39 ? -12.648 -5.777 3.914 1 88.81 39 GLY B N 1
ATOM 3045 C CA . GLY B 1 39 ? -12.047 -5.879 2.596 1 88.81 39 GLY B CA 1
ATOM 3046 C C . GLY B 1 39 ? -12.414 -7.156 1.865 1 88.81 39 GLY B C 1
ATOM 3047 O O . GLY B 1 39 ? -12.781 -7.121 0.689 1 88.81 39 GLY B O 1
ATOM 3048 N N . ASP B 1 40 ? -12.336 -8.266 2.547 1 84.06 40 ASP B N 1
ATOM 3049 C CA . ASP B 1 40 ? -12.695 -9.555 1.977 1 84.06 40 ASP B CA 1
ATOM 3050 C C . ASP B 1 40 ? -14.18 -9.594 1.599 1 84.06 40 ASP B C 1
ATOM 3052 O O . ASP B 1 40 ? -14.539 -10.109 0.541 1 84.06 40 ASP B O 1
ATOM 3056 N N . PHE B 1 41 ? -14.938 -9.102 2.443 1 88.88 41 PHE B N 1
ATOM 3057 C CA . PHE B 1 41 ? -16.359 -9.023 2.178 1 88.88 41 PHE B CA 1
ATOM 3058 C C . PHE B 1 41 ? -16.641 -8.25 0.892 1 88.88 41 PHE B C 1
ATOM 3060 O O . PHE B 1 41 ? -17.406 -8.703 0.042 1 88.88 41 PHE B O 1
ATOM 3067 N N . LEU B 1 42 ? -16.047 -7.109 0.792 1 90.31 42 LEU B N 1
ATOM 3068 C CA . LEU B 1 42 ? -16.266 -6.25 -0.368 1 90.31 42 LEU B CA 1
ATOM 3069 C C . LEU B 1 42 ? -15.773 -6.926 -1.644 1 90.31 42 LEU B C 1
ATOM 3071 O O . LEU B 1 42 ? -16.453 -6.898 -2.67 1 90.31 42 LEU B O 1
ATOM 3075 N N . ARG B 1 43 ? -14.656 -7.609 -1.571 1 85.31 43 ARG B N 1
ATOM 3076 C CA . ARG B 1 43 ? -14.008 -8.164 -2.754 1 85.31 43 ARG B CA 1
ATOM 3077 C C . ARG B 1 43 ? -14.719 -9.43 -3.221 1 85.31 43 ARG B C 1
ATOM 3079 O O . ARG B 1 43 ? -14.828 -9.68 -4.422 1 85.31 43 ARG B O 1
ATOM 3086 N N . HIS B 1 44 ? -15.289 -10.195 -2.289 1 82.06 44 HIS B N 1
ATOM 3087 C CA . HIS B 1 44 ? -15.641 -11.562 -2.66 1 82.06 44 HIS B CA 1
ATOM 3088 C C . HIS B 1 44 ? -17.125 -11.844 -2.4 1 82.06 44 HIS B C 1
ATOM 3090 O O . HIS B 1 44 ? -17.672 -12.82 -2.91 1 82.06 44 HIS B O 1
ATOM 3096 N N . ASN B 1 45 ? -17.766 -10.992 -1.686 1 78.81 45 ASN B N 1
ATOM 3097 C CA . ASN B 1 45 ? -19.125 -11.359 -1.283 1 78.81 45 ASN B CA 1
ATOM 3098 C C . ASN B 1 45 ? -20.125 -10.289 -1.68 1 78.81 45 ASN B C 1
ATOM 3100 O O . ASN B 1 45 ? -21.234 -10.602 -2.121 1 78.81 45 ASN B O 1
ATOM 3104 N N . CYS B 1 46 ? -19.766 -9.117 -1.604 1 85.69 46 CYS B N 1
ATOM 3105 C CA . CYS B 1 46 ? -20.703 -8 -1.604 1 85.69 46 CYS B CA 1
ATOM 3106 C C . CYS B 1 46 ? -21.438 -7.91 -2.934 1 85.69 46 CYS B C 1
ATOM 3108 O O . CYS B 1 46 ? -22.656 -7.719 -2.959 1 85.69 46 CYS B O 1
ATOM 3110 N N . PHE B 1 47 ? -20.797 -8.062 -3.99 1 85.62 47 PHE B N 1
ATOM 3111 C CA . PHE B 1 47 ? -21.438 -7.762 -5.266 1 85.62 47 PHE B CA 1
ATOM 3112 C C . PHE B 1 47 ? -21.625 -9.031 -6.09 1 85.62 47 PHE B C 1
ATOM 3114 O O . PHE B 1 47 ? -21.859 -8.961 -7.297 1 85.62 47 PHE B O 1
ATOM 3121 N N . ARG B 1 48 ? -21.562 -10.133 -5.562 1 78.06 48 ARG B N 1
ATOM 3122 C CA . ARG B 1 48 ? -21.656 -11.422 -6.246 1 78.06 48 ARG B CA 1
ATOM 3123 C C . ARG B 1 48 ? -23.047 -11.602 -6.871 1 78.06 48 ARG B C 1
ATOM 3125 O O . ARG B 1 48 ? -23.156 -12.094 -7.996 1 78.06 48 ARG B O 1
ATOM 3132 N N . ASP B 1 49 ? -24.078 -11.172 -6.238 1 75.12 49 ASP B N 1
ATOM 3133 C CA . ASP B 1 49 ? -25.453 -11.438 -6.676 1 75.12 49 ASP B CA 1
ATOM 3134 C C . ASP B 1 49 ? -26.109 -10.172 -7.23 1 75.12 49 ASP B C 1
ATOM 3136 O O . ASP B 1 49 ? -27.328 -10.086 -7.309 1 75.12 49 ASP B O 1
ATOM 3140 N N . SER B 1 50 ? -25.25 -9.305 -7.605 1 76.19 50 SER B N 1
ATOM 3141 C CA . SER B 1 50 ? -25.812 -8.055 -8.117 1 76.19 50 SER B CA 1
ATOM 3142 C C . SER B 1 50 ? -26.266 -8.203 -9.562 1 76.19 50 SER B C 1
ATOM 3144 O O . SER B 1 50 ? -25.844 -9.133 -10.258 1 76.19 50 SER B O 1
ATOM 3146 N N . THR B 1 51 ? -27.172 -7.348 -9.953 1 74.38 51 THR B N 1
ATOM 3147 C CA . THR B 1 51 ? -27.672 -7.332 -11.328 1 74.38 51 THR B CA 1
ATOM 3148 C C . THR B 1 51 ? -26.547 -7.027 -12.305 1 74.38 51 THR B C 1
ATOM 3150 O O . THR B 1 51 ? -25.75 -6.109 -12.086 1 74.38 51 THR B O 1
ATOM 3153 N N . PRO B 1 52 ? -26.391 -7.891 -13.273 1 72.06 52 PRO B N 1
ATOM 3154 C CA . PRO B 1 52 ? -25.344 -7.637 -14.258 1 72.06 52 PRO B CA 1
ATOM 3155 C C . PRO B 1 52 ? -25.562 -6.336 -15.023 1 72.06 52 PRO B C 1
ATOM 3157 O O . PRO B 1 52 ? -26.703 -5.977 -15.328 1 72.06 52 PRO B O 1
ATOM 3160 N N . PRO B 1 53 ? -24.547 -5.559 -15.352 1 77.25 53 PRO B N 1
ATOM 3161 C CA . PRO B 1 53 ? -23.188 -5.922 -14.953 1 77.25 53 PRO B CA 1
ATOM 3162 C C . PRO B 1 53 ? -22.875 -5.566 -13.5 1 77.25 53 PRO B C 1
ATOM 3164 O O . PRO B 1 53 ? -23.016 -4.406 -13.102 1 77.25 53 PRO B O 1
ATOM 3167 N N . PRO B 1 54 ? -22.5 -6.512 -12.797 1 81.12 54 PRO B N 1
ATOM 3168 C CA . PRO B 1 54 ? -22.281 -6.25 -11.367 1 81.12 54 PRO B CA 1
ATOM 3169 C C . PRO B 1 54 ? -21.047 -5.402 -11.109 1 81.12 54 PRO B C 1
ATOM 3171 O O . PRO B 1 54 ? -20.062 -5.504 -11.844 1 81.12 54 PRO B O 1
ATOM 3174 N N . PRO B 1 55 ? -21.172 -4.488 -10.172 1 85.06 55 PRO B N 1
ATOM 3175 C CA . PRO B 1 55 ? -19.953 -3.773 -9.789 1 85.06 55 PRO B CA 1
ATOM 3176 C C . PRO B 1 55 ? -18.844 -4.715 -9.359 1 85.06 55 PRO B C 1
ATOM 3178 O O . PRO B 1 55 ? -19.094 -5.742 -8.727 1 85.06 55 PRO B O 1
ATOM 3181 N N . ARG B 1 56 ? -17.734 -4.41 -9.883 1 85.31 56 ARG B N 1
ATOM 3182 C CA . ARG B 1 56 ? -16.547 -5.16 -9.453 1 85.31 56 ARG B CA 1
ATOM 3183 C C . ARG B 1 56 ? -15.594 -4.266 -8.68 1 85.31 56 ARG B C 1
ATOM 3185 O O . ARG B 1 56 ? -15.367 -3.113 -9.055 1 85.31 56 ARG B O 1
ATOM 3192 N N . VAL B 1 57 ? -15.062 -4.848 -7.586 1 88.94 57 VAL B N 1
ATOM 3193 C CA . VAL B 1 57 ? -14.109 -4.113 -6.762 1 88.94 57 VAL B CA 1
ATOM 3194 C C . VAL B 1 57 ? -12.727 -4.145 -7.418 1 88.94 57 VAL B C 1
ATOM 3196 O O . VAL B 1 57 ? -12.188 -5.219 -7.684 1 88.94 57 VAL B O 1
ATOM 3199 N N . LEU B 1 58 ? -12.258 -2.939 -7.727 1 84.06 58 LEU B N 1
ATOM 3200 C CA . LEU B 1 58 ? -10.922 -2.811 -8.297 1 84.06 58 LEU B CA 1
ATOM 3201 C C . LEU B 1 58 ? -9.852 -2.863 -7.203 1 84.06 58 LEU B C 1
ATOM 3203 O O . LEU B 1 58 ? -8.836 -3.547 -7.352 1 84.06 58 LEU B O 1
ATOM 3207 N N . LYS B 1 59 ? -10.078 -2.158 -6.176 1 85.25 59 LYS B N 1
ATOM 3208 C CA . LYS B 1 59 ? -9.18 -2.156 -5.023 1 85.25 59 LYS B CA 1
ATOM 3209 C C . LYS B 1 59 ? -9.867 -1.572 -3.791 1 85.25 59 LYS B C 1
ATOM 3211 O O . LYS B 1 59 ? -10.875 -0.87 -3.91 1 85.25 59 LYS B O 1
ATOM 3216 N N . VAL B 1 60 ? -9.406 -1.94 -2.637 1 89.75 60 VAL B N 1
ATOM 3217 C CA . VAL B 1 60 ? -9.828 -1.431 -1.337 1 89.75 60 VAL B CA 1
ATOM 3218 C C . VAL B 1 60 ? -8.648 -0.757 -0.638 1 89.75 60 VAL B C 1
ATOM 3220 O O . VAL B 1 60 ? -7.582 -1.354 -0.496 1 89.75 60 VAL B O 1
ATOM 3223 N N . VAL B 1 61 ? -8.828 0.467 -0.28 1 89.69 61 VAL B N 1
ATOM 3224 C CA . VAL B 1 61 ? -7.742 1.247 0.305 1 89.69 61 VAL B CA 1
ATOM 3225 C C . VAL B 1 61 ? -8.109 1.654 1.73 1 89.69 61 VAL B C 1
ATOM 3227 O O . VAL B 1 61 ? -9.219 2.135 1.98 1 89.69 61 VAL B O 1
ATOM 3230 N N . LYS B 1 62 ? -7.16 1.392 2.602 1 88.94 62 LYS B N 1
ATOM 3231 C CA . LYS B 1 62 ? -7.324 1.866 3.973 1 88.94 62 LYS B CA 1
ATOM 3232 C C . LYS B 1 62 ? -6.922 3.332 4.098 1 88.94 62 LYS B C 1
ATOM 3234 O O . LYS B 1 62 ? -5.809 3.711 3.725 1 88.94 62 LYS B O 1
ATOM 3239 N N . GLY B 1 63 ? -7.84 4.156 4.543 1 91.44 63 GLY B N 1
ATOM 3240 C CA . GLY B 1 63 ? -7.559 5.562 4.793 1 91.44 63 GLY B CA 1
ATOM 3241 C C . GLY B 1 63 ? -7.738 5.957 6.246 1 91.44 63 GLY B C 1
ATOM 3242 O O . GLY B 1 63 ? -7.527 5.141 7.148 1 91.44 63 GLY B O 1
ATOM 3243 N N . GLY B 1 64 ? -7.91 7.316 6.488 1 89 64 GLY B N 1
ATOM 3244 C CA . GLY B 1 64 ? -8.086 7.785 7.852 1 89 64 GLY B CA 1
ATOM 3245 C C . GLY B 1 64 ? -6.809 7.73 8.672 1 89 64 GLY B C 1
ATOM 3246 O O . GLY B 1 64 ? -5.73 7.469 8.133 1 89 64 GLY B O 1
ATOM 3247 N N . SER B 1 65 ? -6.977 7.938 9.914 1 90.75 65 SER B N 1
ATOM 3248 C CA . SER B 1 65 ? -5.816 7.984 10.797 1 90.75 65 SER B CA 1
ATOM 3249 C C . SER B 1 65 ? -5.16 6.613 10.922 1 90.75 65 SER B C 1
ATOM 3251 O O . SER B 1 65 ? -3.939 6.512 11.062 1 90.75 65 SER B O 1
ATOM 3253 N N . LEU B 1 66 ? -5.973 5.594 10.844 1 88.06 66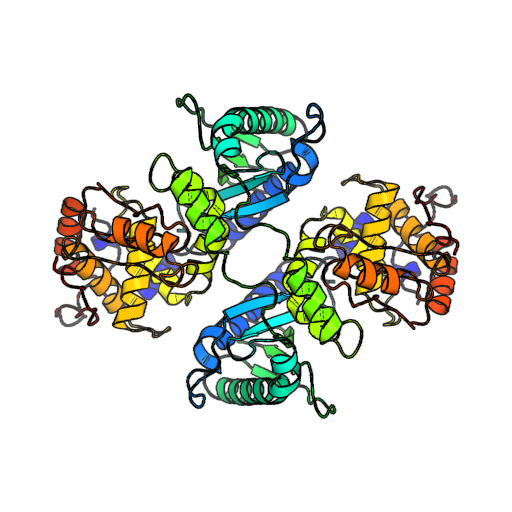 LEU B N 1
ATOM 3254 C CA . LEU B 1 66 ? -5.418 4.246 10.891 1 88.06 66 LEU B CA 1
ATOM 3255 C C . LEU B 1 66 ? -4.562 3.969 9.656 1 88.06 66 LEU B C 1
ATOM 3257 O O . LEU B 1 66 ? -3.48 3.387 9.766 1 88.06 66 LEU B O 1
ATOM 3261 N N . GLY B 1 67 ? -5.051 4.379 8.539 1 87.69 67 GLY B N 1
ATOM 3262 C CA . GLY B 1 67 ? -4.289 4.199 7.316 1 87.69 67 GLY B CA 1
ATOM 3263 C C . GLY B 1 67 ? -3.014 5.023 7.281 1 87.69 67 GLY B C 1
ATOM 3264 O O . GLY B 1 67 ? -1.995 4.578 6.75 1 87.69 67 GLY B O 1
ATOM 3265 N N . LYS B 1 68 ? -3.078 6.223 7.82 1 88.25 68 LYS B N 1
ATOM 3266 C CA . LYS B 1 68 ? -1.957 7.16 7.793 1 88.25 68 LYS B CA 1
ATOM 3267 C C . LYS B 1 68 ? -0.939 6.828 8.883 1 88.25 68 LYS B C 1
ATOM 3269 O O . LYS B 1 68 ? 0.181 7.344 8.867 1 88.25 68 LYS B O 1
ATOM 3274 N N . GLY B 1 69 ? -1.305 5.984 9.891 1 86.75 69 GLY B N 1
ATOM 3275 C CA . GLY B 1 69 ? -0.428 5.66 11.008 1 86.75 69 GLY B CA 1
ATOM 3276 C C . GLY B 1 69 ? -0.4 6.734 12.078 1 86.75 69 GLY B C 1
ATOM 3277 O O . GLY B 1 69 ? 0.632 6.961 12.711 1 86.75 69 GLY B O 1
ATOM 3278 N N . THR B 1 70 ? -1.505 7.492 12.164 1 89.94 70 THR B N 1
ATOM 3279 C CA . THR B 1 70 ? -1.555 8.578 13.141 1 89.94 70 THR B CA 1
ATOM 3280 C C . THR B 1 70 ? -2.75 8.406 14.07 1 89.94 70 THR B C 1
ATOM 3282 O O . THR B 1 70 ? -3.229 9.383 14.656 1 89.94 70 THR B O 1
ATOM 3285 N N . ALA B 1 71 ? -3.264 7.191 14.188 1 88 71 ALA B N 1
ATOM 3286 C CA . ALA B 1 71 ? -4.414 6.922 15.039 1 88 71 ALA B CA 1
ATOM 3287 C C . ALA B 1 71 ? -4.09 7.211 16.5 1 88 71 ALA B C 1
ATOM 3289 O O . ALA B 1 71 ? -2.961 6.988 16.953 1 88 71 ALA B O 1
ATOM 3290 N N . LEU B 1 72 ? -5.113 7.738 17.219 1 87.88 72 LEU B N 1
ATOM 3291 C CA . LEU B 1 72 ? -5.016 7.922 18.672 1 87.88 72 LEU B CA 1
ATOM 3292 C C . LEU B 1 72 ? -5.582 6.719 19.406 1 87.88 72 LEU B C 1
ATOM 3294 O O . LEU B 1 72 ? -6.352 5.941 18.844 1 87.88 72 LEU B O 1
ATOM 3298 N N . LYS B 1 73 ? -5.219 6.469 20.672 1 80.5 73 LYS B N 1
ATOM 3299 C CA . LYS B 1 73 ? -5.656 5.375 21.531 1 80.5 73 LYS B CA 1
ATOM 3300 C C . LYS B 1 73 ? -7.18 5.332 21.641 1 80.5 73 LYS B C 1
ATOM 3302 O O . LYS B 1 73 ? -7.777 4.254 21.609 1 80.5 73 LYS B O 1
ATOM 3307 N N . ALA B 1 74 ? -7.863 6.312 21.875 1 67.06 74 ALA B N 1
ATOM 3308 C CA . ALA B 1 74 ? -9.297 6.281 22.172 1 67.06 74 ALA B CA 1
ATOM 3309 C C . ALA B 1 74 ? -10.117 6.652 20.938 1 67.06 74 ALA B C 1
ATOM 3311 O O . ALA B 1 74 ? -11.336 6.816 21.016 1 67.06 74 ALA B O 1
ATOM 3312 N N . GLY B 1 75 ? -9.523 6.547 19.859 1 65.56 75 GLY B N 1
ATOM 3313 C CA . GLY B 1 75 ? -10.375 7.062 18.797 1 65.56 75 GLY B CA 1
ATOM 3314 C C . GLY B 1 75 ? -9.766 6.918 17.422 1 65.56 75 GLY B C 1
ATOM 3315 O O . GLY B 1 75 ? -8.648 7.375 17.172 1 65.56 75 GLY B O 1
ATOM 3316 N N . SER B 1 76 ? -10.102 5.809 16.766 1 66.69 76 SER B N 1
ATOM 3317 C CA . SER B 1 76 ? -9.594 5.785 15.398 1 66.69 76 SER B CA 1
ATOM 3318 C C . SER B 1 76 ? -10.703 5.504 14.391 1 66.69 76 SER B C 1
ATOM 3320 O O . SER B 1 76 ? -11.617 4.719 14.672 1 66.69 76 SER B O 1
ATOM 3322 N N . ASP B 1 77 ? -10.781 6.492 13.516 1 75.12 77 ASP B N 1
ATOM 3323 C CA . ASP B 1 77 ? -11.664 6.293 12.375 1 75.12 77 ASP B CA 1
ATOM 3324 C C . ASP B 1 77 ? -10.977 5.496 11.273 1 75.12 77 ASP B C 1
ATOM 3326 O O . ASP B 1 77 ? -9.812 5.746 10.953 1 75.12 77 ASP B O 1
ATOM 3330 N N . ALA B 1 78 ? -11.586 4.363 11.023 1 86.56 78 ALA B N 1
ATOM 3331 C CA . ALA B 1 78 ? -11.102 3.633 9.852 1 86.56 78 ALA B CA 1
ATOM 3332 C C . ALA B 1 78 ? -11.914 3.98 8.617 1 86.56 78 ALA B C 1
ATOM 3334 O O . ALA B 1 78 ? -13.125 3.75 8.578 1 86.56 78 ALA B O 1
ATOM 3335 N N . ASP B 1 79 ? -11.32 4.676 7.684 1 91.75 79 ASP B N 1
ATOM 3336 C CA . ASP B 1 79 ? -11.922 4.914 6.375 1 91.75 79 ASP B CA 1
ATOM 3337 C C . ASP B 1 79 ? -11.547 3.811 5.387 1 91.75 79 ASP B C 1
ATOM 3339 O O . ASP B 1 79 ? -10.367 3.477 5.242 1 91.75 79 ASP B O 1
ATOM 3343 N N . ILE B 1 80 ? -12.516 3.205 4.883 1 94.69 80 ILE B N 1
ATOM 3344 C CA . ILE B 1 80 ? -12.289 2.223 3.826 1 94.69 80 ILE B CA 1
ATOM 3345 C C . ILE B 1 80 ? -12.805 2.768 2.496 1 94.69 80 ILE B C 1
ATOM 3347 O O . ILE B 1 80 ? -14.008 3.014 2.342 1 94.69 80 ILE B O 1
ATOM 3351 N N . VAL B 1 81 ? -11.93 2.98 1.617 1 94.62 81 VAL B N 1
ATOM 3352 C CA . VAL B 1 81 ? -12.312 3.459 0.293 1 94.62 81 VAL B CA 1
ATOM 3353 C C . VAL B 1 81 ? -12.336 2.295 -0.693 1 94.62 81 VAL B C 1
ATOM 3355 O O . VAL B 1 81 ? -11.344 1.577 -0.84 1 94.62 81 VAL B O 1
ATOM 3358 N N . VAL B 1 82 ? -13.445 2.102 -1.336 1 94.31 82 VAL B N 1
ATOM 3359 C CA . VAL B 1 82 ? -13.586 1.007 -2.289 1 94.31 82 VAL B CA 1
ATOM 3360 C C . VAL B 1 82 ? -13.711 1.567 -3.705 1 94.31 82 VAL B C 1
ATOM 3362 O O . VAL B 1 82 ? -14.609 2.363 -3.988 1 94.31 82 VAL B O 1
ATOM 3365 N N . PHE B 1 83 ? -12.82 1.216 -4.555 1 92.38 83 PHE B N 1
ATOM 3366 C CA . PHE B 1 83 ? -12.828 1.628 -5.953 1 92.38 83 PHE B CA 1
ATOM 3367 C C . PHE B 1 83 ? -13.531 0.588 -6.82 1 92.38 83 PHE B C 1
ATOM 3369 O O . PHE B 1 83 ? -13.234 -0.605 -6.727 1 92.38 83 PHE B O 1
ATOM 3376 N N . LEU B 1 84 ? -14.406 1.045 -7.613 1 90.69 84 LEU B N 1
ATOM 3377 C CA . LEU B 1 84 ? -15.281 0.126 -8.336 1 90.69 84 LEU B CA 1
ATOM 3378 C C . LEU B 1 84 ? -15.195 0.379 -9.844 1 90.69 84 LEU B C 1
ATOM 3380 O O . LEU B 1 84 ? -15.008 1.519 -10.273 1 90.69 84 LEU B O 1
ATOM 3384 N N . THR B 1 85 ? -15.453 -0.663 -10.609 1 85.06 85 THR B N 1
ATOM 3385 C CA . THR B 1 85 ? -15.438 -0.594 -12.062 1 85.06 85 THR B CA 1
ATOM 3386 C C . THR B 1 85 ? -16.625 0.217 -12.578 1 85.06 85 THR B C 1
ATOM 3388 O O . THR B 1 85 ? -16.594 0.744 -13.688 1 85.06 85 THR B O 1
ATOM 3391 N N . THR B 1 86 ? -17.656 0.343 -11.805 1 88.19 86 THR B N 1
ATOM 3392 C CA . THR B 1 86 ? -18.875 1.015 -12.234 1 88.19 86 THR B CA 1
ATOM 3393 C C . THR B 1 86 ? -18.641 2.516 -12.383 1 88.19 86 THR B C 1
ATOM 3395 O O . THR B 1 86 ? -19.359 3.189 -13.125 1 88.19 86 THR B O 1
ATOM 3398 N N . PHE B 1 87 ? -17.703 3.051 -11.664 1 90.5 87 PHE B N 1
ATOM 3399 C CA . PHE B 1 87 ? -17.359 4.457 -11.797 1 90.5 87 PHE B CA 1
ATOM 3400 C C . PHE B 1 87 ? -16.266 4.645 -12.859 1 90.5 87 PHE B C 1
ATOM 3402 O O . PHE B 1 87 ? -15.094 4.402 -12.594 1 90.5 87 PHE B O 1
ATOM 3409 N N . LYS B 1 88 ? -16.641 5.141 -13.953 1 86.31 88 LYS B N 1
ATOM 3410 C CA . LYS B 1 88 ? -15.688 5.27 -15.062 1 86.31 88 LYS B CA 1
ATOM 3411 C C . LYS B 1 88 ? -15.125 6.684 -15.141 1 86.31 88 LYS B C 1
ATOM 3413 O O . LYS B 1 88 ? -14.078 6.906 -15.758 1 86.31 88 LYS B O 1
ATOM 3418 N N . LYS B 1 89 ? -15.844 7.598 -14.625 1 88.12 89 LYS B N 1
ATOM 3419 C CA . LYS B 1 89 ? -15.438 9 -14.539 1 88.12 89 LYS B CA 1
ATOM 3420 C C . LYS B 1 89 ? -15.953 9.648 -13.258 1 88.12 89 LYS B C 1
ATOM 3422 O O . LYS B 1 89 ? -16.75 9.047 -12.539 1 88.12 89 LYS B O 1
ATOM 3427 N N . TYR B 1 90 ? -15.484 10.852 -12.969 1 91.81 90 TYR B N 1
ATOM 3428 C CA . TYR B 1 90 ? -15.875 11.555 -11.75 1 91.81 90 TYR B CA 1
ATOM 3429 C C . TYR B 1 90 ? -17.391 11.688 -11.656 1 91.81 90 TYR B C 1
ATOM 3431 O O . TYR B 1 90 ? -17.984 11.414 -10.617 1 91.81 90 TYR B O 1
ATOM 3439 N N . LYS B 1 91 ? -17.984 12.008 -12.664 1 89.5 91 LYS B N 1
ATOM 3440 C CA . LYS B 1 91 ? -19.438 12.234 -12.695 1 89.5 91 LYS B CA 1
ATOM 3441 C C . LYS B 1 91 ? -20.188 10.953 -12.352 1 89.5 91 LYS B C 1
ATOM 3443 O O . LYS B 1 91 ? -21.25 11 -11.719 1 89.5 91 LYS B O 1
ATOM 3448 N N . ASP B 1 92 ? -19.656 9.844 -12.781 1 91.25 92 ASP B N 1
ATOM 3449 C CA . ASP B 1 92 ? -20.281 8.562 -12.461 1 91.25 92 ASP B CA 1
ATOM 3450 C C . ASP B 1 92 ? -20.375 8.359 -10.945 1 91.25 92 ASP B C 1
ATOM 3452 O O . ASP B 1 92 ? -21.375 7.84 -10.445 1 91.25 92 ASP B O 1
ATOM 3456 N N . GLN B 1 93 ? -19.297 8.727 -10.297 1 91.88 93 GLN B N 1
ATOM 3457 C CA . GLN B 1 93 ? -19.281 8.586 -8.844 1 91.88 93 GLN B CA 1
ATOM 3458 C C . GLN B 1 93 ? -20.406 9.414 -8.203 1 91.88 93 GLN B C 1
ATOM 3460 O O . GLN B 1 93 ? -21.109 8.922 -7.328 1 91.88 93 GLN B O 1
ATOM 3465 N N . GLU B 1 94 ? -20.484 10.602 -8.578 1 88.5 94 GLU B N 1
ATOM 3466 C CA . GLU B 1 94 ? -21.5 11.5 -8.008 1 88.5 94 GLU B CA 1
ATOM 3467 C C . GLU B 1 94 ? -22.906 10.984 -8.266 1 88.5 94 GLU B C 1
ATOM 3469 O O . GLU B 1 94 ? -23.766 11.047 -7.391 1 88.5 94 GLU B O 1
ATOM 3474 N N . GLU B 1 95 ? -23.141 10.391 -9.375 1 89.94 95 GLU B N 1
ATOM 3475 C CA . GLU B 1 95 ? -24.5 10.031 -9.805 1 89.94 95 GLU B CA 1
ATOM 3476 C C . GLU B 1 95 ? -24.891 8.656 -9.266 1 89.94 95 GLU B C 1
ATOM 3478 O O . GLU B 1 95 ? -26.078 8.406 -9.023 1 89.94 95 GLU B O 1
ATOM 3483 N N . ASN B 1 96 ? -23.922 7.816 -9.102 1 90.38 96 ASN B N 1
ATOM 3484 C CA . ASN B 1 96 ? -24.25 6.422 -8.836 1 90.38 96 ASN B CA 1
ATOM 3485 C C . ASN B 1 96 ? -23.859 6.008 -7.418 1 90.38 96 ASN B C 1
ATOM 3487 O O . ASN B 1 96 ? -24.172 4.898 -6.98 1 90.38 96 ASN B O 1
ATOM 3491 N N . ARG B 1 97 ? -23.188 6.852 -6.676 1 90.94 97 ARG B N 1
ATOM 3492 C CA . ARG B 1 97 ? -22.656 6.496 -5.363 1 90.94 97 ARG B CA 1
ATOM 3493 C C . ARG B 1 97 ? -23.781 6.047 -4.426 1 90.94 97 ARG B C 1
ATOM 3495 O O . ARG B 1 97 ? -23.594 5.125 -3.629 1 90.94 97 ARG B O 1
ATOM 3502 N N . LYS B 1 98 ? -24.906 6.691 -4.496 1 91.19 98 LYS B N 1
ATOM 3503 C CA . LYS B 1 98 ? -26.016 6.344 -3.619 1 91.19 98 LYS B CA 1
ATOM 3504 C C . LYS B 1 98 ? -26.422 4.883 -3.799 1 91.19 98 LYS B C 1
ATOM 3506 O O . LYS B 1 98 ? -26.609 4.16 -2.818 1 91.19 98 LYS B O 1
ATOM 3511 N N . LEU B 1 99 ? -26.594 4.488 -5.012 1 90.56 99 LEU B N 1
ATOM 3512 C CA . LEU B 1 99 ? -27 3.121 -5.316 1 90.56 99 LEU B CA 1
ATOM 3513 C C . LEU B 1 99 ? -25.984 2.119 -4.785 1 90.56 99 LEU B C 1
ATOM 3515 O O . LEU B 1 99 ? -26.359 1.058 -4.277 1 90.56 99 LEU B O 1
ATOM 3519 N N . ILE B 1 100 ? -24.75 2.439 -4.949 1 92.25 100 ILE B N 1
ATOM 3520 C CA . ILE B 1 100 ? -23.688 1.561 -4.496 1 92.25 100 ILE B CA 1
ATOM 3521 C C . ILE B 1 100 ? -23.734 1.434 -2.975 1 92.25 100 ILE B C 1
ATOM 3523 O O . ILE B 1 100 ? -23.625 0.329 -2.434 1 92.25 100 ILE B O 1
ATOM 3527 N N . ILE B 1 101 ? -23.859 2.527 -2.27 1 93.56 101 ILE B N 1
ATOM 3528 C CA . ILE B 1 101 ? -23.922 2.545 -0.812 1 93.56 101 ILE B CA 1
ATOM 3529 C C . ILE B 1 101 ? -25.109 1.713 -0.331 1 93.56 101 ILE B C 1
ATOM 3531 O O . ILE B 1 101 ? -24.984 0.931 0.615 1 93.56 101 ILE B O 1
ATOM 3535 N N . GLU B 1 102 ? -26.219 1.832 -1.002 1 91.94 102 GLU B N 1
ATOM 3536 C CA . GLU B 1 102 ? -27.391 1.061 -0.638 1 91.94 102 GLU B CA 1
ATOM 3537 C C . GLU B 1 102 ? -27.172 -0.434 -0.844 1 91.94 102 GLU B C 1
ATOM 3539 O O . GLU B 1 102 ? -27.625 -1.254 -0.048 1 91.94 102 GLU B O 1
ATOM 3544 N N . GLU B 1 103 ? -26.562 -0.743 -1.918 1 92.12 103 GLU B N 1
ATOM 3545 C CA . GLU B 1 103 ? -26.25 -2.146 -2.176 1 92.12 103 GLU B CA 1
ATOM 3546 C C . GLU B 1 103 ? -25.344 -2.721 -1.099 1 92.12 103 GLU B C 1
ATOM 3548 O O . GLU B 1 103 ? -25.562 -3.832 -0.613 1 92.12 103 GLU B O 1
ATOM 3553 N N . ILE B 1 104 ? -24.312 -2.004 -0.775 1 92.56 104 ILE B N 1
ATOM 3554 C CA . ILE B 1 104 ? -23.391 -2.465 0.255 1 92.56 104 ILE B CA 1
ATOM 3555 C C . ILE B 1 104 ? -24.125 -2.609 1.584 1 92.56 104 ILE B C 1
ATOM 3557 O O . ILE B 1 104 ? -23.922 -3.59 2.307 1 92.56 104 ILE B O 1
ATOM 3561 N N . ARG B 1 105 ? -24.938 -1.618 1.892 1 92.38 105 ARG B N 1
ATOM 3562 C CA . ARG B 1 105 ? -25.734 -1.661 3.111 1 92.38 105 ARG B CA 1
ATOM 3563 C C . ARG B 1 105 ? -26.578 -2.932 3.168 1 92.38 105 ARG B C 1
ATOM 3565 O O . ARG B 1 105 ? -26.578 -3.637 4.18 1 92.38 105 ARG B O 1
ATOM 3572 N N . LYS B 1 106 ? -27.281 -3.188 2.137 1 90.75 106 LYS B N 1
ATOM 3573 C CA . LYS B 1 106 ? -28.141 -4.367 2.055 1 90.75 106 LYS B CA 1
ATOM 3574 C C . LYS B 1 106 ? -27.344 -5.645 2.283 1 90.75 106 LYS B C 1
ATOM 3576 O O . LYS B 1 106 ? -27.766 -6.531 3.025 1 90.75 106 LYS B O 1
ATOM 3581 N N . ARG B 1 107 ? -26.219 -5.73 1.651 1 90 107 ARG B N 1
ATOM 3582 C CA . ARG B 1 107 ? -25.406 -6.941 1.737 1 90 107 ARG B CA 1
ATOM 3583 C C . ARG B 1 107 ? -24.812 -7.102 3.133 1 90 107 ARG B C 1
ATOM 3585 O O . ARG B 1 107 ? -24.641 -8.227 3.617 1 90 107 ARG B O 1
ATOM 3592 N N . LEU B 1 108 ? -24.391 -6.016 3.744 1 89.94 108 LEU B N 1
ATOM 3593 C CA . LEU B 1 108 ? -23.891 -6.059 5.109 1 89.94 108 LEU B CA 1
ATOM 3594 C C . LEU B 1 108 ? -24.938 -6.613 6.062 1 89.94 108 LEU B C 1
ATOM 3596 O O . LEU B 1 108 ? -24.625 -7.426 6.938 1 89.94 108 LEU B O 1
ATOM 3600 N N . VAL B 1 109 ? -26.109 -6.199 5.895 1 88 109 VAL B N 1
ATOM 3601 C CA . VAL B 1 109 ? -27.203 -6.648 6.742 1 88 109 VAL B CA 1
ATOM 3602 C C . VAL B 1 109 ? -27.453 -8.141 6.527 1 88 109 VAL B C 1
ATOM 3604 O O . VAL B 1 109 ? -27.656 -8.883 7.488 1 88 109 VAL B O 1
ATOM 3607 N N . GLU B 1 110 ? -27.406 -8.578 5.344 1 85.69 110 GLU B N 1
ATOM 3608 C CA . GLU B 1 110 ? -27.609 -9.984 5.016 1 85.69 110 GLU B CA 1
ATOM 3609 C C . GLU B 1 110 ? -26.5 -10.852 5.633 1 85.69 110 GLU B C 1
ATOM 3611 O O . GLU B 1 110 ? -26.766 -11.969 6.082 1 85.69 110 GLU B O 1
ATOM 3616 N N . CYS B 1 111 ? -25.344 -10.352 5.48 1 77.75 111 CYS B N 1
ATOM 3617 C CA . CYS B 1 111 ? -24.203 -11.117 5.977 1 77.75 111 CYS B CA 1
ATOM 3618 C C . CYS B 1 111 ? -24.266 -11.266 7.492 1 77.75 111 CYS B C 1
ATOM 3620 O O . CYS B 1 111 ? -23.781 -12.266 8.039 1 77.75 111 CYS B O 1
ATOM 3622 N N . GLN B 1 112 ? -24.766 -10.273 8.227 1 74.5 112 GLN B N 1
ATOM 3623 C CA . GLN B 1 112 ? -24.953 -10.391 9.672 1 74.5 112 GLN B CA 1
ATOM 3624 C C . GLN B 1 112 ? -25.766 -11.625 10.023 1 74.5 112 GLN B C 1
ATOM 3626 O O . GLN B 1 112 ? -25.469 -12.32 11 1 74.5 112 GLN B O 1
ATOM 3631 N N . GLU B 1 113 ? -26.672 -11.914 9.289 1 66.44 113 GLU B N 1
ATOM 3632 C CA . GLU B 1 113 ? -27.609 -13 9.562 1 66.44 113 GLU B CA 1
ATOM 3633 C C . GLU B 1 113 ? -26.938 -14.359 9.367 1 66.44 113 GLU B C 1
ATOM 3635 O O . GLU B 1 113 ? -27.25 -15.312 10.078 1 66.44 113 GLU B O 1
ATOM 3640 N N . LYS B 1 114 ? -26.266 -14.391 8.414 1 61.25 114 LYS B N 1
ATOM 3641 C CA . LYS B 1 114 ? -25.703 -15.695 8.07 1 61.25 114 LYS B CA 1
ATOM 3642 C C . LYS B 1 114 ? -24.438 -15.977 8.867 1 61.25 114 LYS B C 1
ATOM 3644 O O . LYS B 1 114 ? -24.141 -17.125 9.188 1 61.25 114 LYS B O 1
ATOM 3649 N N . LYS B 1 115 ? -23.609 -15.25 8.531 1 55.84 115 LYS B N 1
ATOM 3650 C CA . LYS B 1 115 ? -22.297 -15.875 8.391 1 55.84 115 LYS B CA 1
ATOM 3651 C C . LYS B 1 115 ? -21.25 -15.141 9.227 1 55.84 115 LYS B C 1
ATOM 3653 O O . LYS B 1 115 ? -20.078 -15.547 9.258 1 55.84 115 LYS B O 1
ATOM 3658 N N . GLN B 1 116 ? -21.109 -13.766 10 1 62.44 116 GLN B N 1
ATOM 3659 C CA . GLN B 1 116 ? -19.672 -13.617 10.156 1 62.44 116 GLN B CA 1
ATOM 3660 C C . GLN B 1 116 ? -19.312 -12.297 10.828 1 62.44 116 GLN B C 1
ATOM 3662 O O . GLN B 1 116 ? -18.141 -11.969 10.984 1 62.44 116 GLN B O 1
ATOM 3667 N N . PHE B 1 117 ? -20.031 -11.438 11 1 76.44 117 PHE B N 1
ATOM 3668 C CA . PHE B 1 117 ? -19.719 -10.305 11.859 1 76.44 117 PHE B CA 1
ATOM 3669 C C . PHE B 1 117 ? -20.984 -9.516 12.188 1 76.44 117 PHE B C 1
ATOM 3671 O O . PHE B 1 117 ? -22.016 -9.719 11.562 1 76.44 117 PHE B O 1
ATOM 3678 N N . GLU B 1 118 ? -21.078 -8.914 13.328 1 86.88 118 GLU B N 1
ATOM 3679 C CA . GLU B 1 118 ? -22.141 -8 13.773 1 86.88 118 GLU B CA 1
ATOM 3680 C C . GLU B 1 118 ? -21.859 -6.574 13.297 1 86.88 118 GLU B C 1
ATOM 3682 O O . GLU B 1 118 ? -20.766 -6.059 13.469 1 86.88 118 GLU B O 1
ATOM 3687 N N . VAL B 1 119 ? -22.922 -6.062 12.617 1 89.25 119 VAL B N 1
ATOM 3688 C CA . VAL B 1 119 ? -22.75 -4.715 12.078 1 89.25 119 VAL B CA 1
ATOM 3689 C C . VAL B 1 119 ? -23.875 -3.812 12.57 1 89.25 119 VAL B C 1
ATOM 3691 O O . VAL B 1 119 ? -25.031 -4.219 12.602 1 89.25 119 VAL B O 1
ATOM 3694 N N . HIS B 1 120 ? -23.578 -2.619 13.062 1 90.81 120 HIS B N 1
ATOM 3695 C CA . HIS B 1 120 ? -24.516 -1.552 13.383 1 90.81 120 HIS B CA 1
ATOM 3696 C C . HIS B 1 120 ? -24.359 -0.366 12.438 1 90.81 120 HIS B C 1
ATOM 3698 O O . HIS B 1 120 ? -23.391 0.389 12.547 1 90.81 120 HIS B O 1
ATOM 3704 N N . ILE B 1 121 ? -25.297 -0.192 11.602 1 92.31 121 ILE B N 1
ATOM 3705 C CA . ILE B 1 121 ? -25.203 0.833 10.562 1 92.31 121 ILE B CA 1
ATOM 3706 C C . ILE B 1 121 ? -25.844 2.127 11.062 1 92.31 121 ILE B C 1
ATOM 3708 O O . ILE B 1 121 ? -26.938 2.107 11.641 1 92.31 121 ILE B O 1
ATOM 3712 N N . THR B 1 122 ? -25.078 3.188 10.883 1 89.25 122 THR B N 1
ATOM 3713 C CA . THR B 1 122 ? -25.625 4.508 11.203 1 89.25 122 THR B CA 1
ATOM 3714 C C . THR B 1 122 ? -26.391 5.082 10.016 1 89.25 122 THR B C 1
ATOM 3716 O O . THR B 1 122 ? -25.859 5.129 8.898 1 89.25 122 THR B O 1
ATOM 3719 N N . GLN B 1 123 ? -27.562 5.492 10.211 1 80.75 123 GLN B N 1
ATOM 3720 C CA . GLN B 1 123 ? -28.406 6.016 9.133 1 80.75 123 GLN B CA 1
ATOM 3721 C C . GLN B 1 123 ? -28.016 7.453 8.789 1 80.75 123 GLN B C 1
ATOM 3723 O O . GLN B 1 123 ? -27.781 8.266 9.68 1 80.75 123 GLN B O 1
ATOM 3728 N N . SER B 1 124 ? -27.766 7.551 7.512 1 80.62 124 SER B N 1
ATOM 3729 C CA . SER B 1 124 ? -27.5 8.906 7.043 1 80.62 124 SER B CA 1
ATOM 3730 C C . SER B 1 124 ? -28.781 9.633 6.688 1 80.62 124 SER B C 1
ATOM 3732 O O . SER B 1 124 ? -29.703 9.039 6.129 1 80.62 124 SER B O 1
ATOM 3734 N N . GLU B 1 125 ? -28.812 10.938 7.031 1 80.38 125 GLU B N 1
ATOM 3735 C CA . GLU B 1 125 ? -29.984 11.742 6.703 1 80.38 125 GLU B CA 1
ATOM 3736 C C . GLU B 1 125 ? -29.797 12.453 5.359 1 80.38 125 GLU B C 1
ATOM 3738 O O . GLU B 1 125 ? -30.75 13.023 4.824 1 80.38 125 GLU B O 1
ATOM 3743 N N . GLN B 1 126 ? -28.703 12.266 4.797 1 81.75 126 GLN B N 1
ATOM 3744 C CA . GLN B 1 126 ? -28.438 12.961 3.541 1 81.75 126 GLN B CA 1
ATOM 3745 C C . GLN B 1 126 ? -29.078 12.234 2.363 1 81.75 126 GLN B C 1
ATOM 3747 O O . GLN B 1 126 ? -29.125 11 2.342 1 81.75 126 GLN B O 1
ATOM 3752 N N . GLU B 1 127 ? -29.578 12.977 1.383 1 78.81 127 GLU B N 1
ATOM 3753 C CA . GLU B 1 127 ? -30.203 12.414 0.19 1 78.81 127 GLU B CA 1
ATOM 3754 C C . GLU B 1 127 ? -29.188 11.633 -0.649 1 78.81 127 GLU B C 1
ATOM 3756 O O . GLU B 1 127 ? -29.516 10.586 -1.211 1 78.81 127 GLU B O 1
ATOM 3761 N N . ASN B 1 128 ? -28.094 12.203 -0.773 1 81.12 128 ASN B N 1
ATOM 3762 C CA . ASN B 1 128 ? -27 11.562 -1.508 1 81.12 128 ASN B CA 1
ATOM 3763 C C . ASN B 1 128 ? -25.781 11.367 -0.631 1 81.12 128 ASN B C 1
ATOM 3765 O O . ASN B 1 128 ? -24.797 12.109 -0.75 1 81.12 128 ASN B O 1
ATOM 3769 N N . PRO B 1 129 ? -25.875 10.328 0.114 1 88 129 PRO B N 1
ATOM 3770 C CA . PRO B 1 129 ? -24.766 10.141 1.062 1 88 129 PRO B CA 1
ATOM 3771 C C . PRO B 1 129 ? -23.453 9.789 0.375 1 88 129 PRO B C 1
ATOM 3773 O O . PRO B 1 129 ? -23.438 9.07 -0.625 1 88 129 PRO B O 1
ATOM 3776 N N . ARG B 1 130 ? -22.422 10.297 0.916 1 87.81 130 ARG B N 1
ATOM 3777 C CA . ARG B 1 130 ? -21.094 10.031 0.372 1 87.81 130 ARG B CA 1
ATOM 3778 C C . ARG B 1 130 ? -20.406 8.914 1.147 1 87.81 130 ARG B C 1
ATOM 3780 O O . ARG B 1 130 ? -19.391 8.375 0.695 1 87.81 130 ARG B O 1
ATOM 3787 N N . VAL B 1 131 ? -21.031 8.57 2.273 1 92.5 131 VAL B N 1
ATOM 3788 C CA . VAL B 1 131 ? -20.359 7.656 3.189 1 92.5 131 VAL B CA 1
ATOM 3789 C C . VAL B 1 131 ? -21.375 6.703 3.814 1 92.5 131 VAL B C 1
ATOM 3791 O O . VAL B 1 131 ? -22.547 7.062 3.986 1 92.5 131 VAL B O 1
ATOM 3794 N N . LEU B 1 132 ? -21.031 5.438 3.973 1 94.69 132 LEU B N 1
ATOM 3795 C CA . LEU B 1 132 ? -21.75 4.488 4.816 1 94.69 132 LEU B CA 1
ATOM 3796 C C . LEU B 1 132 ? -21 4.254 6.125 1 94.69 132 LEU B C 1
ATOM 3798 O O . LEU B 1 132 ? -19.906 3.691 6.129 1 94.69 132 LEU B O 1
ATOM 3802 N N . SER B 1 133 ? -21.594 4.723 7.215 1 93.88 133 SER B N 1
ATOM 3803 C CA . SER B 1 133 ? -20.953 4.59 8.523 1 93.88 133 SER B CA 1
ATOM 3804 C C . SER B 1 133 ? -21.531 3.416 9.305 1 93.88 133 SER B C 1
ATOM 3806 O O . SER B 1 133 ? -22.75 3.227 9.328 1 93.88 133 SER B O 1
ATOM 3808 N N . PHE B 1 134 ? -20.672 2.609 9.891 1 93 134 PHE B N 1
ATOM 3809 C CA . PHE B 1 134 ? -21.156 1.472 10.664 1 93 134 PHE B CA 1
ATOM 3810 C C . PHE B 1 134 ? -20.094 1.014 11.664 1 93 134 PHE B C 1
ATOM 3812 O O . PHE B 1 134 ? -18.938 1.45 11.594 1 93 134 PHE B O 1
ATOM 3819 N N . LYS B 1 135 ? -20.5 0.284 12.562 1 91.5 135 LYS B N 1
ATOM 3820 C CA . LYS B 1 135 ? -19.625 -0.397 13.523 1 91.5 135 LYS B CA 1
ATOM 3821 C C . LYS B 1 135 ? -19.641 -1.907 13.305 1 91.5 135 LYS B C 1
ATOM 3823 O O . LYS B 1 135 ? -20.688 -2.48 12.984 1 91.5 135 LYS B O 1
ATOM 3828 N N . LEU B 1 136 ? -18.469 -2.49 13.406 1 89.06 136 LEU B N 1
ATOM 3829 C CA . LEU B 1 136 ? -18.344 -3.922 13.141 1 89.06 136 LEU B CA 1
ATOM 3830 C C . LEU B 1 136 ? -17.703 -4.637 14.336 1 89.06 136 LEU B C 1
ATOM 3832 O O . LEU B 1 136 ? -16.75 -4.133 14.938 1 89.06 136 LEU B O 1
ATOM 3836 N N . ARG B 1 137 ? -18.219 -5.715 14.688 1 87.31 137 ARG B N 1
ATOM 3837 C CA . ARG B 1 137 ? -17.688 -6.645 15.672 1 87.31 137 ARG B CA 1
ATOM 3838 C C . ARG B 1 137 ? -17.812 -8.086 15.195 1 87.31 137 ARG B C 1
ATOM 3840 O O . ARG B 1 137 ? -18.703 -8.414 14.414 1 87.31 137 ARG B O 1
ATOM 3847 N N . SER B 1 138 ? -16.828 -8.781 15.477 1 80.75 138 SER B N 1
ATOM 3848 C CA . SER B 1 138 ? -16.891 -10.203 15.156 1 80.75 138 SER B CA 1
ATOM 3849 C C . SER B 1 138 ? -16.359 -11.055 16.312 1 80.75 138 SER B C 1
ATOM 3851 O O . SER B 1 138 ? -15.953 -10.523 17.344 1 80.75 138 SER B O 1
ATOM 3853 N N . LYS B 1 139 ? -16.422 -12.352 16.172 1 77.94 139 LYS B N 1
ATOM 3854 C CA . LYS B 1 139 ? -15.914 -13.25 17.203 1 77.94 139 LYS B CA 1
ATOM 3855 C C . LYS B 1 139 ? -14.438 -13.008 17.469 1 77.94 139 LYS B C 1
ATOM 3857 O O . LYS B 1 139 ? -13.969 -13.133 18.594 1 77.94 139 LYS B O 1
ATOM 3862 N N . THR B 1 140 ? -13.758 -12.625 16.453 1 75.5 140 THR B N 1
ATOM 3863 C CA . THR B 1 140 ? -12.32 -12.445 16.562 1 75.5 140 THR B CA 1
ATOM 3864 C C . THR B 1 140 ? -11.977 -10.984 16.844 1 75.5 140 THR B C 1
ATOM 3866 O O . THR B 1 140 ? -10.812 -10.641 17.062 1 75.5 140 THR B O 1
ATOM 3869 N N . ILE B 1 141 ? -13.008 -10.188 16.781 1 76.88 141 ILE B N 1
ATOM 3870 C CA . ILE B 1 141 ? -12.859 -8.758 17.047 1 76.88 141 ILE B CA 1
ATOM 3871 C C . ILE B 1 141 ? -13.672 -8.375 18.281 1 76.88 141 ILE B C 1
ATOM 3873 O O . ILE B 1 141 ? -14.898 -8.258 18.219 1 76.88 141 ILE B O 1
ATOM 3877 N N . GLU B 1 142 ? -13.031 -8.133 19.344 1 79.31 142 GLU B N 1
ATOM 3878 C CA . GLU B 1 142 ? -13.68 -7.988 20.641 1 79.31 142 GLU B CA 1
ATOM 3879 C C . GLU B 1 142 ? -14.5 -6.703 20.703 1 79.31 142 GLU B C 1
ATOM 3881 O O . GLU B 1 142 ? -15.664 -6.727 21.109 1 79.31 142 GLU B O 1
ATOM 3886 N N . ASP B 1 143 ? -13.922 -5.609 20.312 1 81.38 143 ASP B N 1
ATOM 3887 C CA . ASP B 1 143 ? -14.586 -4.316 20.391 1 81.38 143 ASP B CA 1
ATOM 3888 C C . ASP B 1 143 ? -15.086 -3.863 19.031 1 81.38 143 ASP B C 1
ATOM 3890 O O . ASP B 1 143 ? -14.602 -4.332 18 1 81.38 143 ASP B O 1
ATOM 3894 N N . TYR B 1 144 ? -16.125 -3.068 19.094 1 85.19 144 TYR B N 1
ATOM 3895 C CA . TYR B 1 144 ? -16.594 -2.508 17.844 1 85.19 144 TYR B CA 1
ATOM 3896 C C . TYR B 1 144 ? -15.547 -1.604 17.203 1 85.19 144 TYR B C 1
ATOM 3898 O O . TYR B 1 144 ? -14.914 -0.803 17.906 1 85.19 144 TYR B O 1
ATOM 3906 N N . VAL B 1 145 ? -15.391 -1.839 16.047 1 87.12 145 VAL B N 1
ATOM 3907 C CA . VAL B 1 145 ? -14.555 -0.948 15.242 1 87.12 145 VAL B CA 1
ATOM 3908 C C . VAL B 1 145 ? -15.438 -0.112 14.312 1 87.12 145 VAL B C 1
ATOM 3910 O O . VAL B 1 145 ? -16.328 -0.646 13.641 1 87.12 145 VAL B O 1
ATOM 3913 N N . GLU B 1 146 ? -15.281 1.184 14.336 1 89.31 146 GLU B N 1
ATOM 3914 C CA . GLU B 1 146 ? -16.078 2.1 13.531 1 89.31 146 GLU B CA 1
ATOM 3915 C C . GLU B 1 146 ? -15.477 2.295 12.141 1 89.31 146 GLU B C 1
ATOM 3917 O O . GLU B 1 146 ? -14.266 2.482 12.008 1 89.31 146 GLU B O 1
ATOM 3922 N N . PHE B 1 147 ? -16.344 2.225 11.18 1 91.69 147 PHE B N 1
ATOM 3923 C CA . PHE B 1 147 ? -15.891 2.352 9.797 1 91.69 147 PHE B CA 1
ATOM 3924 C C . PHE B 1 147 ? -16.688 3.42 9.062 1 91.69 147 PHE B C 1
ATOM 3926 O O . PHE B 1 147 ? -17.891 3.566 9.289 1 91.69 147 PHE B O 1
ATOM 3933 N N . ASP B 1 148 ? -16.016 4.121 8.227 1 92.75 148 ASP B N 1
ATOM 3934 C CA . ASP B 1 148 ? -16.625 4.871 7.133 1 92.75 148 ASP B CA 1
ATOM 3935 C C . ASP B 1 148 ? -16.25 4.273 5.777 1 92.75 148 ASP B C 1
ATOM 3937 O O . ASP B 1 148 ? -15.078 4.25 5.406 1 92.75 148 ASP B O 1
ATOM 3941 N N . LEU B 1 149 ? -17.188 3.725 5.156 1 94.25 149 LEU B N 1
ATOM 3942 C CA . LEU B 1 149 ? -16.969 3.137 3.836 1 94.25 149 LEU B CA 1
ATOM 3943 C C . LEU B 1 149 ? -17.312 4.133 2.736 1 94.25 149 LEU B C 1
ATOM 3945 O O . LEU B 1 149 ? -18.422 4.672 2.707 1 94.25 149 LEU B O 1
ATOM 3949 N N . LEU B 1 150 ? -16.375 4.363 1.86 1 94.88 150 LEU B N 1
ATOM 3950 C CA . LEU B 1 150 ? -16.5 5.418 0.861 1 94.88 150 LEU B CA 1
ATOM 3951 C C . LEU B 1 150 ? -16.234 4.879 -0.538 1 94.88 150 LEU B C 1
ATOM 3953 O O . LEU B 1 150 ? -15.07 4.672 -0.909 1 94.88 150 LEU B O 1
ATOM 3957 N N . PRO B 1 151 ? -17.297 4.703 -1.386 1 93.94 151 PRO B N 1
ATOM 3958 C CA . PRO B 1 151 ? -17.062 4.34 -2.783 1 93.94 151 PRO B CA 1
ATOM 3959 C C . PRO B 1 151 ? -16.422 5.465 -3.588 1 93.94 151 PRO B C 1
ATOM 3961 O O . PRO B 1 151 ? -16.75 6.637 -3.391 1 93.94 151 PRO B O 1
ATOM 3964 N N . ALA B 1 152 ? -15.484 5.098 -4.434 1 94.44 152 ALA B N 1
ATOM 3965 C CA . ALA B 1 152 ? -14.758 6.141 -5.156 1 94.44 152 ALA B CA 1
ATOM 3966 C C . ALA B 1 152 ? -14.422 5.688 -6.578 1 94.44 152 ALA B C 1
ATOM 3968 O O . ALA B 1 152 ? -14.312 4.492 -6.844 1 94.44 152 ALA B O 1
ATOM 3969 N N . PHE B 1 153 ? -14.297 6.684 -7.438 1 92.69 153 PHE B N 1
ATOM 3970 C CA . PHE B 1 153 ? -13.789 6.516 -8.789 1 92.69 153 PHE B CA 1
ATOM 3971 C C . PHE B 1 153 ? -12.273 6.375 -8.781 1 92.69 153 PHE B C 1
ATOM 3973 O O . PHE B 1 153 ? -11.57 7.156 -8.133 1 92.69 153 PHE B O 1
ATOM 3980 N N . ASP B 1 154 ? -11.789 5.379 -9.461 1 89.19 154 ASP B N 1
ATOM 3981 C CA . ASP B 1 154 ? -10.344 5.168 -9.539 1 89.19 154 ASP B CA 1
ATOM 3982 C C . ASP B 1 154 ? -9.711 6.113 -10.555 1 89.19 154 ASP B C 1
ATOM 3984 O O . ASP B 1 154 ? -9.25 5.68 -11.617 1 89.19 154 ASP B O 1
ATOM 3988 N N . ALA B 1 155 ? -9.516 7.316 -10.211 1 86.56 155 ALA B N 1
ATOM 3989 C CA . ALA B 1 155 ? -9.023 8.367 -11.102 1 86.56 155 ALA B CA 1
ATOM 3990 C C . ALA B 1 155 ? -7.555 8.148 -11.445 1 86.56 155 ALA B C 1
ATOM 3992 O O . ALA B 1 155 ? -7.09 8.562 -12.508 1 86.56 155 ALA B O 1
ATOM 3993 N N . LEU B 1 156 ? -6.832 7.648 -10.555 1 80.19 156 LEU B N 1
ATOM 3994 C CA . LEU B 1 156 ? -5.391 7.492 -10.719 1 80.19 156 LEU B CA 1
ATOM 3995 C C . LEU B 1 156 ? -5.07 6.273 -11.578 1 80.19 156 LEU B C 1
ATOM 3997 O O . LEU B 1 156 ? -3.986 6.191 -12.164 1 80.19 156 LEU B O 1
ATOM 4001 N N . GLY B 1 157 ? -6 5.633 -11.836 1 68.81 157 GLY B N 1
ATOM 4002 C CA . GLY B 1 157 ? -5.859 4.469 -12.695 1 68.81 157 GLY B CA 1
ATOM 4003 C C . GLY B 1 157 ? -5.02 3.367 -12.078 1 68.81 157 GLY B C 1
ATOM 4004 O O . GLY B 1 157 ? -4.012 3.639 -11.43 1 68.81 157 GLY B O 1
ATOM 4005 N N . TYR B 1 158 ? -5.5 2.295 -12.227 1 61.97 158 TYR B N 1
ATOM 4006 C CA . TYR B 1 158 ? -4.891 1.081 -11.695 1 61.97 158 TYR B CA 1
ATOM 4007 C C . TYR B 1 158 ? -3.932 0.465 -12.711 1 61.97 158 TYR B C 1
ATOM 4009 O O . TYR B 1 158 ? -3.016 -0.272 -12.336 1 61.97 158 TYR B O 1
ATOM 4017 N N . ARG B 1 159 ? -3.988 1.087 -13.938 1 75.31 159 ARG B N 1
ATOM 4018 C CA . ARG B 1 159 ? -3.258 0.356 -14.969 1 75.31 159 ARG B CA 1
ATOM 4019 C C . ARG B 1 159 ? -2.162 1.222 -15.578 1 75.31 159 ARG B C 1
ATOM 4021 O O . ARG B 1 159 ? -2.408 2.365 -15.969 1 75.31 159 ARG B O 1
ATOM 4028 N N . PRO B 1 160 ? -1.015 0.688 -15.648 1 84.56 160 PRO B N 1
ATOM 4029 C CA . PRO B 1 160 ? 0.081 1.411 -16.297 1 84.56 160 PRO B CA 1
ATOM 4030 C C . PRO B 1 160 ? -0.19 1.688 -17.781 1 84.56 160 PRO B C 1
ATOM 4032 O O . PRO B 1 160 ? -0.897 0.918 -18.438 1 84.56 160 PRO B O 1
ATOM 4035 N N . SER B 1 161 ? 0.341 2.805 -18.312 1 85.5 161 SER B N 1
ATOM 4036 C CA . SER B 1 161 ? 0.266 3.09 -19.75 1 85.5 161 SER B CA 1
ATOM 4037 C C . SER B 1 161 ? 0.984 2.021 -20.562 1 85.5 161 SER B C 1
ATOM 4039 O O . SER B 1 161 ? 2.037 1.526 -20.156 1 85.5 161 SER B O 1
ATOM 4041 N N . PRO B 1 162 ? 0.441 1.726 -21.734 1 91.44 162 PRO B N 1
ATOM 4042 C CA . PRO B 1 162 ? 1.141 0.781 -22.609 1 91.44 162 PRO B CA 1
ATOM 4043 C C . PRO B 1 162 ? 2.576 1.205 -22.906 1 91.44 162 PRO B C 1
ATOM 4045 O O . PRO B 1 162 ? 3.449 0.354 -23.094 1 91.44 162 PRO B O 1
ATOM 4048 N N . GLN B 1 163 ? 2.836 2.52 -22.891 1 90.69 163 GLN B N 1
ATOM 4049 C CA . GLN B 1 163 ? 4.164 3.027 -23.219 1 90.69 163 GLN B CA 1
ATOM 4050 C C . GLN B 1 163 ? 5.199 2.549 -22.203 1 90.69 163 GLN B C 1
ATOM 4052 O O . GLN B 1 163 ? 6.355 2.309 -22.547 1 90.69 163 GLN B O 1
ATOM 4057 N N . VAL B 1 164 ? 4.789 2.379 -20.984 1 91.38 164 VAL B N 1
ATOM 4058 C CA . VAL B 1 164 ? 5.672 1.87 -19.938 1 91.38 164 VAL B CA 1
ATOM 4059 C C . VAL B 1 164 ? 6.219 0.503 -20.344 1 91.38 164 VAL B C 1
ATOM 4061 O O . VAL B 1 164 ? 7.418 0.243 -20.219 1 91.38 164 VAL B O 1
ATOM 4064 N N . TYR B 1 165 ? 5.387 -0.333 -20.875 1 95.25 165 TYR B N 1
ATOM 4065 C CA . TYR B 1 165 ? 5.754 -1.7 -21.219 1 95.25 165 TYR B CA 1
ATOM 4066 C C . TYR B 1 165 ? 6.496 -1.742 -22.562 1 95.25 165 TYR B C 1
ATOM 4068 O O . TYR B 1 165 ? 7.398 -2.562 -22.75 1 95.25 165 TYR B O 1
ATOM 4076 N N . ILE B 1 166 ? 6.098 -0.878 -23.469 1 95.69 166 ILE B N 1
ATOM 4077 C CA . ILE B 1 166 ? 6.824 -0.788 -24.734 1 95.69 166 ILE B CA 1
ATOM 4078 C C . ILE B 1 166 ? 8.281 -0.411 -24.469 1 95.69 166 ILE B C 1
ATOM 4080 O O . ILE B 1 166 ? 9.195 -1.046 -24.984 1 95.69 166 ILE B O 1
ATOM 4084 N N . ASP B 1 167 ? 8.477 0.592 -23.594 1 93.56 167 ASP B N 1
ATOM 4085 C CA . ASP B 1 167 ? 9.828 0.991 -23.203 1 93.56 167 ASP B CA 1
ATOM 4086 C C . ASP B 1 167 ? 10.562 -0.155 -22.516 1 93.56 167 ASP B C 1
ATOM 4088 O O . ASP B 1 167 ? 11.766 -0.328 -22.703 1 93.56 167 ASP B O 1
ATOM 4092 N N . LEU B 1 168 ? 9.852 -0.875 -21.734 1 95.75 168 LEU B N 1
ATOM 4093 C CA . LEU B 1 168 ? 10.422 -2.025 -21.047 1 95.75 168 LEU B CA 1
ATOM 4094 C C . LEU B 1 168 ? 10.969 -3.041 -22.047 1 95.75 168 LEU B C 1
ATOM 4096 O O . LEU B 1 168 ? 12.125 -3.457 -21.938 1 95.75 168 LEU B O 1
ATOM 4100 N N . PHE B 1 169 ? 10.188 -3.439 -23 1 96.06 169 PHE B N 1
ATOM 4101 C CA . PHE B 1 169 ? 10.602 -4.398 -24.016 1 96.06 169 PHE B CA 1
ATOM 4102 C C . PHE B 1 169 ? 11.805 -3.875 -24.797 1 96.06 169 PHE B C 1
ATOM 4104 O O . PHE B 1 169 ? 12.703 -4.637 -25.141 1 96.06 169 PHE B O 1
ATOM 4111 N N . ASN B 1 170 ? 11.812 -2.604 -25.031 1 94.25 170 ASN B N 1
ATOM 4112 C CA . ASN B 1 170 ? 12.859 -1.996 -25.844 1 94.25 170 ASN B CA 1
ATOM 4113 C C . ASN B 1 170 ? 14.18 -1.921 -25.094 1 94.25 170 ASN B C 1
ATOM 4115 O O . ASN B 1 170 ? 15.242 -1.784 -25.703 1 94.25 170 ASN B O 1
ATOM 4119 N N . ASN B 1 171 ? 14.117 -1.976 -23.797 1 91.56 171 ASN B N 1
ATOM 4120 C CA . ASN B 1 171 ? 15.328 -1.771 -23 1 91.56 171 ASN B CA 1
ATOM 4121 C C . ASN B 1 171 ? 15.758 -3.055 -22.297 1 91.56 171 ASN B C 1
ATOM 4123 O O . ASN B 1 171 ? 16.859 -3.127 -21.75 1 91.56 171 ASN B O 1
ATOM 4127 N N . CYS B 1 172 ? 14.906 -4.039 -22.266 1 87.81 172 CYS B N 1
ATOM 4128 C CA . CYS B 1 172 ? 15.164 -5.262 -21.516 1 87.81 172 CYS B CA 1
ATOM 4129 C C . CYS B 1 172 ? 16.172 -6.145 -22.25 1 87.81 172 CYS B C 1
ATOM 4131 O O . CYS B 1 172 ? 15.984 -6.473 -23.422 1 87.81 172 CYS B O 1
ATOM 4133 N N . SER B 1 173 ? 17.219 -6.441 -21.578 1 83.19 173 SER B N 1
ATOM 4134 C CA . SER B 1 173 ? 18.219 -7.34 -22.156 1 83.19 173 SER B CA 1
ATOM 4135 C C . SER B 1 173 ? 17.75 -8.789 -22.109 1 83.19 173 SER B C 1
ATOM 4137 O O . SER B 1 173 ? 18.062 -9.578 -23 1 83.19 173 SER B O 1
ATOM 4139 N N . HIS B 1 174 ? 17.125 -9.172 -21.109 1 88.5 174 HIS B N 1
ATOM 4140 C CA . HIS B 1 174 ? 16.5 -10.484 -20.953 1 88.5 174 HIS B CA 1
ATOM 4141 C C . HIS B 1 174 ? 15.211 -10.398 -20.156 1 88.5 174 HIS B C 1
ATOM 4143 O O . HIS B 1 174 ? 14.977 -9.414 -19.453 1 88.5 174 HIS B O 1
ATOM 4149 N N . GLY B 1 175 ? 14.43 -11.398 -20.344 1 90.31 175 GLY B N 1
ATOM 4150 C CA . GLY B 1 175 ? 13.141 -11.406 -19.672 1 90.31 175 GLY B CA 1
ATOM 4151 C C . GLY B 1 175 ? 13.25 -11.266 -18.156 1 90.31 175 GLY B C 1
ATOM 4152 O O . GLY B 1 175 ? 14.016 -11.992 -17.516 1 90.31 175 GLY B O 1
ATOM 4153 N N . GLY B 1 176 ? 12.555 -10.25 -17.656 1 92.75 176 GLY B N 1
ATOM 4154 C CA . GLY B 1 176 ? 12.516 -10.07 -16.219 1 92.75 176 GLY B CA 1
ATOM 4155 C C . GLY B 1 176 ? 13.664 -9.234 -15.688 1 92.75 176 GLY B C 1
ATOM 4156 O O . GLY B 1 176 ? 13.852 -9.125 -14.477 1 92.75 176 GLY B O 1
ATOM 4157 N N . ALA B 1 177 ? 14.461 -8.602 -16.547 1 90.62 177 ALA B N 1
ATOM 4158 C CA . ALA B 1 177 ? 15.625 -7.824 -16.125 1 90.62 177 ALA B CA 1
ATOM 4159 C C . ALA B 1 177 ? 15.211 -6.668 -15.219 1 90.62 177 ALA B C 1
ATOM 4161 O O . ALA B 1 177 ? 15.969 -6.27 -14.336 1 90.62 177 ALA B O 1
ATOM 4162 N N . PHE B 1 178 ? 14.016 -6.184 -15.43 1 93.19 178 PHE B N 1
ATOM 4163 C CA . PHE B 1 178 ? 13.547 -5.043 -14.664 1 93.19 178 PHE B CA 1
ATOM 4164 C C . PHE B 1 178 ? 12.305 -5.41 -13.852 1 93.19 178 PHE B C 1
ATOM 4166 O O . PHE B 1 178 ? 11.461 -4.559 -13.586 1 93.19 178 PHE B O 1
ATOM 4173 N N . SER B 1 179 ? 12.234 -6.648 -13.469 1 93.12 179 SER B N 1
ATOM 4174 C CA . SER B 1 179 ? 11.039 -7.16 -12.805 1 93.12 179 SER B CA 1
ATOM 4175 C C . SER B 1 179 ? 10.766 -6.414 -11.508 1 93.12 179 SER B C 1
ATOM 4177 O O . SER B 1 179 ? 9.609 -6.211 -11.125 1 93.12 179 SER B O 1
ATOM 4179 N N . THR B 1 180 ? 11.805 -5.941 -10.828 1 92.69 180 THR B N 1
ATOM 4180 C CA . THR B 1 180 ? 11.656 -5.277 -9.539 1 92.69 180 THR B CA 1
ATOM 4181 C C . THR B 1 180 ? 10.891 -3.965 -9.695 1 92.69 180 THR B C 1
ATOM 4183 O O . THR B 1 180 ? 10.25 -3.5 -8.758 1 92.69 180 THR B O 1
ATOM 4186 N N . CYS B 1 181 ? 10.922 -3.385 -10.867 1 92.69 181 CYS B N 1
ATOM 4187 C CA . CYS B 1 181 ? 10.18 -2.154 -11.133 1 92.69 181 CYS B CA 1
ATOM 4188 C C . CYS B 1 181 ? 8.68 -2.375 -10.977 1 92.69 181 CYS B C 1
ATOM 4190 O O . CYS B 1 181 ? 7.93 -1.42 -10.781 1 92.69 181 CYS B O 1
ATOM 4192 N N . PHE B 1 182 ? 8.32 -3.619 -10.945 1 93.62 182 PHE B N 1
ATOM 4193 C CA . PHE B 1 182 ? 6.891 -3.922 -10.977 1 93.62 182 PHE B CA 1
ATOM 4194 C C . PHE B 1 182 ? 6.484 -4.715 -9.742 1 93.62 182 PHE B C 1
ATOM 4196 O O . PHE B 1 182 ? 5.441 -5.375 -9.734 1 93.62 182 PHE B O 1
ATOM 4203 N N . THR B 1 183 ? 7.266 -4.664 -8.727 1 92.75 183 THR B N 1
ATOM 4204 C CA . THR B 1 183 ? 7.055 -5.434 -7.504 1 92.75 183 THR B CA 1
ATOM 4205 C C . THR B 1 183 ? 5.707 -5.09 -6.875 1 92.75 183 THR B C 1
ATOM 4207 O O . THR B 1 183 ? 5.008 -5.973 -6.371 1 92.75 183 THR B O 1
ATOM 4210 N N . GLU B 1 184 ? 5.348 -3.846 -6.91 1 88.94 184 GLU B N 1
ATOM 4211 C CA . GLU B 1 184 ? 4.078 -3.428 -6.324 1 88.94 184 GLU B CA 1
ATOM 4212 C C . GLU B 1 184 ? 2.902 -4.125 -7 1 88.94 184 GLU B C 1
ATOM 4214 O O . GLU B 1 184 ? 1.974 -4.578 -6.332 1 88.94 184 GLU B O 1
ATOM 4219 N N . LEU B 1 185 ? 2.953 -4.152 -8.289 1 91.31 185 LEU B N 1
ATOM 4220 C CA . LEU B 1 185 ? 1.881 -4.797 -9.039 1 91.31 185 LEU B CA 1
ATOM 4221 C C . LEU B 1 185 ? 1.872 -6.301 -8.797 1 91.31 185 LEU B C 1
ATOM 4223 O O . LEU B 1 185 ? 0.805 -6.914 -8.711 1 91.31 185 LEU B O 1
ATOM 4227 N N . GLN B 1 186 ? 3.08 -6.891 -8.719 1 93.94 186 GLN B N 1
ATOM 4228 C CA . GLN B 1 186 ? 3.176 -8.312 -8.422 1 93.94 186 GLN B CA 1
ATOM 4229 C C . GLN B 1 186 ? 2.572 -8.633 -7.059 1 93.94 186 GLN B C 1
ATOM 4231 O O . GLN B 1 186 ? 1.801 -9.586 -6.922 1 93.94 186 GLN B O 1
ATOM 4236 N N . ARG B 1 187 ? 2.924 -7.883 -6.121 1 90.88 187 ARG B N 1
ATOM 4237 C CA . ARG B 1 187 ? 2.398 -8.047 -4.77 1 90.88 187 ARG B CA 1
ATOM 4238 C C . ARG B 1 187 ? 0.88 -7.91 -4.754 1 90.88 187 ARG B C 1
ATOM 4240 O O . ARG B 1 187 ? 0.182 -8.758 -4.199 1 90.88 187 ARG B O 1
ATOM 4247 N N . ASN B 1 188 ? 0.378 -6.863 -5.371 1 86.25 188 ASN B N 1
ATOM 4248 C CA . ASN B 1 188 ? -1.054 -6.582 -5.371 1 86.25 188 ASN B CA 1
ATOM 4249 C C . ASN 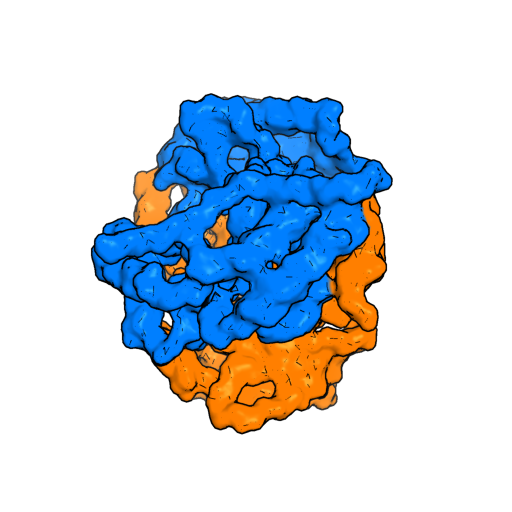B 1 188 ? -1.844 -7.707 -6.035 1 86.25 188 ASN B C 1
ATOM 4251 O O . ASN B 1 188 ? -2.969 -8.008 -5.629 1 86.25 188 ASN B O 1
ATOM 4255 N N . PHE B 1 189 ? -1.232 -8.289 -7.031 1 92.75 189 PHE B N 1
ATOM 4256 C CA . PHE B 1 189 ? -1.876 -9.375 -7.754 1 92.75 189 PHE B CA 1
ATOM 4257 C C . PHE B 1 189 ? -2.174 -10.547 -6.816 1 92.75 189 PHE B C 1
ATOM 4259 O O . PHE B 1 189 ? -3.197 -11.219 -6.961 1 92.75 189 PHE B O 1
ATOM 4266 N N . ILE B 1 190 ? -1.343 -10.781 -5.867 1 92.5 190 ILE B N 1
ATOM 4267 C CA . ILE B 1 190 ? -1.481 -11.922 -4.965 1 92.5 190 ILE B CA 1
ATOM 4268 C C . ILE B 1 190 ? -2.277 -11.508 -3.73 1 92.5 190 ILE B C 1
ATOM 4270 O O . ILE B 1 190 ? -3.184 -12.227 -3.301 1 92.5 190 ILE B O 1
ATOM 4274 N N . ILE B 1 191 ? -2.02 -10.328 -3.178 1 83.62 191 ILE B N 1
ATOM 4275 C CA . ILE B 1 191 ? -2.596 -9.891 -1.91 1 83.62 191 ILE B CA 1
ATOM 4276 C C . ILE B 1 191 ? -4.113 -9.805 -2.035 1 83.62 191 ILE B C 1
ATOM 4278 O O . ILE B 1 191 ? -4.836 -10.023 -1.06 1 83.62 191 ILE B O 1
ATOM 4282 N N . GLU B 1 192 ? -4.594 -9.586 -3.172 1 79.81 192 GLU B N 1
ATOM 4283 C CA . GLU B 1 192 ? -6.023 -9.383 -3.385 1 79.81 192 GLU B CA 1
ATOM 4284 C C . GLU B 1 192 ? -6.77 -10.711 -3.43 1 79.81 192 GLU B C 1
ATOM 4286 O O . GLU B 1 192 ? -8 -10.734 -3.412 1 79.81 192 GLU B O 1
ATOM 4291 N N . ARG B 1 193 ? -6.07 -11.805 -3.406 1 88.62 193 ARG B N 1
ATOM 4292 C CA . ARG B 1 193 ? -6.695 -13.125 -3.486 1 88.62 193 ARG B CA 1
ATOM 4293 C C . ARG B 1 193 ? -7.246 -13.547 -2.131 1 88.62 193 ARG B C 1
ATOM 4295 O O . ARG B 1 193 ? -6.785 -13.078 -1.089 1 88.62 193 ARG B O 1
ATOM 4302 N N . PRO B 1 194 ? -8.242 -14.438 -2.123 1 85.81 194 PRO B N 1
ATOM 4303 C CA . PRO B 1 194 ? -8.82 -14.914 -0.862 1 85.81 194 PRO B CA 1
ATOM 4304 C C . PRO B 1 194 ? -7.789 -15.602 0.031 1 85.81 194 PRO B C 1
ATOM 4306 O O . PRO B 1 194 ? -6.863 -16.25 -0.471 1 85.81 194 PRO B O 1
ATOM 4309 N N . PRO B 1 195 ? -7.953 -15.539 1.295 1 84.19 195 PRO B N 1
ATOM 4310 C CA . PRO B 1 195 ? -7.012 -16.141 2.242 1 84.19 195 PRO B CA 1
ATOM 4311 C C . PRO B 1 195 ? -6.793 -17.625 1.998 1 84.19 195 PRO B C 1
ATOM 4313 O O . PRO B 1 195 ? -5.668 -18.125 2.131 1 84.19 195 PRO B O 1
ATOM 4316 N N . LYS B 1 196 ? -7.848 -18.297 1.717 1 89.69 196 LYS B N 1
ATOM 4317 C CA . LYS B 1 196 ? -7.695 -19.75 1.524 1 89.69 196 LYS B CA 1
ATOM 4318 C C . LYS B 1 196 ? -6.832 -20.047 0.302 1 89.69 196 LYS B C 1
ATOM 4320 O O . LYS B 1 196 ? -6.09 -21.031 0.288 1 89.69 196 LYS B O 1
ATOM 4325 N N . LEU B 1 197 ? -6.98 -19.266 -0.735 1 95.19 197 LEU B N 1
ATOM 4326 C CA . LEU B 1 197 ? -6.109 -19.438 -1.894 1 95.19 197 LEU B CA 1
ATOM 4327 C C . LEU B 1 197 ? -4.652 -19.188 -1.519 1 95.19 197 LEU B C 1
ATOM 4329 O O . LEU B 1 197 ? -3.758 -19.891 -2.006 1 95.19 197 LEU B O 1
ATOM 4333 N N . LYS B 1 198 ? -4.371 -18.234 -0.707 1 92.88 198 LYS B N 1
ATOM 4334 C CA . LYS B 1 198 ? -3.016 -18 -0.22 1 92.88 198 LYS B CA 1
ATOM 4335 C C . LYS B 1 198 ? -2.512 -19.188 0.59 1 92.88 198 LYS B C 1
ATOM 4337 O O . LYS B 1 198 ? -1.324 -19.531 0.546 1 92.88 198 LYS B O 1
ATOM 4342 N N . SER B 1 199 ? -3.398 -19.812 1.303 1 92.88 199 SER B N 1
ATOM 4343 C CA . SER B 1 199 ? -3.053 -21.047 2 1 92.88 199 SER B CA 1
ATOM 4344 C C . SER B 1 199 ? -2.672 -22.156 1.017 1 92.88 199 SER B C 1
ATOM 4346 O O . SER B 1 199 ? -1.736 -22.922 1.264 1 92.88 199 SER B O 1
ATOM 4348 N N . LEU B 1 200 ? -3.432 -22.234 -0.033 1 96.62 200 LEU B N 1
ATOM 4349 C CA . LEU B 1 200 ? -3.102 -23.219 -1.066 1 96.62 200 LEU B CA 1
ATOM 4350 C C . LEU B 1 200 ? -1.724 -22.938 -1.657 1 96.62 200 LEU B C 1
ATOM 4352 O O . LEU B 1 200 ? -0.951 -23.859 -1.907 1 96.62 200 LEU B O 1
ATOM 4356 N N . ILE B 1 201 ? -1.417 -21.672 -1.891 1 96 201 ILE B N 1
ATOM 4357 C CA . ILE B 1 201 ? -0.102 -21.281 -2.385 1 96 201 ILE B CA 1
ATOM 4358 C C . ILE B 1 201 ? 0.977 -21.75 -1.409 1 96 201 ILE B C 1
ATOM 4360 O O . ILE B 1 201 ? 2.006 -22.281 -1.823 1 96 201 ILE B O 1
ATOM 4364 N N . ARG B 1 202 ? 0.75 -21.625 -0.087 1 92.62 202 ARG B N 1
ATOM 4365 C CA . ARG B 1 202 ? 1.694 -22.078 0.928 1 92.62 202 ARG B CA 1
ATOM 4366 C C . ARG B 1 202 ? 1.902 -23.578 0.844 1 92.62 202 ARG B C 1
ATOM 4368 O O . ARG B 1 202 ? 3.031 -24.062 0.958 1 92.62 202 ARG B O 1
ATOM 4375 N N . LEU B 1 203 ? 0.849 -24.281 0.704 1 94.25 203 LEU B N 1
ATOM 4376 C CA . LEU B 1 203 ? 0.923 -25.734 0.617 1 94.25 203 LEU B CA 1
ATOM 4377 C C . LEU B 1 203 ? 1.764 -26.172 -0.581 1 94.25 203 LEU B C 1
ATOM 4379 O O . LEU B 1 203 ? 2.617 -27.047 -0.461 1 94.25 203 LEU B O 1
ATOM 4383 N N . VAL B 1 204 ? 1.532 -25.547 -1.723 1 94.94 204 VAL B N 1
ATOM 4384 C CA . VAL B 1 204 ? 2.258 -25.875 -2.945 1 94.94 204 VAL B CA 1
ATOM 4385 C C . VAL B 1 204 ? 3.74 -25.562 -2.768 1 94.94 204 VAL B C 1
ATOM 4387 O O . VAL B 1 204 ? 4.602 -26.359 -3.148 1 94.94 204 VAL B O 1
ATOM 4390 N N . LYS B 1 205 ? 4.02 -24.438 -2.205 1 90.31 205 LYS B N 1
ATOM 4391 C CA . LYS B 1 205 ? 5.406 -24.047 -1.965 1 90.31 205 LYS B CA 1
ATOM 4392 C C . LYS B 1 205 ? 6.094 -25.047 -1.023 1 90.31 205 LYS B C 1
ATOM 4394 O O . LYS B 1 205 ? 7.285 -25.328 -1.174 1 90.31 205 LYS B O 1
ATOM 4399 N N . HIS B 1 206 ? 5.395 -25.422 -0.04 1 89.62 206 HIS B N 1
ATOM 4400 C CA . HIS B 1 206 ? 5.941 -26.391 0.901 1 89.62 206 HIS B CA 1
ATOM 4401 C C . HIS B 1 206 ? 6.215 -27.734 0.216 1 89.62 206 HIS B C 1
ATOM 4403 O O . HIS B 1 206 ? 7.23 -28.375 0.491 1 89.62 206 HIS B O 1
ATOM 4409 N N . TRP B 1 207 ? 5.301 -28.109 -0.551 1 92 207 TRP B N 1
ATOM 4410 C CA . TRP B 1 207 ? 5.398 -29.375 -1.254 1 92 207 TRP B CA 1
ATOM 4411 C C . TRP B 1 207 ? 6.645 -29.422 -2.135 1 92 207 TRP B C 1
ATOM 4413 O O . TRP B 1 207 ? 7.391 -30.406 -2.119 1 92 207 TRP B O 1
ATOM 4423 N N . TYR B 1 208 ? 6.793 -28.391 -2.854 1 83.44 208 TYR B N 1
ATOM 4424 C CA . TYR B 1 208 ? 7.941 -28.406 -3.752 1 83.44 208 TYR B CA 1
ATOM 4425 C C . TYR B 1 208 ? 9.031 -27.453 -3.264 1 83.44 208 TYR B C 1
ATOM 4427 O O . TYR B 1 208 ? 8.977 -26.25 -3.521 1 83.44 208 TYR B O 1
ATOM 4435 N N . LYS B 1 209 ? 9.922 -27.984 -2.643 1 71.69 209 LYS B N 1
ATOM 4436 C CA . LYS B 1 209 ? 10.961 -27.219 -1.969 1 71.69 209 LYS B CA 1
ATOM 4437 C C . LYS B 1 209 ? 12.133 -26.938 -2.908 1 71.69 209 LYS B C 1
ATOM 4439 O O . LYS B 1 209 ? 12.891 -25.984 -2.691 1 71.69 209 LYS B O 1
ATOM 4444 N N . GLN B 1 210 ? 12.086 -27.625 -3.941 1 68 210 GLN B N 1
ATOM 4445 C CA . GLN B 1 210 ? 13.242 -27.422 -4.809 1 68 210 GLN B CA 1
ATOM 4446 C C . GLN B 1 210 ? 13.094 -26.156 -5.633 1 68 210 GLN B C 1
ATOM 4448 O O . GLN B 1 210 ? 12.008 -25.562 -5.695 1 68 210 GLN B O 1
ATOM 4453 N N . SER B 1 211 ? 14.125 -25.516 -5.969 1 63.78 211 SER B N 1
ATOM 4454 C CA . SER B 1 211 ? 14.148 -24.203 -6.605 1 63.78 211 SER B CA 1
ATOM 4455 C C . SER B 1 211 ? 14.016 -24.328 -8.117 1 63.78 211 SER B C 1
ATOM 4457 O O . SER B 1 211 ? 14.414 -23.422 -8.852 1 63.78 211 SER B O 1
ATOM 4459 N N . LEU B 1 212 ? 13.43 -25.391 -8.641 1 76.69 212 LEU B N 1
ATOM 4460 C CA . LEU B 1 212 ? 13.242 -25.516 -10.078 1 76.69 212 LEU B CA 1
ATOM 4461 C C . LEU B 1 212 ? 11.859 -26.062 -10.406 1 76.69 212 LEU B C 1
ATOM 4463 O O . LEU B 1 212 ? 11.633 -27.266 -10.305 1 76.69 212 LEU B O 1
ATOM 4467 N N . PRO B 1 213 ? 11.031 -25.125 -10.898 1 90.75 213 PRO B N 1
ATOM 4468 C CA . PRO B 1 213 ? 11.07 -23.719 -11.258 1 90.75 213 PRO B CA 1
ATOM 4469 C C . PRO B 1 213 ? 10.977 -22.797 -10.047 1 90.75 213 PRO B C 1
ATOM 4471 O O . PRO B 1 213 ? 10.789 -23.266 -8.922 1 90.75 213 PRO B O 1
ATOM 4474 N N . PRO B 1 214 ? 11.125 -21.453 -10.344 1 89.94 214 PRO B N 1
ATOM 4475 C CA . PRO B 1 214 ? 10.945 -20.5 -9.242 1 89.94 214 PRO B CA 1
ATOM 4476 C C . PRO B 1 214 ? 9.586 -20.656 -8.555 1 89.94 214 PRO B C 1
ATOM 4478 O O . PRO B 1 214 ? 8.578 -20.891 -9.227 1 89.94 214 PRO B O 1
ATOM 4481 N N . LYS B 1 215 ? 9.555 -20.438 -7.277 1 90.25 215 LYS B N 1
ATOM 4482 C CA . LYS B 1 215 ? 8.336 -20.562 -6.492 1 90.25 215 LYS B CA 1
ATOM 4483 C C . LYS B 1 215 ? 7.246 -19.625 -7.016 1 90.25 215 LYS B C 1
ATOM 4485 O O . LYS B 1 215 ? 6.059 -19.953 -6.965 1 90.25 215 LYS B O 1
ATOM 4490 N N . TYR B 1 216 ? 7.695 -18.562 -7.523 1 93.12 216 TYR B N 1
ATOM 4491 C CA . TYR B 1 216 ? 6.75 -17.578 -8.047 1 93.12 216 TYR B CA 1
ATOM 4492 C C . TYR B 1 216 ? 5.953 -18.156 -9.211 1 93.12 216 TYR B C 1
ATOM 4494 O O . TYR B 1 216 ? 4.773 -17.844 -9.383 1 93.12 216 TYR B O 1
ATOM 4502 N N . ALA B 1 217 ? 6.527 -18.984 -10.016 1 95.25 217 ALA B N 1
ATOM 4503 C CA . ALA B 1 217 ? 5.809 -19.656 -11.102 1 95.25 217 ALA B CA 1
ATOM 4504 C C . ALA B 1 217 ? 4.688 -20.531 -10.555 1 95.25 217 ALA B C 1
ATOM 4506 O O . ALA B 1 217 ? 3.578 -20.547 -11.094 1 95.25 217 ALA B O 1
ATOM 4507 N N . LEU B 1 218 ? 5.016 -21.203 -9.492 1 95.06 218 LEU B N 1
ATOM 4508 C CA . LEU B 1 218 ? 4.023 -22.078 -8.883 1 95.06 218 LEU B CA 1
ATOM 4509 C C . LEU B 1 218 ? 2.902 -21.266 -8.242 1 95.06 218 LEU B C 1
ATOM 4511 O O . LEU B 1 218 ? 1.743 -21.688 -8.25 1 95.06 218 LEU B O 1
ATOM 4515 N N . GLU B 1 219 ? 3.232 -20.125 -7.734 1 96.06 219 GLU B N 1
ATOM 4516 C CA . GLU B 1 219 ? 2.223 -19.219 -7.191 1 96.06 219 GLU B CA 1
ATOM 4517 C C . GLU B 1 219 ? 1.229 -18.797 -8.266 1 96.06 219 GLU B C 1
ATOM 4519 O O . GLU B 1 219 ? 0.015 -18.859 -8.062 1 96.06 219 GLU B O 1
ATOM 4524 N N . LEU B 1 220 ? 1.8 -18.406 -9.367 1 97.44 220 LEU B N 1
ATOM 4525 C CA . LEU B 1 220 ? 0.958 -17.922 -10.461 1 97.44 220 LEU B CA 1
ATOM 4526 C C . LEU B 1 220 ? 0.102 -19.062 -11.016 1 97.44 220 LEU B C 1
ATOM 4528 O O . LEU B 1 220 ? -1.077 -18.859 -11.32 1 97.44 220 LEU B O 1
ATOM 4532 N N . LEU B 1 221 ? 0.687 -20.203 -11.102 1 96.69 221 LEU B N 1
ATOM 4533 C CA . LEU B 1 221 ? -0.06 -21.359 -11.594 1 96.69 221 LEU B CA 1
ATOM 4534 C C . LEU B 1 221 ? -1.211 -21.703 -10.656 1 96.69 221 LEU B C 1
ATOM 4536 O O . LEU B 1 221 ? -2.293 -22.078 -11.102 1 96.69 221 LEU B O 1
ATOM 4540 N N . THR B 1 222 ? -0.962 -21.578 -9.375 1 97.88 222 THR B N 1
ATOM 4541 C CA . THR B 1 222 ? -1.989 -21.844 -8.375 1 97.88 222 THR B CA 1
ATOM 4542 C C . THR B 1 222 ? -3.145 -20.844 -8.523 1 97.88 222 THR B C 1
ATOM 4544 O O . THR B 1 222 ? -4.312 -21.234 -8.445 1 97.88 222 THR B O 1
ATOM 4547 N N . VAL B 1 223 ? -2.816 -19.625 -8.734 1 97.38 223 VAL B N 1
ATOM 4548 C CA . VAL B 1 223 ? -3.848 -18.609 -8.953 1 97.38 223 VAL B CA 1
ATOM 4549 C C . VAL B 1 223 ? -4.648 -18.953 -10.203 1 97.38 223 VAL B C 1
ATOM 4551 O O . VAL B 1 223 ? -5.879 -18.891 -10.195 1 97.38 223 VAL B O 1
ATOM 4554 N N . TYR B 1 224 ? -3.992 -19.312 -11.242 1 96.88 224 TYR B N 1
ATOM 4555 C CA . TYR B 1 224 ? -4.645 -19.688 -12.492 1 96.88 224 TYR B CA 1
ATOM 4556 C C . TYR B 1 224 ? -5.594 -20.859 -12.281 1 96.88 224 TYR B C 1
ATOM 4558 O O . TYR B 1 224 ? -6.719 -20.859 -12.781 1 96.88 224 TYR B O 1
ATOM 4566 N N . ALA B 1 225 ? -5.141 -21.875 -11.57 1 97.31 225 ALA B N 1
ATOM 4567 C CA . ALA B 1 225 ? -5.969 -23.047 -11.281 1 97.31 225 ALA B CA 1
ATOM 4568 C C . ALA B 1 225 ? -7.273 -22.641 -10.602 1 97.31 225 ALA B C 1
ATOM 4570 O O . ALA B 1 225 ? -8.352 -23.094 -11 1 97.31 225 ALA B O 1
ATOM 4571 N N . TRP B 1 226 ? -7.145 -21.844 -9.641 1 96.94 226 TRP B N 1
ATOM 4572 C CA . TRP B 1 226 ? -8.305 -21.406 -8.883 1 96.94 226 TRP B CA 1
ATOM 4573 C C . TRP B 1 226 ? -9.234 -20.562 -9.742 1 96.94 226 TRP B C 1
ATOM 4575 O O . TRP B 1 226 ? -10.453 -20.75 -9.719 1 96.94 226 TRP B O 1
ATOM 4585 N N . GLU B 1 227 ? -8.703 -19.641 -10.523 1 94.56 227 GLU B N 1
ATOM 4586 C CA . GLU B 1 227 ? -9.5 -18.75 -11.352 1 94.56 227 GLU B CA 1
ATOM 4587 C C . GLU B 1 227 ? -10.281 -19.531 -12.406 1 94.56 227 GLU B C 1
ATOM 4589 O O . GLU B 1 227 ? -11.438 -19.219 -12.695 1 94.56 227 GLU B O 1
ATOM 4594 N N . GLN B 1 228 ? -9.641 -20.516 -12.984 1 94 228 GLN B N 1
ATOM 4595 C CA . GLN B 1 228 ? -10.258 -21.281 -14.078 1 94 228 GLN B CA 1
ATOM 4596 C C . GLN B 1 228 ? -11.117 -22.422 -13.539 1 94 228 GLN B C 1
ATOM 4598 O O . GLN B 1 228 ? -12.07 -22.844 -14.195 1 94 228 GLN B O 1
ATOM 4603 N N . GLY B 1 229 ? -10.836 -22.828 -12.383 1 93.06 229 GLY B N 1
ATOM 4604 C CA . GLY B 1 229 ? -11.43 -24.078 -11.906 1 93.06 229 GLY B CA 1
ATOM 4605 C C . GLY B 1 229 ? -12.539 -23.859 -10.891 1 93.06 229 GLY B C 1
ATOM 4606 O O . GLY B 1 229 ? -13.516 -24.609 -10.859 1 93.06 229 GLY B O 1
ATOM 4607 N N . SER B 1 230 ? -12.438 -22.953 -9.969 1 87.69 230 SER B N 1
ATOM 4608 C CA . SER B 1 230 ? -13.391 -22.828 -8.867 1 87.69 230 SER B CA 1
ATOM 4609 C C . SER B 1 230 ? -13.906 -21.406 -8.742 1 87.69 230 SER B C 1
ATOM 4611 O O . SER B 1 230 ? -15.062 -21.125 -9.047 1 87.69 230 SER B O 1
ATOM 4613 N N . GLN B 1 231 ? -13 -20.484 -8.367 1 85.81 231 GLN B N 1
ATOM 4614 C CA . GLN B 1 231 ? -13.258 -19.078 -8.102 1 85.81 231 GLN B CA 1
ATOM 4615 C C . GLN B 1 231 ? -13.969 -18.891 -6.766 1 85.81 231 GLN B C 1
ATOM 4617 O O . GLN B 1 231 ? -14.281 -17.766 -6.375 1 85.81 231 GLN B O 1
ATOM 4622 N N . GLU B 1 232 ? -14.148 -20.062 -6.086 1 86.44 232 GLU B N 1
ATOM 4623 C CA . GLU B 1 232 ? -14.805 -20 -4.781 1 86.44 232 GLU B CA 1
ATOM 4624 C C . GLU B 1 232 ? -13.797 -19.703 -3.676 1 86.44 232 GLU B C 1
ATOM 4626 O O . GLU B 1 232 ? -12.742 -20.344 -3.596 1 86.44 232 GLU B O 1
ATOM 4631 N N . PRO B 1 233 ? -14.094 -18.812 -2.869 1 82.94 233 PRO B N 1
ATOM 4632 C CA . PRO B 1 233 ? -13.18 -18.516 -1.765 1 82.94 233 PRO B CA 1
ATOM 4633 C C . PRO B 1 233 ? -13.078 -19.656 -0.755 1 82.94 233 PRO B C 1
ATOM 4635 O O . PRO B 1 233 ? -12.039 -19.812 -0.111 1 82.94 233 PRO B O 1
ATOM 4638 N N . ASP B 1 234 ? -14.195 -20.328 -0.586 1 84.94 234 ASP B N 1
ATOM 4639 C CA . ASP B 1 234 ? -14.188 -21.453 0.341 1 84.94 234 ASP B CA 1
ATOM 4640 C C . ASP B 1 234 ? -14.227 -22.781 -0.411 1 84.94 234 ASP B C 1
ATOM 4642 O O . ASP B 1 234 ? -15.242 -23.484 -0.387 1 84.94 234 ASP B O 1
ATOM 4646 N N . PHE B 1 235 ? -13.188 -23.219 -0.98 1 93 235 PHE B N 1
ATOM 4647 C CA . PHE B 1 235 ? -13.086 -24.438 -1.775 1 93 235 PHE B CA 1
ATOM 4648 C C . PHE B 1 235 ? -12.469 -25.562 -0.956 1 93 235 PHE B C 1
ATOM 4650 O O . PHE B 1 235 ? -12 -25.344 0.163 1 93 235 PHE B O 1
ATOM 4657 N N . VAL B 1 236 ? -12.586 -26.719 -1.448 1 92.62 236 VAL B N 1
ATOM 4658 C CA . VAL B 1 236 ? -11.945 -27.875 -0.831 1 92.62 236 VAL B CA 1
ATOM 4659 C C . VAL B 1 236 ? -10.453 -27.859 -1.126 1 92.62 236 VAL B C 1
ATOM 4661 O O . VAL B 1 236 ? -10.039 -27.969 -2.283 1 92.62 236 VAL B O 1
ATOM 4664 N N . MET B 1 237 ? -9.617 -27.859 -0.177 1 95.56 237 MET B N 1
ATOM 4665 C CA . MET B 1 237 ? -8.172 -27.656 -0.28 1 95.56 237 MET B CA 1
ATOM 4666 C C . MET B 1 237 ? -7.527 -28.734 -1.136 1 95.56 237 MET B C 1
ATOM 4668 O O . MET B 1 237 ? -6.723 -28.438 -2.018 1 95.56 237 MET B O 1
ATOM 4672 N N . ALA B 1 238 ? -7.949 -29.922 -0.876 1 96 238 ALA B N 1
ATOM 4673 C CA . ALA B 1 238 ? -7.359 -31.047 -1.606 1 96 238 ALA B CA 1
ATOM 4674 C C . ALA B 1 238 ? -7.66 -30.953 -3.1 1 96 238 ALA B C 1
ATOM 4676 O O . ALA B 1 238 ? -6.824 -31.297 -3.934 1 96 238 ALA B O 1
ATOM 4677 N N . LYS B 1 239 ? -8.82 -30.5 -3.443 1 96.38 239 LYS B N 1
ATOM 4678 C CA . LYS B 1 239 ? -9.18 -30.359 -4.852 1 96.38 239 LYS B CA 1
ATOM 4679 C C . LYS B 1 239 ? -8.305 -29.312 -5.535 1 96.38 239 LYS B C 1
ATOM 4681 O O . LYS B 1 239 ? -7.852 -29.516 -6.664 1 96.38 239 LYS B O 1
ATOM 4686 N N . GLY B 1 240 ? -8.125 -28.25 -4.824 1 97.75 240 GLY B N 1
ATOM 4687 C CA . GLY B 1 240 ? -7.223 -27.234 -5.348 1 97.75 240 GLY B CA 1
ATOM 4688 C C . GLY B 1 240 ? -5.805 -27.734 -5.539 1 97.75 240 GLY B C 1
ATOM 4689 O O . GLY B 1 240 ? -5.207 -27.531 -6.598 1 97.75 240 GLY B O 1
ATOM 4690 N N . PHE B 1 241 ? -5.324 -28.438 -4.555 1 97.69 241 PHE B N 1
ATOM 4691 C CA . PHE B 1 241 ? -3.963 -28.953 -4.586 1 97.69 241 PHE B CA 1
ATOM 4692 C C . PHE B 1 241 ? -3.789 -29.938 -5.734 1 97.69 241 PHE B C 1
ATOM 4694 O O . PHE B 1 241 ? -2.828 -29.844 -6.5 1 97.69 241 PHE B O 1
ATOM 4701 N N . CYS B 1 242 ? -4.703 -30.812 -5.902 1 97.56 242 CYS B N 1
ATOM 4702 C CA . CYS B 1 242 ? -4.656 -31.797 -6.965 1 97.56 242 CYS B CA 1
ATOM 4703 C C . CYS B 1 242 ? -4.703 -31.141 -8.336 1 97.56 242 CYS B C 1
ATOM 4705 O O . CYS B 1 242 ? -4.09 -31.625 -9.289 1 97.56 242 CYS B O 1
ATOM 4707 N N . THR B 1 243 ? -5.438 -30.109 -8.391 1 97.94 243 THR B N 1
ATOM 4708 C CA . THR B 1 243 ? -5.543 -29.391 -9.664 1 97.94 243 THR B CA 1
ATOM 4709 C C . THR B 1 243 ? -4.199 -28.781 -10.055 1 97.94 243 THR B C 1
ATOM 4711 O O . THR B 1 243 ? -3.801 -28.828 -11.219 1 97.94 243 THR B O 1
ATOM 4714 N N . VAL B 1 244 ? -3.504 -28.203 -9.117 1 97.81 244 VAL B N 1
ATOM 4715 C CA . VAL B 1 244 ? -2.191 -27.625 -9.383 1 97.81 244 VAL B CA 1
ATOM 4716 C C . VAL B 1 244 ? -1.225 -28.719 -9.828 1 97.81 244 VAL B C 1
ATOM 4718 O O . VAL B 1 244 ? -0.489 -28.547 -10.805 1 97.81 244 VAL B O 1
ATOM 4721 N N . LEU B 1 245 ? -1.246 -29.859 -9.109 1 97.06 245 LEU B N 1
ATOM 4722 C CA . LEU B 1 245 ? -0.401 -30.984 -9.484 1 97.06 245 LEU B CA 1
ATOM 4723 C C . LEU B 1 245 ? -0.713 -31.453 -10.898 1 97.06 245 LEU B C 1
ATOM 4725 O O . LEU B 1 245 ? 0.199 -31.766 -11.672 1 97.06 245 LEU B O 1
ATOM 4729 N N . TRP B 1 246 ? -1.944 -31.5 -11.188 1 97.25 246 TRP B N 1
ATOM 4730 C CA . TRP B 1 246 ? -2.369 -31.922 -12.523 1 97.25 246 TRP B CA 1
ATOM 4731 C C . TRP B 1 246 ? -1.847 -30.969 -13.586 1 97.25 246 TRP B C 1
ATOM 4733 O O . TRP B 1 246 ? -1.326 -31.391 -14.617 1 97.25 246 TRP B O 1
ATOM 4743 N N . LEU B 1 247 ? -1.988 -29.703 -13.375 1 96.75 247 LEU B N 1
ATOM 4744 C CA . LEU B 1 247 ? -1.515 -28.688 -14.32 1 96.75 247 LEU B CA 1
ATOM 4745 C C . LEU B 1 247 ? -0.01 -28.812 -14.539 1 96.75 247 LEU B C 1
ATOM 4747 O O . LEU B 1 247 ? 0.478 -28.656 -15.656 1 96.75 247 LEU B O 1
ATOM 4751 N N . ILE B 1 248 ? 0.692 -29.047 -13.461 1 96.31 248 ILE B N 1
ATOM 4752 C CA . ILE B 1 248 ? 2.139 -29.219 -13.547 1 96.31 248 ILE B CA 1
ATOM 4753 C C . ILE B 1 248 ? 2.461 -30.406 -14.453 1 96.31 248 ILE B C 1
ATOM 4755 O O . ILE B 1 248 ? 3.393 -30.344 -15.258 1 96.31 248 ILE B O 1
ATOM 4759 N N . GLN B 1 249 ? 1.703 -31.453 -14.367 1 96.19 249 GLN B N 1
ATOM 4760 C CA . GLN B 1 249 ? 1.9 -32.625 -15.211 1 96.19 249 GLN B CA 1
ATOM 4761 C C . GLN B 1 249 ? 1.643 -32.312 -16.672 1 96.19 249 GLN B C 1
ATOM 4763 O O . GLN B 1 249 ? 2.195 -32.969 -17.562 1 96.19 249 GLN B O 1
ATOM 4768 N N . LYS B 1 250 ? 0.887 -31.297 -16.953 1 95.81 250 LYS B N 1
ATOM 4769 C CA . LYS B 1 250 ? 0.557 -30.875 -18.312 1 95.81 250 LYS B CA 1
ATOM 4770 C C . LYS B 1 250 ? 1.366 -29.641 -18.719 1 95.81 250 LYS B C 1
ATOM 4772 O O . LYS B 1 250 ? 0.904 -28.828 -19.516 1 95.81 250 LYS B O 1
ATOM 4777 N N . HIS B 1 251 ? 2.557 -29.5 -18.141 1 94.88 251 HIS B N 1
ATOM 4778 C CA . HIS B 1 251 ? 3.359 -28.297 -18.297 1 94.88 251 HIS B CA 1
ATOM 4779 C C . HIS B 1 251 ? 3.643 -28.016 -19.766 1 94.88 251 HIS B C 1
ATOM 4781 O O . HIS B 1 251 ? 3.766 -26.844 -20.172 1 94.88 251 HIS B O 1
ATOM 4787 N N . GLU B 1 252 ? 3.652 -28.969 -20.641 1 94.31 252 GLU B N 1
ATOM 4788 C CA . GLU B 1 252 ? 3.998 -28.812 -22.047 1 94.31 252 GLU B CA 1
ATOM 4789 C C . GLU B 1 252 ? 2.877 -28.109 -22.812 1 94.31 252 GLU B C 1
ATOM 4791 O O . GLU B 1 252 ? 3.084 -27.641 -23.922 1 94.31 252 GLU B O 1
ATOM 4796 N N . ASN B 1 253 ? 1.75 -28 -22.188 1 93.62 253 ASN B N 1
ATOM 4797 C CA . ASN B 1 253 ? 0.593 -27.422 -22.859 1 93.62 253 ASN B CA 1
ATOM 4798 C C . ASN B 1 253 ? 0.169 -26.109 -22.203 1 93.62 253 ASN B C 1
ATOM 4800 O O . ASN B 1 253 ? -0.836 -25.516 -22.594 1 93.62 253 ASN B O 1
ATOM 4804 N N . LEU B 1 254 ? 0.907 -25.625 -21.266 1 94.88 254 LEU B N 1
ATOM 4805 C CA . LEU B 1 254 ? 0.475 -24.484 -20.469 1 94.88 254 LEU B CA 1
ATOM 4806 C C . LEU B 1 254 ? 0.774 -23.172 -21.188 1 94.88 254 LEU B C 1
ATOM 4808 O O . LEU B 1 254 ? 1.886 -22.984 -21.688 1 94.88 254 LEU B O 1
ATOM 4812 N N . CYS B 1 255 ? -0.163 -22.359 -21.344 1 95.94 255 CYS B N 1
ATOM 4813 C CA . CYS B 1 255 ? -0.075 -20.969 -21.766 1 95.94 255 CYS B CA 1
ATOM 4814 C C . CYS B 1 255 ? -0.924 -20.078 -20.875 1 95.94 255 CYS B C 1
ATOM 4816 O O . CYS B 1 255 ? -2.104 -19.859 -21.156 1 95.94 255 CYS B O 1
ATOM 4818 N N . VAL B 1 256 ? -0.294 -19.547 -19.844 1 96.19 256 VAL B N 1
ATOM 4819 C CA . VAL B 1 256 ? -0.995 -18.812 -18.797 1 96.19 256 VAL B CA 1
ATOM 4820 C C . VAL B 1 256 ? -0.589 -17.344 -18.844 1 96.19 256 VAL B C 1
ATOM 4822 O O . VAL B 1 256 ? 0.601 -17.016 -18.844 1 96.19 256 VAL B O 1
ATOM 4825 N N . TYR B 1 257 ? -1.479 -16.438 -18.938 1 96.56 257 TYR B N 1
ATOM 4826 C CA . TYR B 1 257 ? -1.237 -15 -18.859 1 96.56 257 TYR B CA 1
ATOM 4827 C C . TYR B 1 257 ? -2.492 -14.266 -18.406 1 96.56 257 TYR B C 1
ATOM 4829 O O . TYR B 1 257 ? -3.592 -14.82 -18.438 1 96.56 257 TYR B O 1
ATOM 4837 N N . TRP B 1 258 ? -2.387 -13.07 -17.922 1 95.44 258 TRP B N 1
ATOM 4838 C CA . TRP B 1 258 ? -3.471 -12.195 -17.484 1 95.44 258 TRP B CA 1
ATOM 4839 C C . TRP B 1 258 ? -3.451 -10.875 -18.25 1 95.44 258 TRP B C 1
ATOM 4841 O O . TRP B 1 258 ? -2.428 -10.5 -18.828 1 95.44 258 TRP B O 1
ATOM 4851 N N . THR B 1 259 ? -4.516 -10.164 -18.281 1 93.19 259 THR B N 1
ATOM 4852 C CA . THR B 1 259 ? -4.598 -8.867 -18.938 1 93.19 259 THR B CA 1
ATOM 4853 C C . THR B 1 259 ? -5.043 -7.789 -17.953 1 93.19 259 THR B C 1
ATOM 4855 O O . THR B 1 259 ? -5.777 -6.871 -18.328 1 93.19 259 THR B O 1
ATOM 4858 N N . LYS B 1 260 ? -4.656 -7.988 -16.781 1 86.81 260 LYS B N 1
ATOM 4859 C CA . LYS B 1 260 ? -5.043 -7.055 -15.719 1 86.81 260 LYS B CA 1
ATOM 4860 C C . LYS B 1 260 ? -4.273 -5.742 -15.836 1 86.81 260 LYS B C 1
ATOM 4862 O O . LYS B 1 260 ? -4.863 -4.664 -15.773 1 86.81 260 LYS B O 1
ATOM 4867 N N . ASN B 1 261 ? -2.941 -5.773 -15.953 1 91 261 ASN B N 1
ATOM 4868 C CA . ASN B 1 261 ? -2.102 -4.578 -15.93 1 91 261 ASN B CA 1
ATOM 4869 C C . ASN B 1 261 ? -1.688 -4.156 -17.344 1 91 261 ASN B C 1
ATOM 4871 O O . ASN B 1 261 ? -1.394 -2.984 -17.578 1 91 261 ASN B O 1
ATOM 4875 N N . TYR B 1 262 ? -1.633 -5.051 -18.234 1 93.56 262 TYR B N 1
ATOM 4876 C CA . TYR B 1 262 ? -1.401 -4.84 -19.656 1 93.56 262 TYR B CA 1
ATOM 4877 C C . TYR B 1 262 ? -2.297 -5.742 -20.5 1 93.56 262 TYR B C 1
ATOM 4879 O O . TYR B 1 262 ? -2.824 -6.738 -20 1 93.56 262 TYR B O 1
ATOM 4887 N N . ASP B 1 263 ? -2.469 -5.297 -21.766 1 94.56 263 ASP B N 1
ATOM 4888 C CA . ASP B 1 263 ? -3.342 -6.078 -22.641 1 94.56 263 ASP B CA 1
ATOM 4889 C C . ASP B 1 263 ? -2.914 -5.953 -24.094 1 94.56 263 ASP B C 1
ATOM 4891 O O . ASP B 1 263 ? -1.809 -5.492 -24.391 1 94.56 263 ASP B O 1
ATOM 4895 N N . PHE B 1 264 ? -3.83 -6.379 -24.953 1 95.69 264 PHE B N 1
ATOM 4896 C CA . PHE B 1 264 ? -3.463 -6.5 -26.359 1 95.69 264 PHE B CA 1
ATOM 4897 C C . PHE B 1 264 ? -4.055 -5.359 -27.172 1 95.69 264 PHE B C 1
ATOM 4899 O O . PHE B 1 264 ? -4.152 -5.449 -28.406 1 95.69 264 PHE B O 1
ATOM 4906 N N . GLU B 1 265 ? -4.484 -4.355 -26.578 1 93.88 265 GLU B N 1
ATOM 4907 C CA . GLU B 1 265 ? -5.199 -3.287 -27.266 1 93.88 265 GLU B CA 1
ATOM 4908 C C . GLU B 1 265 ? -4.242 -2.416 -28.078 1 93.88 265 GLU B C 1
ATOM 4910 O O . GLU B 1 265 ? -4.531 -2.066 -29.234 1 93.88 265 GLU B O 1
ATOM 4915 N N . ASN B 1 266 ? -3.199 -1.998 -27.422 1 94.31 266 ASN B N 1
ATOM 4916 C CA . ASN B 1 266 ? -2.189 -1.219 -28.125 1 94.31 266 ASN B CA 1
ATOM 4917 C C . ASN B 1 266 ? -1.446 -2.064 -29.156 1 94.31 266 ASN B C 1
ATOM 4919 O O . ASN B 1 266 ? -0.935 -3.139 -28.828 1 94.31 266 ASN B O 1
ATOM 4923 N N . GLU B 1 267 ? -1.309 -1.586 -30.297 1 96.94 267 GLU B N 1
ATOM 4924 C CA . GLU B 1 267 ? -0.789 -2.375 -31.406 1 96.94 267 GLU B CA 1
ATOM 4925 C C . GLU B 1 267 ? 0.667 -2.768 -31.172 1 96.94 267 GLU B C 1
ATOM 4927 O O . GLU B 1 267 ? 1.05 -3.916 -31.406 1 96.94 267 GLU B O 1
ATOM 4932 N N . THR B 1 268 ? 1.48 -1.878 -30.812 1 96.81 268 THR B N 1
ATOM 4933 C CA . THR B 1 268 ? 2.896 -2.154 -30.594 1 96.81 268 THR B CA 1
ATOM 4934 C C . THR B 1 268 ? 3.078 -3.156 -29.453 1 96.81 268 THR B C 1
ATOM 4936 O O . THR B 1 268 ? 3.836 -4.121 -29.578 1 96.81 268 THR B O 1
ATOM 4939 N N . LEU B 1 269 ? 2.4 -2.936 -28.375 1 96.69 269 LEU B N 1
ATOM 4940 C CA . LEU B 1 269 ? 2.486 -3.846 -27.234 1 96.69 269 LEU B CA 1
ATOM 4941 C C . LEU B 1 269 ? 1.938 -5.223 -27.594 1 96.69 269 LEU B C 1
ATOM 4943 O O . LEU B 1 269 ? 2.494 -6.242 -27.188 1 96.69 269 LEU B O 1
ATOM 4947 N N . ARG B 1 270 ? 0.906 -5.215 -28.359 1 97.44 270 ARG B N 1
ATOM 4948 C CA . ARG B 1 270 ? 0.319 -6.469 -28.812 1 97.44 270 ARG B CA 1
ATOM 4949 C C . ARG B 1 270 ? 1.353 -7.324 -29.547 1 97.44 270 ARG B C 1
ATOM 4951 O O . ARG B 1 270 ? 1.451 -8.531 -29.297 1 97.44 270 ARG B O 1
ATOM 4958 N N . SER B 1 271 ? 2.029 -6.68 -30.391 1 97.31 271 SER B N 1
ATOM 4959 C CA . SER B 1 271 ? 3.053 -7.395 -31.141 1 97.31 271 SER B CA 1
ATOM 4960 C C . SER B 1 271 ? 4.09 -8.016 -30.219 1 97.31 271 SER B C 1
ATOM 4962 O O . SER B 1 271 ? 4.484 -9.172 -30.406 1 97.31 271 SER B O 1
ATOM 4964 N N . HIS B 1 272 ? 4.539 -7.281 -29.219 1 97.31 272 HIS B N 1
ATOM 4965 C CA . HIS B 1 272 ? 5.492 -7.793 -28.25 1 97.31 272 HIS B CA 1
ATOM 4966 C C . HIS B 1 272 ? 4.91 -8.969 -27.469 1 97.31 272 HIS B C 1
ATOM 4968 O O . HIS B 1 272 ? 5.582 -9.977 -27.266 1 97.31 272 HIS B O 1
ATOM 4974 N N . LEU B 1 273 ? 3.713 -8.828 -27.031 1 97.44 273 LEU B N 1
ATOM 4975 C CA . LEU B 1 273 ? 3.055 -9.852 -26.234 1 97.44 273 LEU B CA 1
ATOM 4976 C C . LEU B 1 273 ? 2.852 -11.133 -27.031 1 97.44 273 LEU B C 1
ATOM 4978 O O . LEU B 1 273 ? 3.08 -12.234 -26.531 1 97.44 273 LEU B O 1
ATOM 4982 N N . GLU B 1 274 ? 2.447 -10.961 -28.25 1 97.19 274 GLU B N 1
ATOM 4983 C CA . GLU B 1 274 ? 2.283 -12.117 -29.125 1 97.19 274 GLU B CA 1
ATOM 4984 C C . GLU B 1 274 ? 3.611 -12.844 -29.328 1 97.19 274 GLU B C 1
ATOM 4986 O O . GLU B 1 274 ? 3.645 -14.07 -29.438 1 97.19 274 GLU B O 1
ATOM 4991 N N . GLY B 1 275 ? 4.637 -12.094 -29.469 1 96.31 275 GLY B N 1
ATOM 4992 C CA . GLY B 1 275 ? 5.957 -12.695 -29.516 1 96.31 275 GLY B CA 1
ATOM 4993 C C . GLY B 1 275 ? 6.277 -13.547 -28.312 1 96.31 275 GLY B C 1
ATOM 4994 O O . GLY B 1 275 ? 6.859 -14.633 -28.438 1 96.31 275 GLY B O 1
ATOM 4995 N N . GLN B 1 276 ? 5.961 -13.086 -27.094 1 96.44 276 GLN B N 1
ATOM 4996 C CA . GLN B 1 276 ? 6.145 -13.852 -25.875 1 96.44 276 GLN B CA 1
ATOM 4997 C C . GLN B 1 276 ? 5.348 -15.148 -25.906 1 96.44 276 GLN B C 1
ATOM 4999 O O . GLN B 1 276 ? 5.855 -16.203 -25.516 1 96.44 276 GLN B O 1
ATOM 5004 N N . LEU B 1 277 ? 4.145 -15.078 -26.422 1 96.06 277 LEU B N 1
ATOM 5005 C CA . LEU B 1 277 ? 3.209 -16.203 -26.359 1 96.06 277 LEU B CA 1
ATOM 5006 C C . LEU B 1 277 ? 3.541 -17.25 -27.406 1 96.06 277 LEU B C 1
ATOM 5008 O O . LEU B 1 277 ? 2.994 -18.359 -27.375 1 96.06 277 LEU B O 1
ATOM 5012 N N . ARG B 1 278 ? 4.473 -16.984 -28.297 1 95.5 278 ARG B N 1
ATOM 5013 C CA . ARG B 1 278 ? 4.895 -17.922 -29.328 1 95.5 278 ARG B CA 1
ATOM 5014 C C . ARG B 1 278 ? 6.113 -18.719 -28.875 1 95.5 278 ARG B C 1
ATOM 5016 O O . ARG B 1 278 ? 6.523 -19.672 -29.547 1 95.5 278 ARG B O 1
ATOM 5023 N N . LYS B 1 279 ? 6.672 -18.422 -27.781 1 95.19 279 LYS B N 1
ATOM 5024 C CA . LYS B 1 279 ? 7.836 -19.125 -27.266 1 95.19 279 LYS B CA 1
ATOM 5025 C C . LYS B 1 279 ? 7.461 -20.531 -26.781 1 95.19 279 LYS B C 1
ATOM 5027 O O . LYS B 1 279 ? 6.277 -20.859 -26.703 1 95.19 279 LYS B O 1
ATOM 5032 N N . PRO B 1 280 ? 8.469 -21.312 -26.438 1 93.75 280 PRO B N 1
ATOM 5033 C CA . PRO B 1 280 ? 8.18 -22.703 -26.047 1 93.75 280 PRO B CA 1
ATOM 5034 C C . PRO B 1 280 ? 7.422 -22.781 -24.734 1 93.75 280 PRO B C 1
ATOM 5036 O O . PRO B 1 280 ? 7.668 -22 -23.812 1 93.75 280 PRO B O 1
ATOM 5039 N N . ARG B 1 281 ? 6.766 -23.734 -24.625 1 94.06 281 ARG B N 1
ATOM 5040 C CA . ARG B 1 281 ? 5.977 -24 -23.422 1 94.06 281 ARG B CA 1
ATOM 5041 C C . ARG B 1 281 ? 6.828 -24.656 -22.328 1 94.06 281 ARG B C 1
ATOM 5043 O O . ARG B 1 281 ? 7.84 -25.297 -22.641 1 94.06 281 ARG B O 1
ATOM 5050 N N . PRO B 1 282 ? 6.449 -24.578 -21.094 1 95.25 282 PRO B N 1
ATOM 5051 C CA . PRO B 1 282 ? 5.281 -23.875 -20.562 1 95.25 282 PRO B CA 1
ATOM 5052 C C . PRO B 1 282 ? 5.492 -22.359 -20.516 1 95.25 282 PRO B C 1
ATOM 5054 O O . PRO B 1 282 ? 6.621 -21.891 -20.312 1 95.25 282 PRO B O 1
ATOM 5057 N N . ILE B 1 283 ? 4.395 -21.641 -20.766 1 96.75 283 ILE B N 1
ATOM 5058 C CA . ILE B 1 283 ? 4.398 -20.188 -20.641 1 96.75 283 ILE B CA 1
ATOM 5059 C C . ILE B 1 283 ? 3.58 -19.781 -19.406 1 96.75 283 ILE B C 1
ATOM 5061 O O . ILE B 1 283 ? 2.389 -20.078 -19.328 1 96.75 283 ILE B O 1
ATOM 5065 N N . ILE B 1 284 ? 4.184 -19.188 -18.469 1 97.12 284 ILE B N 1
ATOM 5066 C CA . ILE B 1 284 ? 3.557 -18.484 -17.375 1 97.12 284 ILE B CA 1
ATOM 5067 C C . ILE B 1 284 ? 4.047 -17.031 -17.344 1 97.12 284 ILE B C 1
ATOM 5069 O O . ILE B 1 284 ? 5.102 -16.734 -16.766 1 97.12 284 ILE B O 1
ATOM 5073 N N . LEU B 1 285 ? 3.303 -16.219 -18.016 1 97.81 285 LEU B N 1
ATOM 5074 C CA . LEU B 1 285 ? 3.705 -14.836 -18.188 1 97.81 285 LEU B CA 1
ATOM 5075 C C . LEU B 1 285 ? 3.395 -14.023 -16.922 1 97.81 285 LEU B C 1
ATOM 5077 O O . LEU B 1 285 ? 2.283 -14.094 -16.406 1 97.81 285 LEU B O 1
ATOM 5081 N N . ASP B 1 286 ? 4.371 -13.32 -16.406 1 98 286 ASP B N 1
ATOM 5082 C CA . ASP B 1 286 ? 4.172 -12.477 -15.227 1 98 286 ASP B CA 1
ATOM 5083 C C . ASP B 1 286 ? 3.074 -11.445 -15.477 1 98 286 ASP B C 1
ATOM 5085 O O . ASP B 1 286 ? 3.115 -10.711 -16.469 1 98 286 ASP B O 1
ATOM 5089 N N . PRO B 1 287 ? 2.123 -11.383 -14.625 1 96.94 287 PRO B N 1
ATOM 5090 C CA . PRO B 1 287 ? 1.006 -10.453 -14.836 1 96.94 287 PRO B CA 1
ATOM 5091 C C . PRO B 1 287 ? 1.419 -8.992 -14.695 1 96.94 287 PRO B C 1
ATOM 5093 O O . PRO B 1 287 ? 0.643 -8.094 -15.031 1 96.94 287 PRO B O 1
ATOM 5096 N N . ALA B 1 288 ? 2.623 -8.742 -14.188 1 96.12 288 ALA B N 1
ATOM 5097 C CA . ALA B 1 288 ? 3.086 -7.375 -13.953 1 96.12 288 ALA B CA 1
ATOM 5098 C C . ALA B 1 288 ? 4.207 -7.004 -14.922 1 96.12 288 ALA B C 1
ATOM 5100 O O . ALA B 1 288 ? 4.262 -5.875 -15.414 1 96.12 288 ALA B O 1
ATOM 5101 N N . ASP B 1 289 ? 5.062 -7.879 -15.219 1 97 289 ASP B N 1
ATOM 5102 C CA . ASP B 1 289 ? 6.172 -7.715 -16.156 1 97 289 ASP B CA 1
ATOM 5103 C C . ASP B 1 289 ? 6.02 -8.641 -17.359 1 97 289 ASP B C 1
ATOM 5105 O O . ASP B 1 289 ? 6.43 -9.797 -17.312 1 97 289 ASP B O 1
ATOM 5109 N N . PRO B 1 290 ? 5.559 -8.109 -18.422 1 97 290 PRO B N 1
ATOM 5110 C CA . PRO B 1 290 ? 5.254 -8.961 -19.562 1 97 290 PRO B CA 1
ATOM 5111 C C . PRO B 1 290 ? 6.508 -9.453 -20.297 1 97 290 PRO B C 1
ATOM 5113 O O . PRO B 1 290 ? 6.414 -10.25 -21.219 1 97 290 PRO B O 1
ATOM 5116 N N . THR B 1 291 ? 7.66 -9.008 -19.922 1 97.38 291 THR B N 1
ATOM 5117 C CA . THR B 1 291 ? 8.875 -9.539 -20.531 1 97.38 291 THR B CA 1
ATOM 5118 C C . THR B 1 291 ? 9.281 -10.852 -19.859 1 97.38 291 THR B C 1
ATOM 5120 O O . THR B 1 291 ? 10.133 -11.578 -20.375 1 97.38 291 THR B O 1
ATOM 5123 N N . MET B 1 292 ? 8.695 -11.188 -18.734 1 97.19 292 MET B N 1
ATOM 5124 C CA . MET B 1 292 ? 9.164 -12.297 -17.922 1 97.19 292 MET B CA 1
ATOM 5125 C C . MET B 1 292 ? 8.227 -13.492 -18.031 1 97.19 292 MET B C 1
ATOM 5127 O O . MET B 1 292 ? 7.082 -13.438 -17.578 1 97.19 292 MET B O 1
ATOM 5131 N N . ILE B 1 293 ? 8.672 -14.469 -18.688 1 96.88 293 ILE B N 1
ATOM 5132 C CA . ILE B 1 293 ? 8.047 -15.789 -18.578 1 96.88 293 ILE B CA 1
ATOM 5133 C C . ILE B 1 293 ? 8.648 -16.547 -17.391 1 96.88 293 ILE B C 1
ATOM 5135 O O . ILE B 1 293 ? 9.773 -17.031 -17.469 1 96.88 293 ILE B O 1
ATOM 5139 N N . VAL B 1 294 ? 7.883 -16.688 -16.359 1 96.19 294 VAL B N 1
ATOM 5140 C CA . VAL B 1 294 ? 8.398 -17.203 -15.102 1 96.19 294 VAL B CA 1
ATOM 5141 C C . VAL B 1 294 ? 8.664 -18.703 -15.234 1 96.19 294 VAL B C 1
ATOM 5143 O O . VAL B 1 294 ? 7.785 -19.469 -15.633 1 96.19 294 VAL B O 1
ATOM 5146 N N . GLY B 1 295 ? 9.93 -19.141 -14.945 1 93.06 295 GLY B N 1
ATOM 5147 C CA . GLY B 1 295 ? 10.305 -20.547 -14.992 1 93.06 295 GLY B CA 1
ATOM 5148 C C . GLY B 1 295 ? 10.719 -21 -16.375 1 93.06 295 GLY B C 1
ATOM 5149 O O . GLY B 1 295 ? 10.914 -22.203 -16.609 1 93.06 295 GLY B O 1
ATOM 5150 N N . LEU B 1 296 ? 10.789 -20.016 -17.297 1 91.44 296 LEU B N 1
ATOM 5151 C CA . LEU B 1 296 ? 11.242 -20.391 -18.625 1 91.44 296 LEU B CA 1
ATOM 5152 C C . LEU B 1 296 ? 12.586 -21.109 -18.562 1 91.44 296 LEU B C 1
ATOM 5154 O O . LEU B 1 296 ? 13.5 -20.656 -17.891 1 91.44 296 LEU B O 1
ATOM 5158 N N . GLY B 1 297 ? 12.664 -22.188 -19.219 1 87.44 297 GLY B N 1
ATOM 5159 C CA . GLY B 1 297 ? 13.914 -22.938 -19.297 1 87.44 297 GLY B CA 1
ATOM 5160 C C . GLY B 1 297 ? 14.148 -23.812 -18.078 1 87.44 297 GLY B C 1
ATOM 5161 O O . GLY B 1 297 ? 15.18 -24.484 -17.984 1 87.44 297 GLY B O 1
ATOM 5162 N N . SER B 1 298 ? 13.219 -23.875 -17.141 1 91.81 298 SER B N 1
ATOM 5163 C CA . SER B 1 298 ? 13.352 -24.703 -15.945 1 91.81 298 SER B CA 1
ATOM 5164 C C . SER B 1 298 ? 13.055 -26.156 -16.25 1 91.81 298 SER B C 1
ATOM 5166 O O . SER B 1 298 ? 12.477 -26.484 -17.297 1 91.81 298 SER B O 1
ATOM 5168 N N . ARG B 1 299 ? 13.484 -27.047 -15.391 1 91.69 299 ARG B N 1
ATOM 5169 C CA . ARG B 1 299 ? 13.258 -28.469 -15.562 1 91.69 299 ARG B CA 1
ATOM 5170 C C . ARG B 1 299 ? 11.875 -28.875 -15.047 1 91.69 299 ARG B C 1
ATOM 5172 O O . ARG B 1 299 ? 11.758 -29.594 -14.055 1 91.69 299 ARG B O 1
ATOM 5179 N N . TRP B 1 300 ? 10.922 -28.438 -15.773 1 94.5 300 TRP B N 1
ATOM 5180 C CA . TRP B 1 300 ? 9.531 -28.719 -15.43 1 94.5 300 TRP B CA 1
ATOM 5181 C C . TRP B 1 300 ? 9.25 -30.203 -15.461 1 94.5 300 TRP B C 1
ATOM 5183 O O . T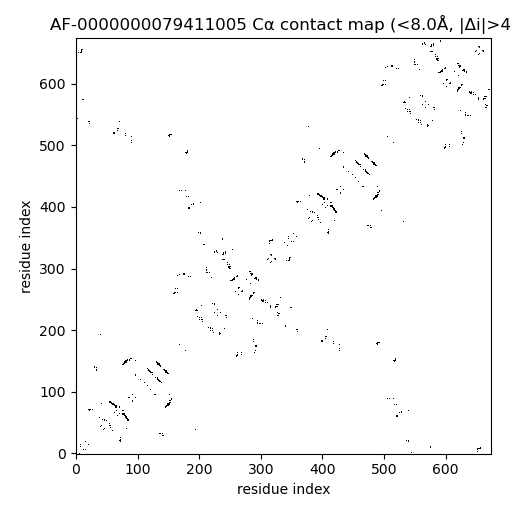RP B 1 300 ? 8.344 -30.688 -14.773 1 94.5 300 TRP B O 1
ATOM 5193 N N . ASP B 1 301 ? 9.984 -30.938 -16.25 1 94.06 301 ASP B N 1
ATOM 5194 C CA . ASP B 1 301 ? 9.805 -32.375 -16.344 1 94.06 301 ASP B CA 1
ATOM 5195 C C . ASP B 1 301 ? 10.031 -33.062 -15 1 94.06 301 ASP B C 1
ATOM 5197 O O . ASP B 1 301 ? 9.289 -33.969 -14.617 1 94.06 301 ASP B O 1
ATOM 5201 N N . LEU B 1 302 ? 10.992 -32.562 -14.25 1 93.06 302 LEU B N 1
ATOM 5202 C CA . LEU B 1 302 ? 11.289 -33.125 -12.945 1 93.06 302 LEU B CA 1
ATOM 5203 C C . LEU B 1 302 ? 10.172 -32.812 -11.953 1 93.06 302 LEU B C 1
ATOM 5205 O O . LEU B 1 302 ? 9.805 -33.688 -11.141 1 93.06 302 LEU B O 1
ATOM 5209 N N . VAL B 1 303 ? 9.648 -31.688 -12.039 1 94.19 303 VAL B N 1
ATOM 5210 C CA . VAL B 1 303 ? 8.555 -31.297 -11.148 1 94.19 303 VAL B CA 1
ATOM 5211 C C . VAL B 1 303 ? 7.293 -32.094 -11.508 1 94.19 303 VAL B C 1
ATOM 5213 O O . VAL B 1 303 ? 6.531 -32.469 -10.617 1 94.19 303 VAL B O 1
ATOM 5216 N N . ALA B 1 304 ? 7.102 -32.25 -12.734 1 95.5 304 ALA B N 1
ATOM 5217 C CA . ALA B 1 304 ? 5.941 -33 -13.203 1 95.5 304 ALA B CA 1
ATOM 5218 C C . ALA B 1 304 ? 5.977 -34.438 -12.695 1 95.5 304 ALA B C 1
ATOM 5220 O O . ALA B 1 304 ? 4.941 -35.031 -12.352 1 95.5 304 ALA B O 1
ATOM 5221 N N . GLU B 1 305 ? 7.117 -35.031 -12.719 1 94.62 305 GLU B N 1
ATOM 5222 C CA . GLU B 1 305 ? 7.273 -36.375 -12.188 1 94.62 305 GLU B CA 1
ATOM 5223 C C . GLU B 1 305 ? 6.914 -36.438 -10.703 1 94.62 305 GLU B C 1
ATOM 5225 O O . GLU B 1 305 ? 6.227 -37.375 -10.266 1 94.62 305 GLU B O 1
ATOM 5230 N N . GLU B 1 306 ? 7.438 -35.469 -10.016 1 93.56 306 GLU B N 1
ATOM 5231 C CA . GLU B 1 306 ? 7.109 -35.375 -8.602 1 93.56 306 GLU B CA 1
ATOM 5232 C C . GLU B 1 306 ? 5.613 -35.156 -8.391 1 93.56 306 GLU B C 1
ATOM 5234 O O . GLU B 1 306 ? 5.031 -35.688 -7.441 1 93.56 306 GLU B O 1
ATOM 5239 N N . ALA B 1 307 ? 5.043 -34.344 -9.219 1 95.88 307 ALA B N 1
ATOM 5240 C CA . ALA B 1 307 ? 3.611 -34.094 -9.133 1 95.88 307 ALA B CA 1
ATOM 5241 C C . ALA B 1 307 ? 2.799 -35.344 -9.383 1 95.88 307 ALA B C 1
ATOM 5243 O O . ALA B 1 307 ? 1.801 -35.594 -8.703 1 95.88 307 ALA B O 1
ATOM 5244 N N . ALA B 1 308 ? 3.186 -36.094 -10.32 1 95.88 308 ALA B N 1
ATOM 5245 C CA . ALA B 1 308 ? 2.508 -37.375 -10.617 1 95.88 308 ALA B CA 1
ATOM 5246 C C . ALA B 1 308 ? 2.568 -38.312 -9.43 1 95.88 308 ALA B C 1
ATOM 5248 O O . ALA B 1 308 ? 1.577 -38.969 -9.094 1 95.88 308 ALA B O 1
ATOM 5249 N N . TRP B 1 309 ? 3.695 -38.438 -8.875 1 95.25 309 TRP B N 1
ATOM 5250 C CA . TRP B 1 309 ? 3.85 -39.281 -7.699 1 95.25 309 TRP B CA 1
ATOM 5251 C C . TRP B 1 309 ? 2.967 -38.781 -6.559 1 95.25 309 TRP B C 1
ATOM 5253 O O . TRP B 1 309 ? 2.283 -39.594 -5.91 1 95.25 309 TRP B O 1
ATOM 5263 N N . CYS B 1 310 ? 2.984 -37.5 -6.293 1 94.69 310 CYS B N 1
ATOM 5264 C CA . CYS B 1 310 ? 2.232 -36.906 -5.191 1 94.69 310 CYS B CA 1
ATOM 5265 C C . CYS B 1 310 ? 0.734 -37.125 -5.379 1 94.69 310 CYS B C 1
ATOM 5267 O O . CYS B 1 310 ? 0.001 -37.312 -4.406 1 94.69 310 CYS B O 1
ATOM 5269 N N . SER B 1 311 ? 0.286 -37.094 -6.578 1 95.38 311 SER B N 1
ATOM 5270 C CA . SER B 1 311 ? -1.136 -37.188 -6.891 1 95.38 311 SER B CA 1
ATOM 5271 C C . SER B 1 311 ? -1.692 -38.562 -6.461 1 95.38 311 SER B C 1
ATOM 5273 O O . SER B 1 311 ? -2.908 -38.719 -6.352 1 95.38 311 SER B O 1
ATOM 5275 N N . ALA B 1 312 ? -0.837 -39.469 -6.141 1 93.88 312 ALA B N 1
ATOM 5276 C CA . ALA B 1 312 ? -1.27 -40.781 -5.742 1 93.88 312 ALA B CA 1
ATOM 5277 C C . ALA B 1 312 ? -1.113 -41 -4.234 1 93.88 312 ALA B C 1
ATOM 5279 O O . ALA B 1 312 ? -1.405 -42.062 -3.713 1 93.88 312 ALA B O 1
ATOM 5280 N N . GLN B 1 313 ? -0.664 -40 -3.572 1 93.94 313 GLN B N 1
ATOM 5281 C CA . GLN B 1 313 ? -0.404 -40.094 -2.141 1 93.94 313 GLN B CA 1
ATOM 5282 C C . GLN B 1 313 ? -1.655 -39.781 -1.328 1 93.94 313 GLN B C 1
ATOM 5284 O O . GLN B 1 313 ? -2.682 -39.406 -1.886 1 93.94 313 GLN B O 1
ATOM 5289 N N . GLU B 1 314 ? -1.601 -39.875 -0.034 1 92.44 314 GLU B N 1
ATOM 5290 C CA . GLU B 1 314 ? -2.74 -39.75 0.871 1 92.44 314 GLU B CA 1
ATOM 5291 C C . GLU B 1 314 ? -3.316 -38.344 0.849 1 92.44 314 GLU B C 1
ATOM 5293 O O . GLU B 1 314 ? -4.527 -38.156 1.002 1 92.44 314 GLU B O 1
ATOM 5298 N N . CYS B 1 315 ? -2.504 -37.406 0.593 1 93.75 315 CYS B N 1
ATOM 5299 C CA . CYS B 1 315 ? -2.955 -36.031 0.594 1 93.75 315 CYS B CA 1
ATOM 5300 C C . CYS B 1 315 ? -3.895 -35.75 -0.576 1 93.75 315 CYS B C 1
ATOM 5302 O O . CYS B 1 315 ? -4.594 -34.75 -0.593 1 93.75 315 CYS B O 1
ATOM 5304 N N . CYS B 1 316 ? -3.926 -36.688 -1.469 1 95.88 316 CYS B N 1
ATOM 5305 C CA . CYS B 1 316 ? -4.785 -36.562 -2.641 1 95.88 316 CYS B CA 1
ATOM 5306 C C . CYS B 1 316 ? -5.836 -37.656 -2.676 1 95.88 316 CYS B C 1
ATOM 5308 O O . CYS B 1 316 ? -6.355 -38 -3.742 1 95.88 316 CYS B O 1
ATOM 5310 N N . LYS B 1 317 ? -6.133 -38.219 -1.537 1 93.81 317 LYS B N 1
ATOM 5311 C CA . LYS B 1 317 ? -7.133 -39.281 -1.451 1 93.81 317 LYS B CA 1
ATOM 5312 C C . LYS B 1 317 ? -8.211 -38.938 -0.425 1 93.81 317 LYS B C 1
ATOM 5314 O O . LYS B 1 317 ? -7.914 -38.344 0.625 1 93.81 317 LYS B O 1
ATOM 5319 N N . HIS B 1 318 ? -9.359 -39.344 -0.764 1 90.69 318 HIS B N 1
ATOM 5320 C CA . HIS B 1 318 ? -10.438 -39.312 0.216 1 90.69 318 HIS B CA 1
ATOM 5321 C C . HIS B 1 318 ? -10.234 -40.375 1.295 1 90.69 318 HIS B C 1
ATOM 5323 O O . HIS B 1 318 ? -9.438 -41.312 1.121 1 90.69 318 HIS B O 1
ATOM 5329 N N . PRO B 1 319 ? -11.055 -40.188 2.326 1 87.5 319 PRO B N 1
ATOM 5330 C CA . PRO B 1 319 ? -10.945 -41.188 3.377 1 87.5 319 PRO B CA 1
ATOM 5331 C C . PRO B 1 319 ? -11.297 -42.594 2.881 1 87.5 319 PRO B C 1
ATOM 5333 O O . PRO B 1 319 ? -10.773 -43.594 3.4 1 87.5 319 PRO B O 1
ATOM 5336 N N . ASP B 1 320 ? -12.094 -42.688 1.864 1 91.25 320 ASP B N 1
ATOM 5337 C CA . ASP B 1 320 ? -12.516 -44 1.331 1 91.25 320 ASP B CA 1
ATOM 5338 C C . ASP B 1 320 ? -11.461 -44.562 0.396 1 91.25 320 ASP B C 1
ATOM 5340 O O . ASP B 1 320 ? -11.617 -45.688 -0.113 1 91.25 320 ASP B O 1
ATOM 5344 N N . GLY B 1 321 ? -10.414 -43.875 0.082 1 89 321 GLY B N 1
ATOM 5345 C CA . GLY B 1 321 ? -9.297 -44.406 -0.699 1 89 321 GLY B CA 1
ATOM 5346 C C . GLY B 1 321 ? -9.305 -43.906 -2.139 1 89 321 GLY B C 1
ATOM 5347 O O . GLY B 1 321 ? -8.305 -44.031 -2.846 1 89 321 GLY B O 1
ATOM 5348 N N . PHE B 1 322 ? -10.414 -43.344 -2.518 1 92.62 322 PHE B N 1
ATOM 5349 C CA . PHE B 1 322 ? -10.5 -42.844 -3.889 1 92.62 322 PHE B CA 1
ATOM 5350 C C . PHE B 1 322 ? -9.742 -41.531 -4.039 1 92.62 322 PHE B C 1
ATOM 5352 O O . PHE B 1 322 ? -9.68 -40.719 -3.104 1 92.62 322 PHE B O 1
ATOM 5359 N N . LEU B 1 323 ? -9.289 -41.312 -5.18 1 93.88 323 LEU B N 1
ATOM 5360 C CA . LEU B 1 323 ? -8.5 -40.125 -5.457 1 93.88 323 LEU B CA 1
ATOM 5361 C C . LEU B 1 323 ? -9.398 -38.875 -5.531 1 93.88 323 LEU B C 1
ATOM 5363 O O . LEU B 1 323 ? -10.516 -38.969 -6.051 1 93.88 323 LEU B O 1
ATOM 5367 N N . VAL B 1 324 ? -8.938 -37.812 -5 1 94.31 324 VAL B N 1
ATOM 5368 C CA . VAL B 1 324 ? -9.617 -36.531 -5.137 1 94.31 324 VAL B CA 1
ATOM 5369 C C . VAL B 1 324 ? -9.547 -36.062 -6.59 1 94.31 324 VAL B C 1
ATOM 5371 O O . VAL B 1 324 ? -8.477 -36.062 -7.203 1 94.31 324 VAL B O 1
ATOM 5374 N N . GLN B 1 325 ? -10.641 -35.688 -7.203 1 94.06 325 GLN B N 1
ATOM 5375 C CA . GLN B 1 325 ? -10.672 -35.25 -8.586 1 94.06 325 GLN B CA 1
ATOM 5376 C C . GLN B 1 325 ? -10.352 -33.75 -8.695 1 94.06 325 GLN B C 1
ATOM 5378 O O . GLN B 1 325 ? -10.953 -32.938 -8 1 94.06 325 GLN B O 1
ATOM 5383 N N . PRO B 1 326 ? -9.406 -33.438 -9.539 1 95 326 PRO B N 1
ATOM 5384 C CA . PRO B 1 326 ? -9.102 -32.031 -9.75 1 95 326 PRO B CA 1
ATOM 5385 C C . PRO B 1 326 ? -10.273 -31.25 -10.352 1 95 326 PRO B C 1
ATOM 5387 O O . PRO B 1 326 ? -11.211 -31.859 -10.875 1 95 326 PRO B O 1
ATOM 5390 N N . TRP B 1 327 ? -10.211 -29.891 -10.172 1 95.94 327 TRP B N 1
ATOM 5391 C CA . TRP B 1 327 ? -11.141 -29.016 -10.891 1 95.94 327 TRP B CA 1
ATOM 5392 C C . TRP B 1 327 ? -10.969 -29.172 -12.398 1 95.94 327 TRP B C 1
ATOM 5394 O O . TRP B 1 327 ? -9.922 -29.625 -12.867 1 95.94 327 TRP B O 1
ATOM 5404 N N . VAL B 1 328 ? -12.016 -28.812 -13.133 1 91.69 328 VAL B N 1
ATOM 5405 C CA . VAL B 1 328 ? -11.898 -28.781 -14.594 1 91.69 328 VAL B CA 1
ATOM 5406 C C . VAL B 1 328 ? -11.281 -27.453 -15.031 1 91.69 328 VAL B C 1
ATOM 5408 O O . VAL B 1 328 ? -11.883 -26.391 -14.852 1 91.69 328 VAL B O 1
ATOM 5411 N N . VAL B 1 329 ? -10.062 -27.516 -15.508 1 92.75 329 VAL B N 1
ATOM 5412 C CA . VAL B 1 329 ? -9.344 -26.328 -15.938 1 92.75 329 VAL B CA 1
ATOM 5413 C C . VAL B 1 329 ? -8.961 -26.453 -17.406 1 92.75 329 VAL B C 1
ATOM 5415 O O . VAL B 1 329 ? -8.398 -27.469 -17.828 1 92.75 329 VAL B O 1
ATOM 5418 N N . PRO B 1 330 ? -9.328 -25.453 -18.219 1 83.31 330 PRO B N 1
ATOM 5419 C CA . PRO B 1 330 ? -8.938 -25.516 -19.625 1 83.31 330 PRO B CA 1
ATOM 5420 C C . PRO B 1 330 ? -7.426 -25.391 -19.828 1 83.31 330 PRO B C 1
ATOM 5422 O O . PRO B 1 330 ? -6.77 -24.625 -19.125 1 83.31 330 PRO B O 1
ATOM 5425 N N . VAL B 1 331 ? -6.832 -26.328 -20.453 1 75.56 331 VAL B N 1
ATOM 5426 C CA . VAL B 1 331 ? -5.438 -26.203 -20.859 1 75.56 331 VAL B CA 1
ATOM 5427 C C . VAL B 1 331 ? -5.359 -25.797 -22.328 1 75.56 331 VAL B C 1
ATOM 5429 O O . VAL B 1 331 ? -6.082 -26.328 -23.172 1 75.56 331 VAL B O 1
ATOM 5432 N N . ARG B 1 332 ? -5.203 -24.406 -22.547 1 62.19 332 ARG B N 1
ATOM 5433 C CA . ARG B 1 332 ? -5.234 -23.859 -23.906 1 62.19 332 ARG B CA 1
ATOM 5434 C C . ARG B 1 332 ? -4.32 -24.641 -24.844 1 62.19 332 ARG B C 1
ATOM 5436 O O . ARG B 1 332 ? -3.15 -24.875 -24.516 1 62.19 332 ARG B O 1
ATOM 5443 N N . GLU B 1 333 ? -4.969 -25.391 -25.609 1 53.06 333 GLU B N 1
ATOM 5444 C CA . GLU B 1 333 ? -4.25 -26.031 -26.703 1 53.06 333 GLU B CA 1
ATOM 5445 C C . GLU B 1 333 ? -3.457 -25.031 -27.531 1 53.06 333 GLU B C 1
ATOM 5447 O O . GLU B 1 333 ? -3.756 -23.828 -27.5 1 53.06 333 GLU B O 1
ATOM 5452 N N . ARG B 1 334 ? -2.271 -25.391 -27.953 1 47.25 334 ARG B N 1
ATOM 5453 C CA . ARG B 1 334 ? -1.335 -24.656 -28.797 1 47.25 334 ARG B CA 1
ATOM 5454 C C . ARG B 1 334 ? -2.07 -23.672 -29.719 1 47.25 334 ARG B C 1
ATOM 5456 O O . ARG B 1 334 ? -3.084 -24.031 -30.312 1 47.25 334 ARG B O 1
ATOM 5463 N N . CYS B 1 335 ? -2.137 -22.359 -29.234 1 39.41 335 CYS B N 1
ATOM 5464 C CA . CYS B 1 335 ? -2.527 -21.5 -30.359 1 39.41 335 CYS B CA 1
ATOM 5465 C C . CYS B 1 335 ? -1.9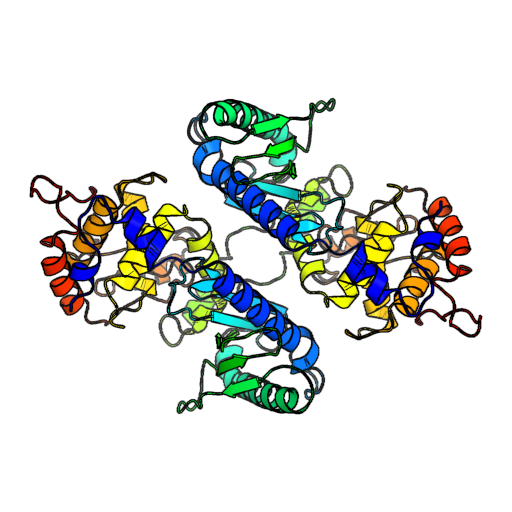37 -22 -31.656 1 39.41 335 CYS B C 1
ATOM 5467 O O . CYS B 1 335 ? -0.716 -22.109 -31.797 1 39.41 335 CYS B O 1
ATOM 5469 N N . THR B 1 336 ? -2.541 -22.969 -32.344 1 34.53 336 THR B N 1
ATOM 5470 C CA . THR B 1 336 ? -2.086 -23.328 -33.688 1 34.53 336 THR B CA 1
ATOM 5471 C C . THR B 1 336 ? -1.578 -22.094 -34.438 1 34.53 336 THR B C 1
ATOM 5473 O O . THR B 1 336 ? -2.139 -21 -34.281 1 34.53 336 THR B O 1
ATOM 5476 N N . LYS B 1 337 ? -0.4 -22.281 -35.188 1 32.66 337 LYS B N 1
ATOM 5477 C CA . LYS B 1 337 ? 0.18 -21.422 -36.219 1 32.66 337 LYS B CA 1
ATOM 5478 C C . LYS B 1 337 ? -0.894 -20.891 -37.156 1 32.66 337 LYS B C 1
ATOM 5480 O O . LYS B 1 337 ? -1.773 -21.641 -37.594 1 32.66 337 LYS B O 1
#

Sequence (674 aa):
MRSAESMGPAPILDKFIMDNLQPDENFLKQARRAIDTIGDFLRHNCFRDSTPPPPRVLKVVKGGSLGKGTALKAGSDADIVVFLTTFKKYKDQEENRKLIIEEIRKRLVECQEKKQFEVHITQSEQENPRVLSFKLRSKTIEDYVEFDLLPAFDALGYRPSPQVYIDLFNNCSHGGAFSTCFTELQRNFIIERPPKLKSLIRLVKHWYKQSLPPKYALELLTVYAWEQGSQEPDFVMAKGFCTVLWLIQKHENLCVYWTKNYDFENETLRSHLEGQLRKPRPIILDPADPTMIVGLGSRWDLVAEEAAWCSAQECCKHPDGFLVQPWVVPVRERCTKMRSAESMGPAPILDKFIMDNLQPDENFLKQARRAIDTIGDFLRHNCFRDSTPPPPRVLKVVKGGSLGKGTALKAGSDADIVVFLTTFKKYKDQEENRKLIIEEIRKRLVECQEKKQFEVHITQSEQENPRVLSFKLRSKTIEDYVEFDLLPAFDALGYRPSPQVYIDLFNNCSHGGAFSTCFTELQRNFIIERPPKLKSLIRLVKHWYKQSLPPKYALELLTVYAWEQGSQEPDFVMAKGFCTVLWLIQKHENLCVYWTKNYDFENETLRSHLEGQLRKPRPIILDPADPTMIVGLGSRWDLVAEEAAWCSAQECCKHPDGFLVQPWVVPVRERCTK

Radius of gyration: 26.59 Å; Cα contacts (8 Å, |Δi|>4): 1128; chains: 2; bounding box: 60×85×70 Å

Solvent-accessible surface area (backbone atoms only — not comparable to full-atom values): 36621 Å² total; per-residue (Å²): 130,65,48,59,75,74,47,42,43,26,88,44,40,65,56,41,39,63,72,64,35,46,53,51,70,67,57,52,50,39,51,50,52,51,50,50,51,51,48,49,38,53,66,70,52,54,40,71,84,44,69,81,83,42,60,42,67,74,48,75,43,67,21,51,34,55,44,27,64,42,35,39,50,91,48,56,52,36,30,38,34,37,22,32,64,71,26,80,42,72,66,41,33,73,73,43,38,46,62,52,50,51,50,51,51,55,40,52,59,55,37,40,76,71,69,63,35,48,69,50,74,56,84,73,89,56,91,69,46,71,60,49,38,32,32,39,28,33,88,88,24,88,58,74,45,48,37,37,40,28,76,28,26,58,69,74,53,92,51,59,60,68,65,55,54,45,52,44,63,75,67,48,86,46,65,44,71,65,40,67,43,30,35,68,54,48,24,51,66,49,51,74,49,47,69,55,55,36,49,51,41,38,49,53,49,57,50,51,72,62,79,54,38,44,64,65,38,54,43,52,49,41,52,48,44,38,65,59,36,70,70,55,64,85,62,62,63,36,31,54,53,39,29,41,32,50,49,44,58,44,33,77,44,36,67,45,72,62,62,80,45,49,65,68,78,52,66,69,46,27,54,55,50,52,54,60,72,68,52,74,59,44,36,37,39,37,57,54,38,78,60,19,49,45,42,59,90,42,54,51,67,61,46,17,52,51,26,58,55,47,56,72,35,53,37,24,18,43,96,86,66,48,67,55,67,47,53,70,58,88,66,52,64,73,81,73,132,133,65,47,60,75,74,48,41,43,27,90,42,39,64,56,41,38,62,72,65,36,45,51,51,70,67,56,51,51,39,49,50,51,51,50,51,51,51,48,50,38,53,67,69,52,52,40,72,84,45,68,80,84,43,59,41,66,73,48,73,43,68,20,52,34,55,44,26,66,42,35,38,51,90,50,54,54,36,28,38,34,38,22,31,64,71,27,80,42,72,67,41,31,74,71,43,38,45,62,53,49,50,49,49,50,55,40,53,57,53,40,41,73,70,67,73,38,49,71,51,72,56,84,75,89,55,92,70,46,71,60,49,37,32,32,38,29,32,94,88,24,89,60,72,43,48,37,36,39,29,75,27,26,58,68,74,52,92,51,60,59,68,64,56,52,46,53,43,65,75,66,47,87,48,66,46,72,62,40,69,44,31,36,68,53,47,22,51,65,47,51,74,48,49,67,54,56,36,48,50,41,38,51,52,48,58,50,51,70,63,77,53,39,45,66,65,38,54,42,53,47,41,50,50,44,38,64,60,35,69,68,55,64,85,63,63,63,35,32,54,52,38,28,40,33,50,49,45,56,44,33,76,43,36,66,46,71,62,61,78,45,49,62,67,79,51,65,71,46,24,54,55,50,51,56,60,72,68,51,76,59,44,36,37,38,38,58,55,39,79,59,18,50,44,45,59,91,42,55,51,69,60,44,17,53,52,25,56,56,47,57,72,35,53,37,24,18,42,96,86,65,48,66,54,66,48,52,71,57,88,65,53,64,73,81,73,132